Protein AF-A0A976KY06-F1 (afdb_monomer)

Radius of gyration: 34.37 Å; Cα contacts (8 Å, |Δi|>4): 850; chains: 1; bounding box: 99×65×100 Å

Mean predicted aligned error: 19.0 Å

Foldseek 3Di:
DQPDDLVCLLVVLCVVCVVVVHDLLRAAEAEDEDDHDPSSVVSSCVSRVNHQEYEYAYPDPVVVVVCVPDVDPDDDDPDHHDYDYAYDDDDDPDPVNVVSVLVVVVVCVVDPCNPVDDDDPDPDDPVVVVVCCVVCVVVVLVVVLVVLVVPRDALVVLQVQLVVCVVVVVLVSNLSSLVSSCVNPNDLQSLQSNLVSCVSVVNLVSSLVSLVSHPDDPVVSCVSNVVSVVSVVVVVVVQLVQVVVVLVVCCVVPVVVNVVSVPADRVSDRDDDDDAFDWDWDDDPNDIDIDGDRDDFDWDPPDNDTDTPADADPLVVLVVLLVPDPDLLQSAEEEAAVSNVNSLVSCVVDPRDDPQPQAGHAYEYFHADPVSVVVRVVRDVCVVVVPDPRYHYAYHNCRLVVVLVCCQVCVQFRDHPHYHPRDPVSVVSNVVSVVVLVVLQVVLLVLQVVLQDLVLLVVLLVCLVVLHAFEEEEEEGSDPPVLVVLVVLLQVLSVVSVHHYYYDYNDGHRTDCLSVVSVVCSVSVGQEYEYEQDDCVPRSHDHDLSRAYEYEHEDDDPVCLDPVNQVPHHLRYAYEYCDPVVLVVVVVSPNPHRDYQDHPPPPDPPDPPPPPDDDDDDPPSNVSSNSRNVVVSVSSNVSSCCVVVVVVVVVVVVVVVPDD

Sequence (660 aa):
MATADPATWPEHLASLASDRGLARDEVHWLVLAGTPSREALSMASRALPGLRGILLLDATPEGRQRLARHPPCWSGTIRDCDLRFASVARGGQSPVDRQHWVSAANALLANRAVFAHTVVMGGGPADASREWIERHGSRFFAQLAEATDAGSVEPAWLCRLADAAFEQQQYLVALNAYLAANRRQPRPALARQIAATWHALECPRRALEWIQRSALPGHLFHTVVGQLEREVELQDEGEQELERANLEHLAREFPELGEQLQGLEAGSFEVAWLRSYPWMLGGRDSTWHVERQDYPVLLDVHAGYARALNLPRPPSQVRAAIDSVRSPSSAHVMVGSATSLDVLLNVLRHPVETPTPGWAQQVYVAQQDLLALRRLMQVCDLSPLLVSTRIGLEWGPHAEQRLAQRFAEHPRLVLPEIRFAVSPSLMAQLQRVESGRREQLEAAIETIEARHDRSRLRVTLGKLRRGEPLRVWATTGPCPTATRTVVRDLFAALRQQGHLCDRLDEPDPGEDVGPLMAPSIAAFDPDVIVTADGLRTQLPTRLPAALPCVAILGDASAARFTPATVAALGPYDLTFLTSQELAAEYRQHGYPRAVSLPDAAGRTDDLPARSRTAAGVPDGGWETAWAWGTALQFELRRVLEAELVGPALFSVAAGRGGRA

Solvent-accessible surface area (backbone atoms only — not comparable to full-atom values): 37455 Å² total; per-residue (Å²): 113,75,84,56,63,49,88,53,41,36,62,51,53,45,51,52,30,50,77,68,76,39,56,48,60,69,41,38,66,48,53,39,60,45,87,73,53,73,65,34,55,56,36,45,49,67,44,20,74,28,39,38,37,52,42,48,50,50,86,46,72,66,52,50,51,49,57,70,75,51,72,84,85,76,90,74,91,64,88,82,51,61,84,56,85,55,83,85,67,91,81,70,89,46,74,67,52,53,52,51,50,52,52,44,51,50,60,58,65,71,45,95,62,58,86,84,72,70,72,76,78,61,102,63,66,78,63,59,62,52,50,47,45,72,73,44,37,72,61,52,51,52,52,48,52,62,53,58,70,68,74,77,68,60,45,71,57,29,42,54,52,13,52,55,28,42,76,69,68,38,40,72,62,13,38,54,28,37,51,53,18,33,73,77,52,77,44,40,71,51,25,42,55,43,12,53,33,29,40,77,65,75,32,35,62,61,12,42,63,26,43,76,58,27,76,59,59,68,74,60,38,56,52,54,48,55,49,29,50,51,50,33,52,54,48,52,53,50,49,52,52,48,28,50,53,47,51,55,47,47,31,67,79,35,59,82,52,28,69,66,54,72,76,58,57,92,78,77,60,89,58,81,80,60,99,86,44,35,67,54,87,46,81,54,94,99,43,74,49,80,50,92,38,96,43,74,65,49,66,45,77,66,91,93,48,78,41,72,72,28,76,66,70,59,69,66,58,61,45,49,57,59,71,62,50,88,47,72,92,49,56,21,35,31,32,39,31,65,65,44,45,52,59,53,49,49,50,69,77,55,60,72,81,62,93,55,62,76,63,45,56,35,37,36,31,20,26,44,56,56,67,60,50,51,57,47,55,75,78,39,88,52,61,78,57,74,71,36,93,42,52,50,78,31,67,30,87,55,7,48,60,52,50,42,46,46,48,58,76,36,66,42,48,60,74,49,71,42,72,41,77,56,47,73,66,46,51,56,46,44,50,50,43,51,50,53,51,48,53,48,33,51,55,16,38,52,49,40,49,72,62,31,35,74,68,43,45,53,53,47,45,51,30,60,76,71,71,45,65,49,34,39,32,35,39,36,52,72,58,59,72,64,54,53,47,53,53,51,43,30,49,53,31,32,42,75,73,56,28,49,74,50,73,51,68,47,62,64,59,47,43,41,49,55,73,46,46,34,43,50,46,43,74,61,62,51,60,32,40,36,29,37,74,39,51,77,80,71,45,83,49,86,71,47,56,48,46,30,36,36,23,41,35,84,73,86,58,72,85,62,63,36,71,68,56,45,71,61,56,40,98,49,46,36,36,36,19,72,34,64,67,57,14,51,51,42,39,77,60,60,40,92,42,41,37,46,46,78,77,66,83,84,60,72,91,78,62,64,95,79,74,83,68,93,77,81,82,67,96,62,60,61,63,52,18,39,51,45,38,51,50,51,55,51,53,52,41,53,52,49,46,54,69,72,46,45,64,57,59,57,50,56,57,61,68,64,68,81,78,127

Structure (mmCIF, N/CA/C/O backbone):
data_AF-A0A976KY06-F1
#
_entry.id   AF-A0A976KY06-F1
#
loop_
_atom_site.group_PDB
_atom_site.id
_atom_site.type_symbol
_atom_site.label_atom_id
_atom_site.label_alt_id
_atom_site.label_comp_id
_atom_site.label_asym_id
_atom_site.label_entity_id
_atom_site.label_seq_id
_atom_site.pdbx_PDB_ins_code
_atom_site.Cartn_x
_atom_site.Cartn_y
_atom_site.Cartn_z
_atom_site.occupancy
_atom_site.B_iso_or_equiv
_atom_site.auth_seq_id
_atom_site.auth_comp_id
_atom_site.auth_asym_id
_atom_site.auth_atom_id
_atom_site.pdbx_PDB_model_num
ATOM 1 N N . MET A 1 1 ? 27.623 13.281 20.771 1.00 54.66 1 MET A N 1
ATOM 2 C CA . MET A 1 1 ? 27.980 14.521 21.501 1.00 54.66 1 MET A CA 1
ATOM 3 C C . MET A 1 1 ? 26.802 15.456 21.757 1.00 54.66 1 MET A C 1
ATOM 5 O O . MET A 1 1 ? 26.849 16.128 22.773 1.00 54.66 1 MET A O 1
ATOM 9 N N . ALA A 1 2 ? 25.753 15.499 20.919 1.00 45.28 2 ALA A N 1
ATOM 10 C CA . ALA A 1 2 ? 24.603 16.402 21.115 1.00 45.28 2 ALA A CA 1
ATOM 11 C C . ALA A 1 2 ? 23.890 16.292 22.482 1.00 45.28 2 ALA A C 1
ATOM 13 O O . ALA A 1 2 ? 23.193 17.217 22.876 1.00 45.28 2 ALA A O 1
ATOM 14 N N . THR A 1 3 ? 24.075 15.182 23.201 1.00 46.41 3 THR A N 1
ATOM 15 C CA . THR A 1 3 ? 23.465 14.899 24.509 1.00 46.41 3 THR A CA 1
ATOM 16 C C . THR A 1 3 ? 24.434 14.998 25.693 1.00 46.41 3 THR A C 1
ATOM 18 O O . THR A 1 3 ? 24.004 14.838 26.829 1.00 46.41 3 THR A O 1
ATOM 21 N N . ALA A 1 4 ? 25.732 15.227 25.457 1.00 56.91 4 ALA A N 1
ATOM 22 C CA . ALA A 1 4 ? 26.728 15.280 26.528 1.00 56.91 4 ALA A CA 1
ATOM 23 C C . ALA A 1 4 ? 26.752 16.671 27.172 1.00 56.91 4 ALA A C 1
ATOM 25 O O . ALA A 1 4 ? 26.785 17.672 26.448 1.00 56.91 4 ALA A O 1
ATOM 26 N N . ASP A 1 5 ? 26.784 16.715 28.508 1.00 71.56 5 ASP A N 1
ATOM 27 C CA . ASP A 1 5 ? 26.965 17.941 29.292 1.00 71.56 5 ASP A CA 1
ATOM 28 C C . ASP A 1 5 ? 28.143 18.752 28.713 1.00 71.56 5 ASP A C 1
ATOM 30 O O . ASP A 1 5 ? 29.253 18.205 28.637 1.00 71.56 5 ASP A O 1
ATOM 34 N N . PRO A 1 6 ? 27.929 20.016 28.283 1.00 72.19 6 PRO A N 1
ATOM 35 C CA . PRO A 1 6 ? 28.975 20.904 27.777 1.00 72.19 6 PRO A CA 1
ATOM 36 C C . PRO A 1 6 ? 30.247 20.902 28.630 1.00 72.19 6 PRO A C 1
ATOM 38 O O . PRO A 1 6 ? 31.344 20.965 28.072 1.00 72.19 6 PRO A O 1
ATOM 41 N N . ALA A 1 7 ? 30.115 20.735 29.953 1.00 74.12 7 ALA A N 1
ATOM 42 C CA . ALA A 1 7 ? 31.232 20.668 30.892 1.00 74.12 7 ALA A CA 1
ATOM 43 C C . ALA A 1 7 ? 32.246 19.556 30.561 1.00 74.12 7 ALA A C 1
ATOM 45 O O . ALA A 1 7 ? 33.442 19.718 30.793 1.00 74.12 7 ALA A O 1
ATOM 46 N N . THR A 1 8 ? 31.787 18.454 29.962 1.00 79.62 8 THR A N 1
ATOM 47 C CA . THR A 1 8 ? 32.602 17.266 29.644 1.00 79.62 8 THR A CA 1
ATOM 48 C C . THR A 1 8 ? 33.251 17.311 28.258 1.00 79.62 8 THR A C 1
ATOM 50 O O . THR A 1 8 ? 34.037 16.433 27.898 1.00 79.62 8 THR A O 1
ATOM 53 N N . TRP A 1 9 ? 32.930 18.316 27.439 1.00 80.94 9 TRP A N 1
ATOM 54 C CA . TRP A 1 9 ? 33.413 18.400 26.060 1.00 80.94 9 TRP A CA 1
ATOM 55 C C . TRP A 1 9 ? 34.936 18.525 25.936 1.00 80.94 9 TRP A C 1
ATOM 57 O O . TRP A 1 9 ? 35.483 17.897 25.030 1.00 80.94 9 TRP A O 1
ATOM 67 N N . PRO A 1 10 ? 35.653 19.276 26.796 1.00 80.81 10 PRO A N 1
ATOM 68 C CA . PRO A 1 10 ? 37.096 19.411 26.654 1.00 80.81 10 PRO A CA 1
ATOM 69 C C . PRO A 1 10 ? 37.852 18.093 26.789 1.00 80.81 10 PRO A C 1
ATOM 71 O O . PRO A 1 10 ? 38.761 17.831 26.006 1.00 80.81 10 PRO A O 1
ATOM 74 N N . GLU A 1 11 ? 37.451 17.253 27.742 1.00 78.69 11 GLU A N 1
ATOM 75 C CA . GLU A 1 11 ? 38.060 15.940 27.966 1.00 78.69 11 GLU A CA 1
ATOM 76 C C . GLU A 1 11 ? 37.702 14.967 26.842 1.00 78.69 11 GLU A C 1
ATOM 78 O O . GLU A 1 11 ? 38.588 14.302 26.307 1.00 78.69 11 GLU A O 1
ATOM 83 N N . HIS A 1 12 ? 36.443 14.959 26.393 1.00 80.38 12 HIS A N 1
ATOM 84 C CA . HIS A 1 12 ? 36.020 14.128 25.265 1.00 80.38 12 HIS A CA 1
ATOM 85 C C . HIS A 1 12 ? 36.716 14.499 23.952 1.00 80.38 12 HIS A C 1
ATOM 87 O O . HIS A 1 12 ? 37.189 13.617 23.241 1.00 80.38 12 HIS A O 1
ATOM 93 N N . LEU A 1 13 ? 36.802 15.789 23.618 1.00 82.12 13 LEU A N 1
ATOM 94 C CA . LEU A 1 13 ? 37.454 16.248 22.387 1.00 82.12 13 LEU A CA 1
ATOM 95 C C . LEU A 1 13 ? 38.963 15.993 22.422 1.00 82.12 13 LEU A C 1
ATOM 97 O O . LEU A 1 13 ? 39.545 15.619 21.407 1.00 82.12 13 LEU A O 1
ATOM 101 N N . ALA A 1 14 ? 39.585 16.147 23.590 1.00 78.81 14 ALA A N 1
ATOM 102 C CA . ALA A 1 14 ? 40.986 15.821 23.796 1.00 78.81 14 ALA A CA 1
ATOM 103 C C . ALA A 1 14 ? 41.279 14.323 23.662 1.00 78.81 14 ALA A C 1
ATOM 105 O O . ALA A 1 14 ? 42.241 13.958 22.987 1.00 78.81 14 ALA A O 1
ATOM 106 N N . SER A 1 15 ? 40.462 13.478 24.299 1.00 81.25 15 SER A N 1
ATOM 107 C CA . SER A 1 15 ? 40.567 12.021 24.193 1.00 81.25 15 SER A CA 1
ATOM 108 C C . SER A 1 15 ? 40.413 11.593 22.742 1.00 81.25 15 SER A C 1
ATOM 110 O O . SER A 1 15 ? 41.250 10.870 22.227 1.00 81.25 15 SER A O 1
ATOM 112 N N . LEU A 1 16 ? 39.411 12.127 22.043 1.00 75.44 16 LEU A N 1
ATOM 113 C CA . LEU A 1 16 ? 39.148 11.788 20.650 1.00 75.44 16 LEU A CA 1
ATOM 114 C C . LEU A 1 16 ? 40.283 12.215 19.706 1.00 75.44 16 LEU A C 1
ATOM 116 O O . LEU A 1 16 ? 40.635 11.464 18.800 1.00 75.44 16 LEU A O 1
ATOM 120 N N . ALA A 1 17 ? 40.850 13.412 19.896 1.00 77.56 17 ALA A N 1
ATOM 121 C CA . ALA A 1 17 ? 42.015 13.849 19.127 1.00 77.56 17 ALA A CA 1
ATOM 122 C C . ALA A 1 17 ? 43.194 12.888 19.350 1.00 77.56 17 ALA A C 1
ATOM 124 O O . ALA A 1 17 ? 43.785 12.404 18.384 1.00 77.56 17 ALA A O 1
ATOM 125 N N . SER A 1 18 ? 43.448 12.521 20.611 1.00 78.94 18 SER A N 1
ATOM 126 C CA . SER A 1 18 ? 44.485 11.557 20.989 1.00 78.94 18 SER A CA 1
ATOM 127 C C . SER A 1 18 ? 44.247 10.167 20.390 1.00 78.94 18 SER A C 1
ATOM 129 O O . SER A 1 18 ? 45.172 9.583 19.832 1.00 78.94 18 SER A O 1
ATOM 131 N N . ASP A 1 19 ? 43.014 9.654 20.428 1.00 78.00 19 ASP A N 1
ATOM 132 C CA . ASP A 1 19 ? 42.630 8.356 19.848 1.00 78.00 19 ASP A CA 1
ATOM 133 C C . ASP A 1 19 ? 42.835 8.316 18.326 1.00 78.00 19 ASP A C 1
ATOM 135 O O . ASP A 1 19 ? 42.981 7.250 17.727 1.00 78.00 19 ASP A O 1
ATOM 139 N N . ARG A 1 20 ? 42.854 9.487 17.682 1.00 74.19 20 ARG A N 1
ATOM 140 C CA . ARG A 1 20 ? 43.118 9.657 16.249 1.00 74.19 20 ARG A CA 1
ATOM 141 C C . ARG A 1 20 ? 44.566 10.035 15.938 1.00 74.19 20 ARG A C 1
ATOM 143 O O . ARG A 1 20 ? 44.873 10.266 14.772 1.00 74.19 20 ARG A O 1
ATOM 150 N N . GLY A 1 21 ? 45.442 10.072 16.944 1.00 85.62 21 GLY A N 1
ATOM 151 C CA . GLY A 1 21 ? 46.850 10.436 16.788 1.00 85.62 21 GLY A CA 1
ATOM 152 C C . GLY A 1 21 ? 47.070 11.901 16.408 1.00 85.62 21 GLY A C 1
ATOM 153 O O . GLY A 1 21 ? 48.092 12.210 15.807 1.00 85.62 21 GLY A O 1
ATOM 154 N N . LEU A 1 22 ? 46.112 12.779 16.717 1.00 78.50 22 LEU A N 1
ATOM 155 C CA . LEU A 1 22 ? 46.167 14.208 16.419 1.00 78.50 22 LEU A CA 1
ATOM 156 C C . LEU A 1 22 ? 46.493 15.000 17.684 1.00 78.50 22 LEU A C 1
ATOM 158 O O . LEU A 1 22 ? 45.892 14.785 18.744 1.00 78.50 22 LEU A O 1
ATOM 162 N N . ALA A 1 23 ? 47.391 15.974 17.565 1.00 86.19 23 ALA A N 1
ATOM 163 C CA . ALA A 1 23 ? 47.554 16.980 18.603 1.00 86.19 23 ALA A CA 1
ATOM 164 C C . ALA A 1 23 ? 46.338 17.930 18.615 1.00 86.19 23 ALA A C 1
ATOM 166 O O . ALA A 1 23 ? 45.665 18.146 17.605 1.00 86.19 23 ALA A O 1
ATOM 167 N N . ARG A 1 24 ? 46.003 18.502 19.778 1.00 82.12 24 ARG A N 1
ATOM 168 C CA . ARG A 1 24 ? 44.786 19.333 19.927 1.00 82.12 24 ARG A CA 1
ATOM 169 C C . ARG A 1 24 ? 44.809 20.597 19.053 1.00 82.12 24 ARG A C 1
ATOM 171 O O . ARG A 1 24 ? 43.758 21.141 18.722 1.00 82.12 24 ARG A O 1
ATOM 178 N N . ASP A 1 25 ? 45.994 21.078 18.706 1.00 86.44 25 ASP A N 1
ATOM 179 C CA . ASP A 1 25 ? 46.258 22.209 17.815 1.00 86.44 25 ASP A CA 1
ATOM 180 C C . ASP A 1 25 ? 46.244 21.846 16.318 1.00 86.44 25 ASP A C 1
ATOM 182 O O . ASP A 1 25 ? 46.167 22.740 15.475 1.00 86.44 25 ASP A O 1
ATOM 186 N N . GLU A 1 26 ? 46.215 20.557 15.977 1.00 80.81 26 GLU A N 1
ATOM 187 C CA . GLU A 1 26 ? 46.049 20.066 14.599 1.00 80.81 26 GLU A CA 1
ATOM 188 C C . GLU A 1 26 ? 44.570 19.910 14.205 1.00 80.81 26 GLU A C 1
ATOM 190 O O . GLU A 1 26 ? 44.228 19.754 13.030 1.00 80.81 26 GLU A O 1
ATOM 195 N N . VAL A 1 27 ? 43.652 19.983 15.175 1.00 77.38 27 VAL A N 1
ATOM 196 C CA . VAL A 1 27 ? 42.213 19.866 14.914 1.00 77.38 27 VAL A CA 1
ATOM 197 C C . VAL A 1 27 ? 41.648 21.213 14.471 1.00 77.38 27 VAL A C 1
ATOM 199 O O . VAL A 1 27 ? 41.295 22.060 15.286 1.00 77.38 27 VAL A O 1
ATOM 202 N N . HIS A 1 28 ? 41.531 21.402 13.156 1.00 77.19 28 HIS A N 1
ATOM 203 C CA . HIS A 1 28 ? 41.074 22.666 12.566 1.00 77.19 28 HIS A CA 1
ATOM 204 C C . HIS A 1 28 ? 39.563 22.771 12.340 1.00 77.19 28 HIS A C 1
ATOM 206 O O . HIS A 1 28 ? 39.043 23.884 12.279 1.00 77.19 28 HIS A O 1
ATOM 212 N N . TRP A 1 29 ? 38.845 21.656 12.214 1.00 74.38 29 TRP A N 1
ATOM 213 C CA . TRP A 1 29 ? 37.401 21.663 11.975 1.00 74.38 29 TRP A CA 1
ATOM 214 C C . TRP A 1 29 ? 36.689 20.627 12.834 1.00 74.38 29 TRP A C 1
ATOM 216 O O . TRP A 1 29 ? 37.155 19.498 12.965 1.00 74.38 29 TRP A O 1
ATOM 226 N N . LEU A 1 30 ? 35.533 21.008 13.378 1.00 76.94 30 LEU A N 1
ATOM 227 C CA . LEU A 1 30 ? 34.682 20.130 14.179 1.00 76.94 30 LEU A CA 1
ATOM 228 C C . LEU A 1 30 ? 33.322 19.961 13.501 1.00 76.94 30 LEU A C 1
ATOM 230 O O . LEU A 1 30 ? 32.612 20.941 13.290 1.00 76.94 30 LEU A O 1
ATOM 234 N N . VAL A 1 31 ? 32.947 18.724 13.171 1.00 74.56 31 VAL A N 1
ATOM 235 C CA . VAL A 1 31 ? 31.631 18.413 12.594 1.00 74.56 31 VAL A CA 1
ATOM 236 C C . VAL A 1 31 ? 30.711 17.895 13.695 1.00 74.56 31 VAL A C 1
ATOM 238 O O . VAL A 1 31 ? 31.018 16.896 14.343 1.00 74.56 31 VAL A O 1
ATOM 241 N N . LEU A 1 32 ? 29.582 18.563 13.917 1.00 74.25 32 LEU A N 1
ATOM 242 C CA . LEU A 1 32 ? 28.626 18.226 14.970 1.00 74.25 32 LEU A CA 1
ATOM 243 C C . LEU A 1 32 ? 27.273 17.884 14.360 1.00 74.25 32 LEU A C 1
ATOM 245 O O . LEU A 1 32 ? 26.708 18.678 13.616 1.00 74.25 32 LEU A O 1
ATOM 249 N N . ALA A 1 33 ? 26.728 16.721 14.710 1.00 58.44 33 ALA A N 1
ATOM 250 C CA . ALA A 1 33 ? 25.327 16.413 14.453 1.00 58.44 33 ALA A CA 1
ATOM 251 C C . ALA A 1 33 ? 24.458 17.058 15.547 1.00 58.44 33 ALA A C 1
ATOM 253 O O . ALA A 1 33 ? 24.669 16.774 16.728 1.00 58.44 33 ALA A O 1
ATOM 254 N N . GLY A 1 34 ? 23.507 17.917 15.167 1.00 67.19 34 GLY A N 1
ATOM 255 C CA . GLY A 1 34 ? 22.615 18.648 16.082 1.00 67.19 34 GLY A CA 1
ATOM 256 C C . GLY A 1 34 ? 23.035 20.092 16.396 1.00 67.19 34 GLY A C 1
ATOM 257 O O . GLY A 1 34 ? 23.994 20.623 15.838 1.00 67.19 34 GLY A O 1
ATOM 258 N N . THR A 1 35 ? 22.285 20.744 17.290 1.00 66.81 35 THR A N 1
ATOM 259 C CA . THR A 1 35 ? 22.425 22.169 17.638 1.00 66.81 35 THR A CA 1
ATOM 260 C C . THR A 1 35 ? 23.033 22.342 19.041 1.00 66.81 35 THR A C 1
ATOM 262 O O . THR A 1 35 ? 22.304 22.348 20.034 1.00 66.81 35 THR A O 1
ATOM 265 N N . PRO A 1 36 ? 24.370 22.457 19.169 1.00 72.31 36 PRO A N 1
ATOM 266 C CA . PRO A 1 36 ? 25.023 22.618 20.468 1.00 72.31 36 PRO A CA 1
ATOM 267 C C . PRO A 1 36 ? 24.707 23.978 21.105 1.00 72.31 36 PRO A C 1
ATOM 269 O O . PRO A 1 36 ? 24.469 24.971 20.414 1.00 72.31 36 PRO A O 1
ATOM 272 N N . SER A 1 37 ? 24.757 24.044 22.439 1.00 77.00 37 SER A N 1
ATOM 273 C CA . SER A 1 37 ? 24.655 25.317 23.156 1.00 77.00 37 SER A CA 1
ATOM 274 C C . SER A 1 37 ? 25.876 26.209 22.878 1.00 77.00 37 SER A C 1
ATOM 276 O O . SER A 1 37 ? 26.963 25.738 22.534 1.00 77.00 37 SER A O 1
ATOM 278 N N . ARG A 1 38 ? 25.725 27.527 23.066 1.00 72.69 38 ARG A N 1
ATOM 279 C CA . ARG A 1 38 ? 26.837 28.491 22.941 1.00 72.69 38 ARG A CA 1
ATOM 280 C C . ARG A 1 38 ? 28.007 28.147 23.867 1.00 72.69 38 ARG A C 1
ATOM 282 O O . ARG A 1 38 ? 29.165 28.347 23.507 1.00 72.69 38 ARG A O 1
ATOM 289 N N . GLU A 1 39 ? 27.692 27.632 25.049 1.00 75.62 39 GLU A N 1
ATOM 290 C CA . GLU A 1 39 ? 28.673 27.204 26.040 1.00 75.62 39 GLU A CA 1
ATOM 291 C C . GLU A 1 39 ? 29.478 26.000 25.539 1.00 75.62 39 GLU A C 1
ATOM 293 O O . GLU A 1 39 ? 30.705 26.045 25.569 1.00 75.62 39 GLU A O 1
ATOM 298 N N . ALA A 1 40 ? 28.818 25.008 24.932 1.00 75.00 40 ALA A N 1
ATOM 299 C CA . ALA A 1 40 ? 29.486 23.864 24.311 1.00 75.00 40 ALA A CA 1
ATOM 300 C C . ALA A 1 40 ? 30.438 24.282 23.177 1.00 75.00 40 ALA A C 1
ATOM 302 O O . ALA A 1 40 ? 31.575 23.817 23.117 1.00 75.00 40 ALA A O 1
ATOM 303 N N . LEU A 1 41 ? 30.020 25.217 22.317 1.00 78.75 41 LEU A N 1
ATOM 304 C CA . LEU A 1 41 ? 30.872 25.750 21.245 1.00 78.75 41 LEU A CA 1
ATOM 305 C C . LEU A 1 41 ? 32.094 26.507 21.798 1.00 78.75 41 LEU A C 1
ATOM 307 O O . LEU A 1 41 ? 33.206 26.339 21.301 1.00 78.75 41 LEU A O 1
ATOM 311 N N . SER A 1 42 ? 31.909 27.298 22.858 1.00 78.38 42 SER A N 1
ATOM 312 C CA . SER A 1 42 ? 33.003 28.009 23.537 1.00 78.38 42 SER A CA 1
ATOM 313 C C . SER A 1 42 ? 33.967 27.069 24.269 1.00 78.38 42 SER A C 1
ATOM 315 O O . SER A 1 42 ? 35.156 27.367 24.399 1.00 78.38 42 SER A O 1
ATOM 317 N N . MET A 1 43 ? 33.473 25.948 24.791 1.00 79.94 43 MET A N 1
ATOM 318 C CA . MET A 1 43 ? 34.313 24.932 25.422 1.00 79.94 43 MET A CA 1
ATOM 319 C C . MET A 1 43 ? 35.085 24.126 24.377 1.00 79.94 43 MET A C 1
ATOM 321 O O . MET A 1 43 ? 36.269 23.868 24.580 1.00 79.94 43 MET A O 1
ATOM 325 N N . ALA A 1 44 ? 34.474 23.831 23.226 1.00 79.38 44 ALA A N 1
ATOM 326 C CA . ALA A 1 44 ? 35.146 23.180 22.105 1.00 79.38 44 ALA A CA 1
ATOM 327 C C . ALA A 1 44 ? 36.328 24.002 21.568 1.00 79.38 44 ALA A C 1
ATOM 329 O O . ALA A 1 44 ? 37.413 23.455 21.390 1.00 79.38 44 ALA A O 1
ATOM 330 N N . SER A 1 45 ? 36.157 25.317 21.383 1.00 80.62 45 SER A N 1
ATOM 331 C CA . SER A 1 45 ? 37.243 26.186 20.901 1.00 80.62 45 SER A CA 1
ATOM 332 C C . SER A 1 45 ? 38.391 26.321 21.907 1.00 80.62 45 SER A C 1
ATOM 334 O O . SER A 1 45 ? 39.537 26.505 21.518 1.00 80.62 45 SER A O 1
ATOM 336 N N . ARG A 1 46 ? 38.103 26.220 23.212 1.00 81.44 46 ARG A N 1
ATOM 337 C CA . ARG A 1 46 ? 39.133 26.201 24.265 1.00 81.44 46 ARG A CA 1
ATOM 338 C C . ARG A 1 46 ? 39.863 24.863 24.344 1.00 81.44 46 ARG A C 1
ATOM 340 O O . ARG A 1 46 ? 41.051 24.835 24.647 1.00 81.44 46 ARG A O 1
ATOM 347 N N . ALA A 1 47 ? 39.155 23.766 24.093 1.00 80.75 47 ALA A N 1
ATOM 348 C CA . ALA A 1 47 ? 39.713 22.420 24.124 1.00 80.75 47 ALA A CA 1
ATOM 349 C C . ALA A 1 47 ? 40.612 22.119 22.919 1.00 80.75 47 ALA A C 1
ATOM 351 O O . ALA A 1 47 ? 41.582 21.374 23.050 1.00 80.75 47 ALA A O 1
ATOM 352 N N . LEU A 1 48 ? 40.287 22.703 21.765 1.00 86.12 48 LEU A N 1
ATOM 353 C CA . LEU A 1 48 ? 40.969 22.510 20.492 1.00 86.12 48 LEU A CA 1
ATOM 354 C C . LEU A 1 48 ? 41.540 23.860 20.027 1.00 86.12 48 LEU A C 1
ATOM 356 O O . LEU A 1 48 ? 40.892 24.561 19.253 1.00 86.12 48 LEU A O 1
ATOM 360 N N . PRO A 1 49 ? 42.735 24.261 20.499 1.00 81.88 49 PRO A N 1
ATOM 361 C CA . PRO A 1 49 ? 43.320 25.566 20.176 1.00 81.88 49 PRO A CA 1
ATOM 362 C C . PRO A 1 49 ? 43.611 25.751 18.678 1.00 81.88 49 PRO A C 1
ATOM 364 O O . PRO A 1 49 ? 43.792 26.876 18.224 1.00 81.88 49 PRO A O 1
ATOM 367 N N . GLY A 1 50 ? 43.631 24.660 17.905 1.00 79.31 50 GLY A N 1
ATOM 368 C CA . GLY A 1 50 ? 43.765 24.676 16.451 1.00 79.31 50 GLY A CA 1
ATOM 369 C C . GLY A 1 50 ? 42.470 24.945 15.691 1.00 79.31 50 GLY A C 1
ATOM 370 O O . GLY A 1 50 ? 42.524 25.077 14.466 1.00 79.31 50 GLY A O 1
ATOM 371 N N . LEU A 1 51 ? 41.321 25.000 16.373 1.00 82.75 51 LEU A N 1
ATOM 372 C CA . LEU A 1 51 ? 40.000 25.008 15.753 1.00 82.75 51 LEU A CA 1
ATOM 373 C C . LEU A 1 51 ? 39.750 26.313 14.992 1.00 82.75 51 LEU A C 1
ATOM 375 O O . LEU A 1 51 ? 39.753 27.399 15.561 1.00 82.75 51 LEU A O 1
ATOM 379 N N . ARG A 1 52 ? 39.498 26.190 13.690 1.00 71.69 52 ARG A N 1
ATOM 380 C CA . ARG A 1 52 ? 39.242 27.299 12.760 1.00 71.69 52 ARG A CA 1
ATOM 381 C C . ARG A 1 52 ? 37.784 27.390 12.324 1.00 71.69 52 ARG A C 1
ATOM 383 O O . ARG A 1 52 ? 37.363 28.460 11.895 1.00 71.69 52 ARG A O 1
ATOM 390 N N . GLY A 1 53 ? 37.018 26.301 12.431 1.00 71.00 53 GLY A N 1
ATOM 391 C CA . GLY A 1 53 ? 35.607 26.288 12.049 1.00 71.00 53 GLY A CA 1
ATOM 392 C C . GLY A 1 53 ? 34.813 25.099 12.594 1.00 71.00 53 GLY A C 1
ATOM 393 O O . GLY A 1 53 ? 35.367 24.089 13.029 1.00 71.00 53 GLY A O 1
ATOM 394 N N . ILE A 1 54 ? 33.484 25.231 12.588 1.00 73.12 54 ILE A N 1
ATOM 395 C CA . ILE A 1 54 ? 32.546 24.216 13.086 1.00 73.12 54 ILE A CA 1
ATOM 396 C C . ILE A 1 54 ? 31.454 24.004 12.038 1.00 73.12 54 ILE A C 1
ATOM 398 O O . ILE A 1 54 ? 30.794 24.959 11.633 1.00 73.12 54 ILE A O 1
ATOM 402 N N . LEU A 1 55 ? 31.251 22.758 11.613 1.00 63.81 55 LEU A N 1
ATOM 403 C CA . LEU A 1 55 ? 30.207 22.366 10.670 1.00 63.81 55 LEU A CA 1
ATOM 404 C C . LEU A 1 55 ? 29.056 21.696 11.428 1.00 63.81 55 LEU A C 1
ATOM 406 O O . LEU A 1 55 ? 29.253 20.664 12.064 1.00 63.81 55 LEU A O 1
ATOM 410 N N . LEU A 1 56 ? 27.853 22.263 11.347 1.00 64.69 56 LEU A N 1
ATOM 411 C CA . LEU A 1 56 ? 26.658 21.691 11.971 1.00 64.69 56 LEU A CA 1
ATOM 412 C C . LEU A 1 56 ? 25.851 20.885 10.950 1.00 64.69 56 LEU A C 1
ATOM 414 O O . LEU A 1 56 ? 25.434 21.411 9.921 1.00 64.69 56 LEU A O 1
ATOM 418 N N . LEU A 1 57 ? 25.591 19.620 11.260 1.00 57.06 57 LEU A N 1
ATOM 419 C CA . LEU A 1 57 ? 24.706 18.734 10.515 1.00 57.06 57 LEU A CA 1
ATOM 420 C C . LEU A 1 57 ? 23.393 18.606 11.301 1.00 57.06 57 LEU A C 1
ATOM 422 O O . LEU A 1 57 ? 23.254 17.734 12.158 1.00 57.06 57 LEU A O 1
ATOM 426 N N . ASP A 1 58 ? 22.436 19.503 11.049 1.00 53.69 58 ASP A N 1
ATOM 427 C CA . ASP A 1 58 ? 21.090 19.422 11.632 1.00 53.69 58 ASP A CA 1
ATOM 428 C C . ASP A 1 58 ? 20.067 19.046 10.550 1.00 53.69 58 ASP A C 1
ATOM 430 O O . ASP A 1 58 ? 19.719 19.845 9.678 1.00 53.69 58 ASP A O 1
ATOM 434 N N . ALA A 1 59 ? 19.615 17.791 10.584 1.00 46.84 59 ALA A N 1
ATOM 435 C CA . ALA A 1 59 ? 18.640 17.257 9.636 1.00 46.84 59 ALA A CA 1
ATOM 436 C C . ALA A 1 59 ? 17.181 17.514 10.066 1.00 46.84 59 ALA A C 1
ATOM 438 O O . ALA A 1 59 ? 16.250 17.192 9.315 1.00 46.84 59 ALA A O 1
ATOM 439 N N . THR A 1 60 ? 16.943 18.094 11.248 1.00 53.41 60 THR A N 1
ATOM 440 C CA . THR A 1 60 ? 15.583 18.274 11.774 1.00 53.41 60 THR A CA 1
ATOM 441 C C . THR A 1 60 ? 14.840 19.415 11.060 1.00 53.41 60 THR A C 1
ATOM 443 O O . THR A 1 60 ? 15.453 20.401 10.634 1.00 53.41 60 THR A O 1
ATOM 446 N N . PRO A 1 61 ? 13.515 19.307 10.850 1.00 48.38 61 PRO A N 1
ATOM 447 C CA . PRO A 1 61 ? 12.702 20.395 10.300 1.00 48.38 61 PRO A CA 1
ATOM 448 C C . PRO A 1 61 ? 12.758 21.678 11.146 1.00 48.38 61 PRO A C 1
ATOM 450 O O . PRO A 1 61 ? 12.812 22.780 10.594 1.00 48.38 61 PRO A O 1
ATOM 453 N N . GLU A 1 62 ? 12.814 21.554 12.475 1.00 50.38 62 GLU A N 1
ATOM 454 C CA . GLU A 1 62 ? 12.927 22.681 13.405 1.00 50.38 62 GLU A CA 1
ATOM 455 C C . GLU A 1 62 ? 14.299 23.361 13.333 1.00 50.38 62 GLU A C 1
ATOM 457 O O . GLU A 1 62 ? 14.362 24.593 13.378 1.00 50.38 62 GLU A O 1
ATOM 462 N N . GLY A 1 63 ? 15.386 22.591 13.195 1.00 53.16 63 GLY A N 1
ATOM 463 C CA . GLY A 1 63 ? 16.738 23.112 12.968 1.00 53.16 63 GLY A CA 1
ATOM 464 C C . GLY A 1 63 ? 16.827 23.899 11.660 1.00 53.16 63 GLY A C 1
ATOM 465 O O . GLY A 1 63 ? 17.352 25.015 11.630 1.00 53.16 63 GLY A O 1
ATOM 466 N N . ARG A 1 64 ? 16.183 23.384 10.602 1.00 54.16 64 ARG A N 1
ATOM 467 C CA . ARG A 1 64 ? 16.056 24.052 9.296 1.00 54.16 64 ARG A CA 1
ATOM 468 C C . ARG A 1 64 ? 15.264 25.362 9.371 1.00 54.16 64 ARG A C 1
ATOM 470 O O . ARG A 1 64 ? 15.709 26.370 8.827 1.00 54.16 64 ARG A O 1
ATOM 477 N N . GLN A 1 65 ? 14.129 25.392 10.074 1.00 50.69 65 GLN A N 1
ATOM 478 C CA . GLN A 1 65 ? 13.348 26.626 10.250 1.00 50.69 65 GLN A CA 1
ATOM 479 C C . GLN A 1 65 ? 14.048 27.665 11.138 1.00 50.69 65 GLN A C 1
ATOM 481 O O . GLN A 1 65 ? 13.935 28.859 10.863 1.00 50.69 65 GLN A O 1
ATOM 486 N N . ARG A 1 66 ? 14.779 27.249 12.181 1.00 51.44 66 ARG A N 1
ATOM 487 C CA . ARG A 1 66 ? 15.534 28.173 13.047 1.00 51.44 66 ARG A CA 1
ATOM 488 C C . ARG A 1 66 ? 16.700 28.832 12.313 1.00 51.44 66 ARG A C 1
ATOM 490 O O . ARG A 1 66 ? 16.849 30.048 12.417 1.00 51.44 66 ARG A O 1
ATOM 497 N N . LEU A 1 67 ? 17.456 28.062 11.529 1.00 48.03 67 LEU A N 1
ATOM 498 C CA . LEU A 1 67 ? 18.541 28.579 10.684 1.00 48.03 67 LEU A CA 1
ATOM 499 C C . LEU A 1 67 ? 18.030 29.548 9.603 1.00 48.03 67 LEU A C 1
ATOM 501 O O . LEU A 1 67 ? 18.722 30.505 9.270 1.00 48.03 67 LEU A O 1
ATOM 505 N N . ALA A 1 68 ? 16.806 29.346 9.100 1.00 49.47 68 ALA A N 1
ATOM 506 C CA . ALA A 1 68 ? 16.186 30.222 8.104 1.00 49.47 68 ALA A CA 1
ATOM 507 C C . ALA A 1 68 ? 15.589 31.523 8.685 1.00 49.47 68 ALA A C 1
ATOM 509 O O . ALA A 1 68 ? 15.545 32.535 7.991 1.00 49.47 68 ALA A O 1
ATOM 510 N N . ARG A 1 69 ? 15.107 31.517 9.939 1.00 41.06 69 ARG A N 1
ATOM 511 C CA . ARG A 1 69 ? 14.422 32.674 10.564 1.00 41.06 69 ARG A CA 1
ATOM 512 C C . ARG A 1 69 ? 15.353 33.652 11.278 1.00 41.06 69 ARG A C 1
ATOM 514 O O . ARG A 1 69 ? 14.981 34.807 11.464 1.00 41.06 69 ARG A O 1
ATOM 521 N N . HIS A 1 70 ? 16.545 33.213 11.665 1.00 37.97 70 HIS A N 1
ATOM 522 C CA . HIS A 1 70 ? 17.536 34.057 12.322 1.00 37.97 70 HIS A CA 1
ATOM 523 C C . HIS A 1 70 ? 18.895 33.887 11.636 1.00 37.97 70 HIS A C 1
ATOM 525 O O . HIS A 1 70 ? 19.714 33.114 12.135 1.00 37.97 70 HIS A O 1
ATOM 531 N N . PRO A 1 71 ? 19.170 34.582 10.511 1.00 36.84 71 PRO A N 1
ATOM 532 C CA . PRO A 1 71 ? 20.538 34.681 10.027 1.00 36.84 71 PRO A CA 1
ATOM 533 C C . PRO A 1 71 ? 21.356 35.349 11.141 1.00 36.84 71 PRO A C 1
ATOM 535 O O . PRO A 1 71 ? 21.008 36.451 11.575 1.00 36.84 71 PRO A O 1
ATOM 538 N N . PRO A 1 72 ? 22.389 34.688 11.680 1.00 38.47 72 PRO A N 1
ATOM 539 C CA . PRO A 1 72 ? 23.139 35.224 12.796 1.00 38.47 72 PRO A CA 1
ATOM 540 C C . PRO A 1 72 ? 23.930 36.471 12.366 1.00 38.47 72 PRO A C 1
ATOM 542 O O . PRO A 1 72 ? 25.063 36.376 11.911 1.00 38.47 72 PRO A O 1
ATOM 545 N N . CYS A 1 73 ? 23.372 37.665 12.579 1.00 27.75 73 CYS A N 1
ATOM 546 C CA . CYS A 1 73 ? 24.143 38.895 12.740 1.00 27.75 73 CYS A CA 1
ATOM 547 C C . CYS A 1 73 ? 24.860 38.834 14.099 1.00 27.75 73 CYS A C 1
ATOM 549 O O . CYS A 1 73 ? 24.306 39.194 15.133 1.00 27.75 73 CYS A O 1
ATOM 551 N N . TRP A 1 74 ? 26.076 38.283 14.122 1.00 35.97 74 TRP A N 1
ATOM 552 C CA . TRP A 1 74 ? 26.876 38.153 15.345 1.00 35.97 74 TRP A CA 1
ATOM 553 C C . TRP A 1 74 ? 28.023 39.158 15.306 1.00 35.97 74 TRP A C 1
ATOM 555 O O . TRP A 1 74 ? 29.081 38.904 14.742 1.00 35.97 74 TRP A O 1
ATOM 565 N N . SER A 1 75 ? 27.809 40.315 15.931 1.00 28.14 75 SER A N 1
ATOM 566 C CA . SER A 1 75 ? 28.874 41.235 16.326 1.00 28.14 75 SER A CA 1
ATOM 567 C C . SER A 1 75 ? 29.235 40.955 17.786 1.00 28.14 75 SER A C 1
ATOM 569 O O . SER A 1 75 ? 28.555 41.406 18.706 1.00 28.14 75 SER A O 1
ATOM 571 N N . GLY A 1 76 ? 30.281 40.1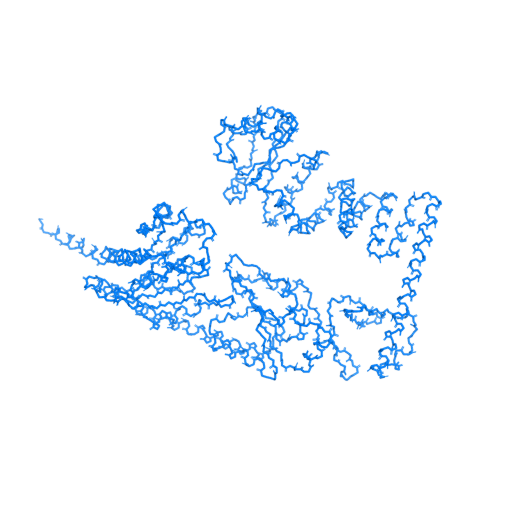64 18.007 1.00 24.34 76 GLY A N 1
ATOM 572 C CA . GLY A 1 76 ? 30.800 39.873 19.341 1.00 24.34 76 GLY A CA 1
ATOM 573 C C . GLY A 1 76 ? 31.976 38.913 19.260 1.00 24.34 76 GLY A C 1
ATOM 574 O O . GLY A 1 76 ? 31.797 37.729 19.002 1.00 24.34 76 GLY A O 1
ATOM 575 N N . THR A 1 77 ? 33.174 39.454 19.455 1.00 29.67 77 THR A N 1
ATOM 576 C CA . THR A 1 77 ? 34.488 38.810 19.337 1.00 29.67 77 THR A CA 1
ATOM 577 C C . THR A 1 77 ? 34.598 37.490 20.103 1.00 29.67 77 THR A C 1
ATOM 579 O O . THR A 1 77 ? 34.875 37.480 21.302 1.00 29.67 77 THR A O 1
ATOM 582 N N . ILE A 1 78 ? 34.468 36.377 19.384 1.00 32.31 78 ILE A N 1
ATOM 583 C CA . ILE A 1 78 ? 35.257 35.170 19.636 1.00 32.31 78 ILE A CA 1
ATOM 584 C C . ILE A 1 78 ? 36.500 35.364 18.770 1.00 32.31 78 ILE A C 1
ATOM 586 O O . ILE A 1 78 ? 36.396 35.360 17.547 1.00 32.31 78 ILE A O 1
ATOM 590 N N . ARG A 1 79 ? 37.643 35.679 19.386 1.00 34.03 79 ARG A N 1
ATOM 591 C CA . ARG A 1 79 ? 38.887 35.901 18.640 1.00 34.03 79 ARG A CA 1
ATOM 592 C C . ARG A 1 79 ? 39.238 34.623 17.859 1.00 34.03 79 ARG A C 1
ATOM 594 O O . ARG A 1 79 ? 39.320 33.551 18.446 1.00 34.03 79 ARG A O 1
ATOM 601 N N . ASP A 1 80 ? 39.390 34.804 16.549 1.00 33.22 80 ASP A N 1
ATOM 602 C CA . ASP A 1 80 ? 40.033 33.933 15.554 1.00 33.22 80 ASP A CA 1
ATOM 603 C C . ASP A 1 80 ? 39.303 32.676 15.028 1.00 33.22 80 ASP A C 1
ATOM 605 O O . ASP A 1 80 ? 39.915 31.877 14.322 1.00 33.22 80 ASP A O 1
ATOM 609 N N . CYS A 1 81 ? 37.991 32.517 15.246 1.00 32.75 81 CYS A N 1
ATOM 610 C CA . CYS A 1 81 ? 37.200 31.463 14.580 1.00 32.75 81 CYS A CA 1
ATOM 611 C C . CYS A 1 81 ? 36.257 32.037 13.505 1.00 32.75 81 CYS A C 1
ATOM 613 O O . CYS A 1 81 ? 35.304 32.749 13.828 1.00 32.75 81 CYS A O 1
ATOM 615 N N . ASP A 1 82 ? 36.476 31.676 12.237 1.00 35.50 82 ASP A N 1
ATOM 616 C CA . ASP A 1 82 ? 35.580 31.993 11.116 1.00 35.50 82 ASP A CA 1
ATOM 617 C C . ASP A 1 82 ? 34.359 31.047 11.179 1.00 35.50 82 ASP A C 1
ATOM 619 O O . ASP A 1 82 ? 34.400 29.896 10.740 1.00 35.50 82 ASP A O 1
ATOM 623 N N . LEU A 1 83 ? 33.248 31.501 11.766 1.00 35.94 83 LEU A N 1
ATOM 624 C CA . LEU A 1 83 ? 32.005 30.721 11.824 1.00 35.94 83 LEU A CA 1
ATOM 625 C C . LEU A 1 83 ? 31.320 30.715 10.448 1.00 35.94 83 LEU A C 1
ATOM 627 O O . LEU A 1 83 ? 30.737 31.716 10.034 1.00 35.94 83 LEU A O 1
ATOM 631 N N . ARG A 1 84 ? 31.355 29.578 9.741 1.00 39.69 84 ARG A N 1
ATOM 632 C CA . ARG A 1 84 ? 30.627 29.375 8.475 1.00 39.69 84 ARG A CA 1
ATOM 633 C C . ARG A 1 84 ? 29.655 28.203 8.600 1.00 39.69 84 ARG A C 1
ATOM 635 O O . ARG A 1 84 ? 30.065 27.088 8.902 1.00 39.69 84 ARG A O 1
ATOM 642 N N . PHE A 1 85 ? 28.371 28.462 8.357 1.00 36.53 85 PHE A N 1
ATOM 643 C CA . PHE A 1 85 ? 27.288 27.479 8.466 1.00 36.53 85 PHE A CA 1
ATOM 644 C C . PHE A 1 85 ? 26.882 26.966 7.078 1.00 36.53 85 PHE A C 1
ATOM 646 O O . PHE A 1 85 ? 26.672 27.762 6.165 1.00 36.53 85 PHE A O 1
ATOM 653 N N . ALA A 1 86 ? 26.727 25.649 6.922 1.00 36.50 86 ALA A N 1
ATOM 654 C CA . ALA A 1 86 ? 26.156 25.029 5.728 1.00 36.50 86 ALA A CA 1
ATOM 655 C C . ALA A 1 86 ? 25.011 24.092 6.139 1.00 36.50 86 ALA A C 1
ATOM 657 O O . ALA A 1 86 ? 25.192 23.234 6.996 1.00 36.50 86 ALA A O 1
ATOM 658 N N . SER A 1 87 ? 23.832 24.266 5.537 1.00 35.47 87 SER A N 1
ATOM 659 C CA . SER A 1 87 ? 22.670 23.388 5.726 1.00 35.47 87 SER A CA 1
ATOM 660 C C . SER A 1 87 ? 22.599 22.399 4.561 1.00 35.47 87 SER A C 1
ATOM 662 O O . SER A 1 87 ? 22.486 22.816 3.408 1.00 35.47 87 SER A O 1
ATOM 664 N N . VAL A 1 88 ? 22.621 21.095 4.843 1.00 33.28 88 VAL A N 1
ATOM 665 C CA . VAL A 1 88 ? 22.415 20.054 3.824 1.00 33.28 88 VAL A CA 1
ATOM 666 C C . VAL A 1 88 ? 20.916 19.775 3.702 1.00 33.28 88 VAL A C 1
ATOM 668 O O . VAL A 1 88 ? 20.350 18.984 4.454 1.00 33.28 88 VAL A O 1
ATOM 671 N N . ALA A 1 89 ? 20.250 20.435 2.754 1.00 33.25 89 ALA A N 1
ATOM 672 C CA . ALA A 1 89 ? 18.868 20.131 2.391 1.00 33.25 89 ALA A CA 1
ATOM 673 C C . ALA A 1 89 ? 18.825 19.164 1.195 1.00 33.25 89 ALA A C 1
ATOM 675 O O . ALA A 1 89 ? 19.465 19.403 0.170 1.00 33.25 89 ALA A O 1
ATOM 676 N N . ARG A 1 90 ? 18.021 18.094 1.288 1.00 33.25 90 ARG A N 1
ATOM 677 C CA . ARG A 1 90 ? 17.583 17.339 0.103 1.00 33.25 90 ARG A CA 1
ATOM 678 C C . ARG A 1 90 ? 16.710 18.266 -0.758 1.00 33.25 90 ARG A C 1
ATOM 680 O O . ARG A 1 90 ? 15.578 18.540 -0.382 1.00 33.25 90 ARG A O 1
ATOM 687 N N . GLY A 1 91 ? 17.241 18.724 -1.893 1.00 40.94 91 GLY A N 1
ATOM 688 C CA . GLY A 1 91 ? 16.455 19.251 -3.017 1.00 40.94 91 GLY A CA 1
ATOM 689 C C . GLY A 1 91 ? 15.835 20.645 -2.852 1.00 40.94 91 GLY A C 1
ATOM 690 O O . GLY A 1 91 ? 14.636 20.797 -3.058 1.00 40.94 91 GLY A O 1
ATOM 691 N N . GLY A 1 92 ? 16.629 21.674 -2.539 1.00 33.56 92 GLY A N 1
ATOM 692 C CA . GLY A 1 92 ? 16.176 23.068 -2.659 1.00 33.56 92 GLY A CA 1
ATOM 693 C C . GLY A 1 92 ? 16.189 23.548 -4.118 1.00 33.56 92 GLY A C 1
ATOM 694 O O . GLY A 1 92 ? 17.238 23.544 -4.757 1.00 33.56 92 GLY A O 1
ATOM 695 N N . GLN A 1 93 ? 15.032 23.957 -4.656 1.00 38.56 93 GLN A N 1
ATOM 696 C CA . GLN A 1 93 ? 14.878 24.513 -6.015 1.00 38.56 93 GLN A CA 1
ATOM 697 C C . GLN A 1 93 ? 15.079 26.045 -6.084 1.00 38.56 93 GLN A C 1
ATOM 699 O O . GLN A 1 93 ? 14.849 26.650 -7.130 1.00 38.56 93 GLN A O 1
ATOM 704 N N . SER A 1 94 ? 15.503 26.701 -4.996 1.00 39.69 94 SER A N 1
ATOM 705 C CA . SER A 1 94 ? 15.678 28.158 -4.970 1.00 39.69 94 SER A CA 1
ATOM 706 C C . SER A 1 94 ? 17.067 28.596 -5.474 1.00 39.69 94 SER A C 1
ATOM 708 O O . SER A 1 94 ? 18.077 27.998 -5.091 1.00 39.69 94 SER A O 1
ATOM 710 N N . PRO A 1 95 ? 17.174 29.690 -6.257 1.00 37.25 95 PRO A N 1
ATOM 711 C CA . PRO A 1 95 ? 18.452 30.318 -6.612 1.00 37.25 95 PRO A CA 1
ATOM 712 C C . PRO A 1 95 ? 19.317 30.689 -5.393 1.00 37.25 95 PRO A C 1
ATOM 714 O O . PRO A 1 95 ? 20.544 30.637 -5.465 1.00 37.25 95 PRO A O 1
ATOM 717 N N . VAL A 1 96 ? 18.682 30.997 -4.256 1.00 40.31 96 VAL A N 1
ATOM 718 C CA . VAL A 1 96 ? 19.353 31.324 -2.985 1.00 40.31 96 VAL A CA 1
ATOM 719 C C . VAL A 1 96 ? 20.017 30.084 -2.370 1.00 40.31 96 VAL A C 1
ATOM 721 O O . VAL A 1 96 ? 21.129 30.173 -1.851 1.00 40.31 96 VAL A O 1
ATOM 724 N N . ASP A 1 97 ? 19.402 28.904 -2.506 1.00 41.75 97 ASP A N 1
ATOM 725 C CA . ASP A 1 97 ? 19.974 27.637 -2.029 1.00 41.75 97 ASP A CA 1
ATOM 726 C C . ASP A 1 97 ? 21.205 27.233 -2.852 1.00 41.75 97 ASP A C 1
ATOM 728 O O . ASP A 1 97 ? 22.194 26.752 -2.297 1.00 41.75 97 ASP A O 1
ATOM 732 N N . ARG A 1 98 ? 21.196 27.505 -4.166 1.00 41.44 98 ARG A N 1
ATOM 733 C CA . ARG A 1 98 ? 22.366 27.303 -5.041 1.00 41.44 98 ARG A CA 1
ATOM 734 C C . ARG A 1 98 ? 23.531 28.221 -4.669 1.00 41.44 98 ARG A C 1
ATOM 736 O O . ARG A 1 98 ? 24.675 27.773 -4.657 1.00 41.44 98 ARG A O 1
ATOM 743 N N . GLN A 1 99 ? 23.264 29.479 -4.323 1.00 41.00 99 GLN A N 1
ATOM 744 C CA . GLN A 1 99 ? 24.307 30.438 -3.946 1.00 41.00 99 GLN A CA 1
ATOM 745 C C . GLN A 1 99 ? 24.942 30.106 -2.583 1.00 41.00 99 GLN A C 1
ATOM 747 O O . GLN A 1 99 ? 26.155 30.246 -2.415 1.00 41.00 99 GLN A O 1
ATOM 752 N N . HIS A 1 100 ? 24.160 29.576 -1.636 1.00 42.88 100 HIS A N 1
ATOM 753 C CA . HIS A 1 100 ? 24.682 29.041 -0.374 1.00 42.88 100 HIS A CA 1
ATOM 754 C C . HIS A 1 100 ? 25.512 27.765 -0.570 1.00 42.88 100 HIS A C 1
ATOM 756 O O . HIS A 1 100 ? 26.555 27.624 0.068 1.00 42.88 100 HIS A O 1
ATOM 762 N N . TRP A 1 101 ? 25.117 26.884 -1.495 1.00 41.84 101 TRP A N 1
ATOM 763 C CA . TRP A 1 101 ? 25.909 25.711 -1.884 1.00 41.84 101 TRP A CA 1
ATOM 764 C C . TRP A 1 101 ? 27.266 26.090 -2.479 1.00 41.84 101 TRP A C 1
ATOM 766 O O . TRP A 1 101 ? 28.289 25.545 -2.068 1.00 41.84 101 TRP A O 1
ATOM 776 N N . VAL A 1 102 ? 27.297 27.064 -3.393 1.00 40.41 102 VAL A N 1
ATOM 777 C CA . VAL A 1 102 ? 28.541 27.560 -4.003 1.00 40.41 102 VAL A CA 1
ATOM 778 C C . VAL A 1 102 ? 29.443 28.218 -2.953 1.00 40.41 102 VAL A C 1
ATOM 780 O O . VAL A 1 102 ? 30.642 27.962 -2.945 1.00 40.41 102 VAL A O 1
ATOM 783 N N . SER A 1 103 ? 28.893 28.986 -2.008 1.00 42.06 103 SER A N 1
ATOM 784 C CA . SER A 1 103 ? 29.674 29.573 -0.905 1.00 42.06 103 SER A CA 1
ATOM 785 C C . SER A 1 103 ? 30.211 28.535 0.089 1.00 42.06 103 SER A C 1
ATOM 787 O O . SER A 1 103 ? 31.354 28.660 0.531 1.00 42.06 103 SER A O 1
ATOM 789 N N . ALA A 1 104 ? 29.435 27.499 0.425 1.00 41.47 104 ALA A N 1
ATOM 790 C CA . ALA A 1 104 ? 29.863 26.418 1.317 1.00 41.47 104 ALA A CA 1
ATOM 791 C C . ALA A 1 104 ? 30.929 25.522 0.664 1.00 41.47 104 ALA A C 1
ATOM 793 O O . ALA A 1 104 ? 31.941 25.208 1.292 1.00 41.47 104 ALA A O 1
ATOM 794 N N . ALA A 1 105 ? 30.749 25.182 -0.616 1.00 41.00 105 ALA A N 1
ATOM 795 C CA . ALA A 1 105 ? 31.745 24.473 -1.407 1.00 41.00 105 ALA A CA 1
ATOM 796 C C . ALA A 1 105 ? 33.023 25.310 -1.549 1.00 41.00 105 ALA A C 1
ATOM 798 O O . ALA A 1 105 ? 34.099 24.816 -1.242 1.00 41.00 105 ALA A O 1
ATOM 799 N N . ASN A 1 106 ? 32.930 26.597 -1.895 1.00 39.94 106 ASN A N 1
ATOM 800 C CA . ASN A 1 106 ? 34.097 27.481 -2.000 1.00 39.94 106 ASN A CA 1
ATOM 801 C C . ASN A 1 106 ? 34.837 27.650 -0.658 1.00 39.94 106 ASN A C 1
ATOM 803 O O . ASN A 1 106 ? 36.061 27.748 -0.649 1.00 39.94 106 ASN A O 1
ATOM 807 N N . ALA A 1 107 ? 34.132 27.639 0.479 1.00 39.81 107 ALA A N 1
ATOM 808 C CA . ALA A 1 107 ? 34.745 27.692 1.809 1.00 39.81 107 ALA A CA 1
ATOM 809 C C . ALA A 1 107 ? 35.479 26.389 2.186 1.00 39.81 107 ALA A C 1
ATOM 811 O O . ALA A 1 107 ? 36.567 26.451 2.760 1.00 39.81 107 ALA A O 1
ATOM 812 N N . LEU A 1 108 ? 34.925 25.227 1.823 1.00 38.50 108 LEU A N 1
ATOM 813 C CA . LEU A 1 108 ? 35.593 23.924 1.945 1.00 38.50 108 LEU A CA 1
ATOM 814 C C . LEU A 1 108 ? 36.786 23.797 0.980 1.00 38.50 108 LEU A C 1
ATOM 816 O O . LEU A 1 108 ? 37.799 23.193 1.325 1.00 38.50 108 LEU A O 1
ATOM 820 N N . LEU A 1 109 ? 36.688 24.404 -0.206 1.00 38.09 109 LEU A N 1
ATOM 821 C CA . LEU A 1 109 ? 37.695 24.367 -1.272 1.00 38.09 109 LEU A CA 1
ATOM 822 C C . LEU A 1 109 ? 38.862 25.351 -1.056 1.00 38.09 109 LEU A C 1
ATOM 824 O O . LEU A 1 109 ? 39.949 25.115 -1.580 1.00 38.09 109 LEU A O 1
ATOM 828 N N . ALA A 1 110 ? 38.686 26.418 -0.266 1.00 37.06 110 ALA A N 1
ATOM 829 C CA . ALA A 1 110 ? 39.733 27.414 -0.007 1.00 37.06 110 ALA A CA 1
ATOM 830 C C . ALA A 1 110 ? 40.853 26.925 0.938 1.00 37.06 110 ALA A C 1
ATOM 832 O O . ALA A 1 110 ? 41.926 27.528 0.978 1.00 37.06 110 ALA A O 1
ATOM 833 N N . ASN A 1 111 ? 40.652 25.830 1.681 1.00 35.78 111 ASN A N 1
ATOM 834 C CA . ASN A 1 111 ? 41.675 25.259 2.562 1.00 35.78 111 ASN A CA 1
ATOM 835 C C . ASN A 1 111 ? 42.253 23.964 1.969 1.00 35.78 111 ASN A C 1
ATOM 837 O O . ASN A 1 111 ? 41.634 22.904 1.995 1.00 35.78 111 ASN A O 1
ATOM 841 N N . ARG A 1 112 ? 43.492 24.055 1.464 1.00 34.41 112 ARG A N 1
ATOM 842 C CA . ARG A 1 112 ? 44.230 23.017 0.710 1.00 34.41 112 ARG A CA 1
ATOM 843 C C . ARG A 1 112 ? 44.457 21.666 1.424 1.00 34.41 112 ARG A C 1
ATOM 845 O O . ARG A 1 112 ? 44.992 20.764 0.791 1.00 34.41 112 ARG A O 1
ATOM 852 N N . ALA A 1 113 ? 44.055 21.500 2.686 1.00 31.97 113 ALA A N 1
ATOM 853 C CA . ALA A 1 113 ? 44.361 20.321 3.511 1.00 31.97 113 ALA A CA 1
ATOM 854 C C . ALA A 1 113 ? 43.142 19.452 3.900 1.00 31.97 113 ALA A C 1
ATOM 856 O O . ALA A 1 113 ? 43.302 18.424 4.552 1.00 31.97 113 ALA A O 1
ATOM 857 N N . VAL A 1 114 ? 41.919 19.838 3.519 1.00 38.47 114 VAL A N 1
ATOM 858 C CA . VAL A 1 114 ? 40.694 19.337 4.180 1.00 38.47 114 VAL A CA 1
ATOM 859 C C . VAL A 1 114 ? 40.399 17.845 3.945 1.00 38.47 114 VAL A C 1
ATOM 861 O O . VAL A 1 114 ? 39.803 17.214 4.812 1.00 38.47 114 VAL A O 1
ATOM 864 N N . PHE A 1 115 ? 40.869 17.217 2.864 1.00 33.50 115 PHE A N 1
ATOM 865 C CA . PHE A 1 115 ? 40.551 15.798 2.626 1.00 33.50 115 PHE A CA 1
ATOM 866 C C . PHE A 1 115 ? 41.469 14.788 3.332 1.00 33.50 115 PHE A C 1
ATOM 868 O O . PHE A 1 115 ? 41.076 13.635 3.478 1.00 33.50 115 PHE A O 1
ATOM 875 N N . ALA A 1 116 ? 42.649 15.196 3.810 1.00 30.23 116 ALA A N 1
ATOM 876 C CA . ALA A 1 116 ? 43.575 14.264 4.463 1.00 30.23 116 ALA A CA 1
ATOM 877 C C . ALA A 1 116 ? 43.200 13.966 5.929 1.00 30.23 116 ALA A C 1
ATOM 879 O O . ALA A 1 116 ? 43.533 12.901 6.439 1.00 30.23 116 ALA A O 1
ATOM 880 N N . HIS A 1 117 ? 42.473 14.872 6.599 1.00 34.38 117 HIS A N 1
ATOM 881 C CA . HIS A 1 117 ? 42.235 14.795 8.047 1.00 34.38 117 HIS A CA 1
ATOM 882 C C . HIS A 1 117 ? 40.812 15.217 8.454 1.00 34.38 117 HIS A C 1
ATOM 884 O O . HIS A 1 117 ? 40.621 16.015 9.369 1.00 34.38 117 HIS A O 1
ATOM 890 N N . THR A 1 118 ? 39.782 14.696 7.778 1.00 35.66 118 THR A N 1
ATOM 891 C CA . THR A 1 118 ? 38.391 14.888 8.230 1.00 35.66 118 THR A CA 1
ATOM 892 C C . THR A 1 118 ? 38.024 13.829 9.275 1.00 35.66 118 THR A C 1
ATOM 894 O O . THR A 1 118 ? 37.867 12.654 8.947 1.00 35.66 118 THR A O 1
ATOM 897 N N . VAL A 1 119 ? 37.842 14.233 10.538 1.00 32.75 119 VAL A N 1
ATOM 898 C CA . VAL A 1 119 ? 37.252 13.374 11.580 1.00 32.75 119 VAL A CA 1
ATOM 899 C C . VAL A 1 119 ? 35.728 13.473 11.488 1.00 32.75 119 VAL A C 1
ATOM 901 O O . VAL A 1 119 ? 35.128 14.475 11.875 1.00 32.75 119 VAL A O 1
ATOM 904 N N . VAL A 1 120 ? 35.091 12.424 10.966 1.00 35.97 120 VAL A N 1
ATOM 905 C CA . VAL A 1 120 ? 33.629 12.288 10.974 1.00 35.97 120 VAL A CA 1
ATOM 906 C C . VAL A 1 120 ? 33.202 11.726 12.326 1.00 35.97 120 VAL A C 1
ATOM 908 O O . VAL A 1 120 ? 33.491 10.580 12.664 1.00 35.97 120 VAL A O 1
ATOM 911 N N . MET A 1 121 ? 32.503 12.544 13.107 1.00 35.91 121 MET A N 1
ATOM 912 C CA . MET A 1 121 ? 31.899 12.139 14.373 1.00 35.91 121 MET A CA 1
ATOM 913 C C . MET A 1 121 ? 30.574 11.415 14.120 1.00 35.91 121 MET A C 1
ATOM 915 O O . MET A 1 121 ? 29.496 11.999 14.217 1.00 35.91 121 MET A O 1
ATOM 919 N N . GLY A 1 122 ? 30.670 10.129 13.791 1.00 32.72 122 GLY A N 1
ATOM 920 C CA . GLY A 1 122 ? 29.559 9.182 13.785 1.00 32.72 122 GLY A CA 1
ATOM 921 C C . GLY A 1 122 ? 30.015 7.886 14.445 1.00 32.72 122 GLY A C 1
ATOM 922 O O . GLY A 1 122 ? 31.023 7.317 14.042 1.00 32.72 122 GLY A O 1
ATOM 923 N N . GLY A 1 123 ? 29.311 7.436 15.484 1.00 30.58 123 GLY A N 1
ATOM 924 C CA . GLY A 1 123 ? 29.604 6.185 16.191 1.00 30.58 123 GLY A CA 1
ATOM 925 C C . GLY A 1 123 ? 29.214 4.941 15.388 1.00 30.58 123 GLY A C 1
ATOM 926 O O . GLY A 1 123 ? 28.394 4.157 15.850 1.00 30.58 123 GLY A O 1
ATOM 927 N N . GLY A 1 124 ? 29.764 4.776 14.183 1.00 34.38 124 GLY A N 1
ATOM 928 C CA . GLY A 1 124 ? 29.567 3.606 13.328 1.00 34.38 124 GLY A CA 1
ATOM 929 C C . GLY A 1 124 ? 30.890 3.108 12.729 1.00 34.38 124 GLY A C 1
ATOM 930 O O . GLY A 1 124 ? 31.835 3.892 12.611 1.00 34.38 124 GLY A O 1
ATOM 931 N N . PRO A 1 125 ? 30.988 1.812 12.375 1.00 34.41 125 PRO A N 1
ATOM 932 C CA . PRO A 1 125 ? 32.197 1.225 11.803 1.00 34.41 125 PRO A CA 1
ATOM 933 C C . PRO A 1 125 ? 32.550 1.867 10.453 1.00 34.41 125 PRO A C 1
ATOM 935 O O . PRO A 1 125 ? 31.672 2.332 9.725 1.00 34.41 125 PRO A O 1
ATOM 938 N N . ALA A 1 126 ? 33.844 1.871 10.116 1.00 36.22 126 ALA A N 1
ATOM 939 C CA . ALA A 1 126 ? 34.416 2.474 8.904 1.00 36.22 126 ALA A CA 1
ATOM 940 C C . ALA A 1 126 ? 33.743 2.030 7.583 1.00 36.22 126 ALA A C 1
ATOM 942 O O . ALA A 1 126 ? 33.821 2.744 6.582 1.00 36.22 126 ALA A O 1
ATOM 943 N N . ASP A 1 127 ? 33.024 0.907 7.602 1.00 34.97 127 ASP A N 1
ATOM 944 C CA . ASP A 1 127 ? 32.268 0.356 6.476 1.00 34.97 127 ASP A CA 1
ATOM 945 C C . ASP A 1 127 ? 31.072 1.227 6.048 1.00 34.97 127 ASP A C 1
ATOM 947 O O . ASP A 1 127 ? 30.772 1.305 4.858 1.00 34.97 127 ASP A O 1
ATOM 951 N N . ALA A 1 128 ? 30.449 1.981 6.963 1.00 37.25 128 ALA A N 1
ATOM 952 C CA . ALA A 1 128 ? 29.297 2.835 6.640 1.00 37.25 128 ALA A CA 1
ATOM 953 C C . ALA A 1 128 ? 29.666 4.025 5.730 1.00 37.25 128 ALA A C 1
ATOM 955 O O . ALA A 1 128 ? 28.860 4.477 4.915 1.00 37.25 128 ALA A O 1
ATOM 956 N N . SER A 1 129 ? 30.902 4.522 5.833 1.00 39.47 129 SER A N 1
ATOM 957 C CA . SER A 1 129 ? 31.420 5.604 4.984 1.00 39.47 129 SER A CA 1
ATOM 958 C C . SER A 1 129 ? 31.710 5.117 3.563 1.00 39.47 129 SER A C 1
ATOM 960 O O . SER A 1 129 ? 31.463 5.837 2.597 1.00 39.47 129 SER A O 1
ATOM 962 N N . ARG A 1 130 ? 32.196 3.877 3.431 1.00 39.09 130 ARG A N 1
ATOM 963 C CA . ARG A 1 130 ? 32.437 3.219 2.142 1.00 39.09 130 ARG A CA 1
ATOM 964 C C . ARG A 1 130 ? 31.119 2.884 1.443 1.00 39.09 130 ARG A C 1
ATOM 966 O O . ARG A 1 130 ? 30.946 3.233 0.281 1.00 39.09 130 ARG A O 1
ATOM 973 N N . GLU A 1 131 ? 30.162 2.330 2.183 1.00 40.03 131 GLU A N 1
ATOM 974 C CA . GLU A 1 131 ? 28.812 2.024 1.703 1.00 40.03 131 GLU A CA 1
ATOM 975 C C . GLU A 1 131 ? 28.060 3.291 1.260 1.00 40.03 131 GLU A C 1
ATOM 977 O O . GLU A 1 131 ? 27.355 3.273 0.257 1.00 40.03 131 GLU A O 1
ATOM 982 N N . TRP A 1 132 ? 28.241 4.425 1.946 1.00 43.66 132 TRP A N 1
ATOM 983 C CA . TRP A 1 132 ? 27.655 5.703 1.525 1.00 43.66 132 TRP A CA 1
ATOM 984 C C . TRP A 1 132 ? 28.241 6.209 0.199 1.00 43.66 132 TRP A C 1
ATOM 986 O O . TRP A 1 132 ? 27.490 6.639 -0.679 1.00 43.66 132 TRP A O 1
ATOM 996 N N . ILE A 1 133 ? 29.564 6.126 0.021 1.00 40.94 133 ILE A N 1
ATOM 997 C CA . ILE A 1 133 ? 30.241 6.519 -1.226 1.00 40.94 133 ILE A CA 1
ATOM 998 C C . ILE A 1 133 ? 29.839 5.587 -2.377 1.00 40.94 133 ILE A C 1
ATOM 1000 O O . ILE A 1 133 ? 29.530 6.069 -3.464 1.00 40.94 133 ILE A O 1
ATOM 1004 N N . GLU A 1 134 ? 29.759 4.277 -2.147 1.00 42.56 134 GLU A N 1
ATOM 1005 C CA . GLU A 1 134 ? 29.321 3.301 -3.155 1.00 42.56 134 GLU A CA 1
ATOM 1006 C C . GLU A 1 134 ? 27.835 3.481 -3.517 1.00 42.56 134 GLU A C 1
ATOM 1008 O O . GLU A 1 134 ? 27.461 3.419 -4.688 1.00 42.56 134 GLU A O 1
ATOM 1013 N N . ARG A 1 135 ? 26.980 3.785 -2.532 1.00 40.59 135 ARG A N 1
ATOM 1014 C CA . ARG A 1 135 ? 25.526 3.909 -2.719 1.00 40.59 135 ARG A CA 1
ATOM 1015 C C . ARG A 1 135 ? 25.105 5.271 -3.278 1.00 40.59 135 ARG A C 1
ATOM 1017 O O . ARG A 1 135 ? 24.028 5.371 -3.867 1.00 40.59 135 ARG A O 1
ATOM 1024 N N . HIS A 1 136 ? 25.875 6.342 -3.064 1.00 42.00 136 HIS A N 1
ATOM 1025 C CA . HIS A 1 136 ? 25.476 7.719 -3.417 1.00 42.00 136 HIS A CA 1
ATOM 1026 C C . HIS A 1 136 ? 26.501 8.481 -4.274 1.00 42.00 136 HIS A C 1
ATOM 1028 O O . HIS A 1 136 ? 26.193 9.576 -4.753 1.00 42.00 136 HIS A O 1
ATOM 1034 N N . GLY A 1 137 ? 27.683 7.908 -4.520 1.00 43.47 137 GLY A N 1
ATOM 1035 C CA . GLY A 1 137 ? 28.789 8.542 -5.237 1.00 43.47 137 GLY A CA 1
ATOM 1036 C C . GLY A 1 137 ? 28.415 8.994 -6.643 1.00 43.47 137 GLY A C 1
ATOM 1037 O O . GLY A 1 137 ? 28.628 10.150 -6.978 1.00 43.47 137 GLY A O 1
ATOM 1038 N N . SER A 1 138 ? 27.760 8.155 -7.446 1.00 43.34 138 SER A N 1
ATOM 1039 C CA . SER A 1 138 ? 27.358 8.509 -8.820 1.00 43.34 138 SER A CA 1
ATOM 1040 C C . SER A 1 138 ? 26.436 9.736 -8.886 1.00 43.34 138 SER A C 1
ATOM 1042 O O . SER A 1 138 ? 26.592 10.590 -9.759 1.00 43.34 138 SER A O 1
ATOM 1044 N N . ARG A 1 139 ? 25.517 9.878 -7.922 1.00 45.03 139 ARG A N 1
ATOM 1045 C CA . ARG A 1 139 ? 24.588 11.015 -7.819 1.00 45.03 139 ARG A CA 1
ATOM 1046 C C . ARG A 1 139 ? 25.275 12.271 -7.281 1.00 45.03 139 ARG A C 1
ATOM 1048 O O . ARG A 1 139 ? 25.006 13.363 -7.774 1.00 45.03 139 ARG A O 1
ATOM 1055 N N . PHE A 1 140 ? 26.184 12.110 -6.319 1.00 48.94 140 PHE A N 1
ATOM 1056 C CA . PHE A 1 140 ? 27.062 13.178 -5.844 1.00 48.94 140 PHE A CA 1
ATOM 1057 C C . PHE A 1 140 ? 27.957 13.700 -6.977 1.00 48.94 140 PHE A C 1
ATOM 1059 O O . PHE A 1 140 ? 28.026 14.905 -7.182 1.00 48.94 140 PHE A O 1
ATOM 1066 N N . PHE A 1 141 ? 28.559 12.816 -7.778 1.00 49.38 141 PHE A N 1
ATOM 1067 C CA . PHE A 1 141 ? 29.410 13.183 -8.911 1.00 49.38 141 PHE A CA 1
ATOM 1068 C C . PHE A 1 141 ? 28.628 13.807 -10.074 1.00 49.38 141 PHE A C 1
ATOM 1070 O O . PHE A 1 141 ? 29.147 14.717 -10.711 1.00 49.38 141 PHE A O 1
ATOM 1077 N N . ALA A 1 142 ? 27.375 13.409 -10.315 1.00 46.75 142 ALA A N 1
ATOM 1078 C CA . ALA A 1 142 ? 26.501 14.072 -11.289 1.00 46.75 142 ALA A CA 1
ATOM 1079 C C . ALA A 1 142 ? 26.115 15.502 -10.856 1.00 46.75 142 ALA A C 1
ATOM 1081 O O . ALA A 1 142 ? 26.164 16.430 -11.659 1.00 46.75 142 ALA A O 1
ATOM 1082 N N . GLN A 1 143 ? 25.799 15.706 -9.573 1.00 52.19 143 GLN A N 1
ATOM 1083 C CA . GLN A 1 143 ? 25.510 17.037 -9.015 1.00 52.19 143 GLN A CA 1
ATOM 1084 C C . GLN A 1 143 ? 26.760 17.921 -8.935 1.00 52.19 143 GLN A C 1
ATOM 1086 O O . GLN A 1 143 ? 26.699 19.132 -9.139 1.00 52.19 143 GLN A O 1
ATOM 1091 N N . LEU A 1 144 ? 27.914 17.310 -8.675 1.00 48.53 144 LEU A N 1
ATOM 1092 C CA . LEU A 1 144 ? 29.213 17.958 -8.730 1.00 48.53 144 LEU A CA 1
ATOM 1093 C C . LEU A 1 144 ? 29.572 18.347 -10.175 1.00 48.53 144 LEU A C 1
ATOM 1095 O O . LEU A 1 144 ? 30.090 19.438 -10.376 1.00 48.53 144 LEU A O 1
ATOM 1099 N N . ALA A 1 145 ? 29.237 17.518 -11.172 1.00 46.31 145 ALA A N 1
ATOM 1100 C CA . ALA A 1 145 ? 29.400 17.834 -12.591 1.00 46.31 145 ALA A CA 1
ATOM 1101 C C . ALA A 1 145 ? 28.558 19.061 -13.005 1.00 46.31 145 ALA A C 1
ATOM 1103 O O . ALA A 1 145 ? 29.087 19.987 -13.622 1.00 46.31 145 ALA A O 1
ATOM 1104 N N . GLU A 1 146 ? 27.294 19.139 -12.569 1.00 49.81 146 GLU A N 1
ATOM 1105 C CA . GLU A 1 146 ? 26.450 20.336 -12.744 1.00 49.81 146 GLU A CA 1
ATOM 1106 C C . GLU A 1 146 ? 27.027 21.571 -12.028 1.00 49.81 146 GLU A C 1
ATOM 1108 O O . GLU A 1 146 ? 27.048 22.669 -12.586 1.00 49.81 146 GLU A O 1
ATOM 1113 N N . ALA A 1 147 ? 27.556 21.411 -10.810 1.00 50.31 147 ALA A N 1
ATOM 1114 C CA . ALA A 1 147 ? 28.224 22.496 -10.090 1.00 50.31 147 ALA A CA 1
ATOM 1115 C C . ALA A 1 147 ? 29.544 22.930 -10.764 1.00 50.31 147 ALA A C 1
ATOM 1117 O O . ALA A 1 147 ? 29.930 24.098 -10.686 1.00 50.31 147 ALA A O 1
ATOM 1118 N N . THR A 1 148 ? 30.229 22.025 -11.470 1.00 50.38 148 THR A N 1
ATOM 1119 C CA . THR A 1 148 ? 31.462 22.315 -12.215 1.00 50.38 148 THR A CA 1
ATOM 1120 C C . THR A 1 148 ? 31.244 23.014 -13.555 1.00 50.38 148 THR A C 1
ATOM 1122 O O . THR A 1 148 ? 32.226 23.487 -14.120 1.00 50.38 148 THR A O 1
ATOM 1125 N N . ASP A 1 149 ? 30.016 23.199 -14.040 1.00 51.75 149 ASP A N 1
ATOM 1126 C CA . ASP A 1 149 ? 29.746 24.137 -15.144 1.00 51.75 149 ASP A CA 1
ATOM 1127 C C . ASP A 1 149 ? 29.598 25.591 -14.649 1.00 51.75 149 ASP A C 1
ATOM 1129 O O . ASP A 1 149 ? 29.786 26.536 -15.413 1.00 51.75 149 ASP A O 1
ATOM 1133 N N . ALA A 1 150 ? 29.404 25.815 -13.343 1.00 54.97 150 ALA A N 1
ATOM 1134 C CA . ALA A 1 150 ? 29.210 27.146 -12.748 1.00 54.97 150 ALA A CA 1
ATOM 1135 C C . ALA A 1 150 ? 30.501 27.985 -12.572 1.00 54.97 150 ALA A C 1
ATOM 1137 O O . ALA A 1 150 ? 30.529 28.948 -11.809 1.00 54.97 150 ALA A O 1
ATOM 1138 N N . GLY A 1 151 ? 31.603 27.633 -13.243 1.00 60.28 151 GLY A N 1
ATOM 1139 C CA . GLY A 1 151 ? 32.828 28.449 -13.278 1.00 60.28 151 GLY A CA 1
ATOM 1140 C C . GLY A 1 151 ? 33.706 28.456 -12.011 1.00 60.28 151 GLY A C 1
ATOM 1141 O O . GLY A 1 151 ? 34.884 28.775 -12.118 1.00 60.28 151 GLY A O 1
ATOM 1142 N N . SER A 1 152 ? 33.244 27.997 -10.844 1.00 66.25 152 SER A N 1
ATOM 1143 C CA . SER A 1 152 ? 33.937 28.242 -9.558 1.00 66.25 152 SER A CA 1
ATOM 1144 C C . SER A 1 152 ? 35.040 27.254 -9.130 1.00 66.25 152 SER A C 1
ATOM 1146 O O . SER A 1 152 ? 35.755 27.537 -8.174 1.00 66.25 152 SER A O 1
ATOM 1148 N N . VAL A 1 153 ? 35.216 26.107 -9.798 1.00 77.88 153 VAL A N 1
ATOM 1149 C CA . VAL A 1 153 ? 36.160 25.053 -9.359 1.00 77.88 153 VAL A CA 1
ATOM 1150 C C . VAL A 1 153 ? 37.542 25.177 -10.020 1.00 77.88 153 VAL A C 1
ATOM 1152 O O . VAL A 1 153 ? 37.667 25.170 -11.245 1.00 77.88 153 VAL A O 1
ATOM 1155 N N . GLU A 1 154 ? 38.618 25.252 -9.234 1.00 85.81 154 GLU A N 1
ATOM 1156 C CA . GLU A 1 154 ? 39.975 25.344 -9.792 1.00 85.81 154 GLU A CA 1
ATOM 1157 C C . GLU A 1 154 ? 40.345 24.109 -10.647 1.00 85.81 154 GLU A C 1
ATOM 1159 O O . GLU A 1 154 ? 40.156 22.974 -10.195 1.00 85.81 154 GLU A O 1
ATOM 1164 N N . PRO A 1 155 ? 40.964 24.283 -11.836 1.00 87.94 155 PRO A N 1
ATOM 1165 C CA . PRO A 1 155 ? 41.391 23.170 -12.694 1.00 87.94 155 PRO A CA 1
ATOM 1166 C C . PRO A 1 155 ? 42.269 22.134 -11.979 1.00 87.94 155 PRO A C 1
ATOM 1168 O O . PRO A 1 155 ? 42.140 20.942 -12.225 1.00 87.94 155 PRO A O 1
ATOM 1171 N N . ALA A 1 156 ? 43.121 22.567 -11.044 1.00 89.56 156 ALA A N 1
ATOM 1172 C CA . ALA A 1 156 ? 43.991 21.673 -10.277 1.00 89.56 156 ALA A CA 1
ATOM 1173 C C . ALA A 1 156 ? 43.218 20.692 -9.378 1.00 89.56 156 ALA A C 1
ATOM 1175 O O . ALA A 1 156 ? 43.697 19.591 -9.114 1.00 89.56 156 ALA A O 1
ATOM 1176 N N . TRP A 1 157 ? 42.038 21.083 -8.892 1.00 87.56 157 TRP A N 1
ATOM 1177 C CA . TRP A 1 157 ? 41.180 20.194 -8.116 1.00 87.56 157 TRP A CA 1
ATOM 1178 C C . TRP A 1 157 ? 40.524 19.143 -9.013 1.00 87.56 157 TRP A C 1
ATOM 1180 O O . TRP A 1 157 ? 40.534 17.965 -8.666 1.00 87.56 157 TRP A O 1
ATOM 1190 N N . LEU A 1 158 ? 40.045 19.557 -10.191 1.00 86.69 158 LEU A N 1
ATOM 1191 C CA . LEU A 1 158 ? 39.487 18.651 -11.198 1.00 86.69 158 LEU A CA 1
ATOM 1192 C C . LEU A 1 158 ? 40.515 17.606 -11.648 1.00 86.69 158 LEU A C 1
ATOM 1194 O O . LEU A 1 158 ? 40.163 16.438 -11.753 1.00 86.69 158 LEU A O 1
ATOM 1198 N N . CYS A 1 159 ? 41.784 17.993 -11.828 1.00 92.50 159 CYS A N 1
ATOM 1199 C CA . CYS A 1 159 ? 42.862 17.041 -12.109 1.00 92.50 159 CYS A CA 1
ATOM 1200 C C . CYS A 1 159 ? 43.016 16.001 -10.990 1.00 92.50 159 CYS A C 1
ATOM 1202 O O . CYS A 1 159 ? 43.018 14.818 -11.285 1.00 92.50 159 CYS A O 1
ATOM 1204 N N . ARG A 1 160 ? 43.070 16.415 -9.712 1.00 91.62 160 ARG A N 1
ATOM 1205 C CA . ARG A 1 160 ? 43.220 15.476 -8.580 1.00 91.62 160 ARG A CA 1
ATOM 1206 C C . ARG A 1 160 ? 42.039 14.521 -8.435 1.00 91.62 160 ARG A C 1
ATOM 1208 O O . ARG A 1 160 ? 42.234 13.354 -8.114 1.00 91.62 160 ARG A O 1
ATOM 1215 N N . LEU A 1 161 ? 40.820 15.019 -8.651 1.00 86.81 161 LEU A N 1
ATOM 1216 C CA . LEU A 1 161 ? 39.628 14.174 -8.694 1.00 86.81 161 LEU A CA 1
ATOM 1217 C C . LEU A 1 161 ? 39.737 13.156 -9.832 1.00 86.81 161 LEU A C 1
ATOM 1219 O O . LEU A 1 161 ? 39.437 11.984 -9.633 1.00 86.81 161 LEU A O 1
ATOM 1223 N N . ALA A 1 162 ? 40.165 13.611 -11.009 1.00 87.00 162 ALA A N 1
ATOM 1224 C CA . ALA A 1 162 ? 40.318 12.761 -12.173 1.00 87.00 162 ALA A CA 1
ATOM 1225 C C . ALA A 1 162 ? 41.403 11.693 -11.975 1.00 87.00 162 ALA A C 1
ATOM 1227 O O . ALA A 1 162 ? 41.160 10.538 -12.307 1.00 87.00 162 ALA A O 1
ATOM 1228 N N . ASP A 1 163 ? 42.547 12.048 -11.380 1.00 93.38 163 ASP A N 1
ATOM 1229 C CA . ASP A 1 163 ? 43.620 11.115 -11.018 1.00 93.38 163 ASP A CA 1
ATOM 1230 C C . ASP A 1 163 ? 43.084 10.036 -10.050 1.00 93.38 163 ASP A C 1
ATOM 1232 O O . ASP A 1 163 ? 43.196 8.844 -10.330 1.00 93.38 163 ASP A O 1
ATOM 1236 N N . ALA A 1 164 ? 42.397 10.435 -8.971 1.00 85.38 164 ALA A N 1
ATOM 1237 C CA . ALA A 1 164 ? 41.830 9.499 -7.993 1.00 85.38 164 ALA A CA 1
ATOM 1238 C C . ALA A 1 164 ? 40.739 8.589 -8.589 1.00 85.38 164 ALA A C 1
ATOM 1240 O O . ALA A 1 164 ? 40.686 7.396 -8.294 1.00 85.38 164 ALA A O 1
ATOM 1241 N N . ALA A 1 165 ? 39.869 9.136 -9.444 1.00 79.19 165 ALA A N 1
ATOM 1242 C CA . ALA A 1 165 ? 38.854 8.359 -10.150 1.00 79.19 165 ALA A CA 1
ATOM 1243 C C . ALA A 1 165 ? 39.491 7.376 -11.145 1.00 79.19 165 ALA A C 1
ATOM 1245 O O . ALA A 1 165 ? 39.036 6.241 -11.269 1.00 79.19 165 ALA A O 1
ATOM 1246 N N . PHE A 1 166 ? 40.563 7.787 -11.827 1.00 90.88 166 PHE A N 1
ATOM 1247 C CA . PHE A 1 166 ? 41.303 6.936 -12.754 1.00 90.88 166 PHE A CA 1
ATOM 1248 C C . PHE A 1 166 ? 41.967 5.759 -12.022 1.00 90.88 166 PHE A C 1
ATOM 1250 O O . PHE A 1 166 ? 41.842 4.620 -12.467 1.00 90.88 166 PHE A O 1
ATOM 1257 N N . GLU A 1 167 ? 42.597 6.002 -10.867 1.00 90.88 167 GLU A N 1
ATOM 1258 C CA . GLU A 1 167 ? 43.189 4.959 -10.011 1.00 90.88 167 GLU A CA 1
ATOM 1259 C C . GLU A 1 167 ? 42.148 3.952 -9.496 1.00 90.88 167 GLU A C 1
ATOM 1261 O O . GLU A 1 167 ? 42.432 2.760 -9.386 1.00 90.88 167 GLU A O 1
ATOM 1266 N N . GLN A 1 168 ? 40.920 4.408 -9.240 1.00 86.50 168 GLN A N 1
ATOM 1267 C CA . GLN A 1 168 ? 39.790 3.563 -8.838 1.00 86.50 168 GLN A CA 1
ATOM 1268 C C . GLN A 1 168 ? 39.071 2.891 -10.019 1.00 86.50 168 GLN A C 1
ATOM 1270 O O . GLN A 1 168 ? 37.999 2.318 -9.830 1.00 86.50 168 GLN A O 1
ATOM 1275 N N . GLN A 1 169 ? 39.627 2.969 -11.233 1.00 86.81 169 GLN A N 1
ATOM 1276 C CA . GLN A 1 169 ? 39.038 2.430 -12.466 1.00 86.81 169 GLN A CA 1
ATOM 1277 C C . GLN A 1 169 ? 37.659 3.029 -12.814 1.00 86.81 169 GLN A C 1
ATOM 1279 O O . GLN A 1 169 ? 36.876 2.461 -13.572 1.00 86.81 169 GLN A O 1
ATOM 1284 N N . GLN A 1 170 ? 37.351 4.221 -12.300 1.00 77.19 170 GLN A N 1
ATOM 1285 C CA . GLN A 1 170 ? 36.145 4.987 -12.621 1.00 77.19 170 GLN A CA 1
ATOM 1286 C C . GLN A 1 170 ? 36.398 5.888 -13.841 1.00 77.19 170 GLN A C 1
ATOM 1288 O O . GLN A 1 170 ? 36.267 7.115 -13.781 1.00 77.19 170 GLN A O 1
ATOM 1293 N N . TYR A 1 171 ? 36.779 5.285 -14.968 1.00 76.31 171 TYR A N 1
ATOM 1294 C CA . TYR A 1 171 ? 37.338 5.997 -16.124 1.00 76.31 171 TYR A CA 1
ATOM 1295 C C . TYR A 1 171 ? 36.405 7.056 -16.733 1.00 76.31 171 TYR A C 1
ATOM 1297 O O . TYR A 1 171 ? 36.875 8.109 -17.150 1.00 76.31 171 TYR A O 1
ATOM 1305 N N . LEU A 1 172 ? 35.081 6.856 -16.716 1.00 66.81 172 LEU A N 1
ATOM 1306 C CA . LEU A 1 172 ? 34.122 7.872 -17.180 1.00 66.81 172 LEU A CA 1
ATOM 1307 C C . LEU A 1 172 ? 34.102 9.124 -16.287 1.00 66.81 172 LEU A C 1
ATOM 1309 O O . LEU A 1 172 ? 34.006 10.247 -16.785 1.00 66.81 172 LEU A O 1
ATOM 1313 N N . VAL A 1 173 ? 34.218 8.947 -14.967 1.00 76.31 173 VAL A N 1
ATOM 1314 C CA . VAL A 1 173 ? 34.287 10.059 -14.004 1.00 76.31 173 VAL A CA 1
ATOM 1315 C C . VAL A 1 173 ? 35.606 10.808 -14.181 1.00 76.31 173 VAL A C 1
ATOM 1317 O O . VAL A 1 173 ? 35.607 12.037 -14.278 1.00 76.31 173 VAL A O 1
ATOM 1320 N N . ALA A 1 174 ? 36.710 10.067 -14.310 1.00 81.12 174 ALA A N 1
ATOM 1321 C CA . ALA A 1 174 ? 38.028 10.626 -14.583 1.00 81.12 174 ALA A CA 1
ATOM 1322 C C . ALA A 1 174 ? 38.054 11.435 -15.887 1.00 81.12 174 ALA A C 1
ATOM 1324 O O . ALA A 1 174 ? 38.504 12.580 -15.902 1.00 81.12 174 ALA A O 1
ATOM 1325 N N . LEU A 1 175 ? 37.500 10.878 -16.967 1.00 85.56 175 LEU A N 1
ATOM 1326 C CA . LEU A 1 175 ? 37.456 11.512 -18.281 1.00 85.56 175 LEU A CA 1
ATOM 1327 C C . LEU A 1 175 ? 36.697 12.841 -18.238 1.00 85.56 175 LEU A C 1
ATOM 1329 O O . LEU A 1 175 ? 37.201 13.857 -18.719 1.00 85.56 175 LEU A O 1
ATOM 1333 N N . ASN A 1 176 ? 35.511 12.856 -17.627 1.00 78.38 176 ASN A N 1
ATOM 1334 C CA . ASN A 1 176 ? 34.706 14.069 -17.496 1.00 78.38 176 ASN A CA 1
ATOM 1335 C C . ASN A 1 176 ? 35.434 15.151 -16.690 1.00 78.38 176 ASN A C 1
ATOM 1337 O O . ASN A 1 176 ? 35.449 16.317 -17.093 1.00 78.38 176 ASN A O 1
ATOM 1341 N N . ALA A 1 177 ? 36.092 14.769 -15.594 1.00 80.06 177 ALA A N 1
ATOM 1342 C CA . ALA A 1 177 ? 36.859 15.692 -14.767 1.00 80.06 177 ALA A CA 1
ATOM 1343 C C . ALA A 1 177 ? 38.096 16.250 -15.503 1.00 80.06 177 ALA A C 1
ATOM 1345 O O . ALA A 1 177 ? 38.316 17.465 -15.481 1.00 80.06 177 ALA A O 1
ATOM 1346 N N . TYR A 1 178 ? 38.854 15.423 -16.236 1.00 91.19 178 TYR A N 1
ATOM 1347 C CA . TYR A 1 178 ? 39.971 15.896 -17.064 1.00 91.19 178 TYR A CA 1
ATOM 1348 C C . TYR A 1 178 ? 39.517 16.812 -18.206 1.00 91.19 178 TYR A C 1
ATOM 1350 O O . TYR A 1 178 ? 40.148 17.843 -18.454 1.00 91.19 178 TYR A O 1
ATOM 1358 N N . LEU A 1 179 ? 38.419 16.481 -18.894 1.00 85.62 179 LEU A N 1
ATOM 1359 C CA . LEU A 1 179 ? 37.857 17.320 -19.956 1.00 85.62 179 LEU A CA 1
ATOM 1360 C C . LEU A 1 179 ? 37.393 18.674 -19.406 1.00 85.62 179 LEU A C 1
ATOM 1362 O O . LEU A 1 179 ? 37.681 19.706 -20.015 1.00 85.62 179 LEU A O 1
ATOM 1366 N N . ALA A 1 180 ? 36.739 18.694 -18.241 1.00 83.25 180 ALA A N 1
ATOM 1367 C CA . ALA A 1 180 ? 36.344 19.925 -17.560 1.00 83.25 180 ALA A CA 1
ATOM 1368 C C . ALA A 1 180 ? 37.564 20.772 -17.151 1.00 83.25 180 ALA A C 1
ATOM 1370 O O . ALA A 1 180 ? 37.578 21.984 -17.383 1.00 83.25 180 ALA A O 1
ATOM 1371 N N . ALA A 1 181 ? 38.618 20.144 -16.614 1.00 90.06 181 ALA A N 1
ATOM 1372 C CA . ALA A 1 181 ? 39.876 20.818 -16.289 1.00 90.06 181 ALA A CA 1
ATOM 1373 C C . ALA A 1 181 ? 40.517 21.441 -17.539 1.00 90.06 181 ALA A C 1
ATOM 1375 O O . ALA A 1 181 ? 40.910 22.609 -17.520 1.00 90.06 181 ALA A O 1
ATOM 1376 N N . ASN A 1 182 ? 40.562 20.689 -18.643 1.00 92.00 182 ASN A N 1
ATOM 1377 C CA . ASN A 1 182 ? 41.168 21.126 -19.896 1.00 92.00 182 ASN A CA 1
ATOM 1378 C C . ASN A 1 182 ? 40.372 22.241 -20.593 1.00 92.00 182 ASN A C 1
ATOM 1380 O O . ASN A 1 182 ? 40.983 23.143 -21.154 1.00 92.00 182 ASN A O 1
ATOM 1384 N N . ARG A 1 183 ? 39.030 22.232 -20.537 1.00 90.56 183 ARG A N 1
ATOM 1385 C CA . ARG A 1 183 ? 38.200 23.343 -21.053 1.00 90.56 183 ARG A CA 1
ATOM 1386 C C . ARG A 1 183 ? 38.498 24.658 -20.333 1.00 90.56 183 ARG A C 1
ATOM 1388 O O . ARG A 1 183 ? 38.526 25.707 -20.964 1.00 90.56 183 ARG A O 1
ATOM 1395 N N . ARG A 1 184 ? 38.717 24.595 -19.017 1.00 88.75 184 ARG A N 1
ATOM 1396 C CA . ARG A 1 184 ? 38.996 25.770 -18.178 1.00 88.75 184 ARG A CA 1
ATOM 1397 C C . ARG A 1 184 ? 40.425 26.271 -18.344 1.00 88.75 184 ARG A C 1
ATOM 1399 O O . ARG A 1 184 ? 40.659 27.474 -18.382 1.00 88.75 184 ARG A O 1
ATOM 1406 N N . GLN A 1 185 ? 41.382 25.353 -18.404 1.00 93.38 185 GLN A N 1
ATOM 1407 C CA . GLN A 1 185 ? 42.788 25.680 -18.565 1.00 93.38 185 GLN A CA 1
ATOM 1408 C C . GLN A 1 185 ? 43.468 24.614 -19.428 1.00 93.38 185 GLN A C 1
ATOM 1410 O O . GLN A 1 185 ? 43.959 23.616 -18.891 1.00 93.38 185 GLN A O 1
ATOM 1415 N N . PRO A 1 186 ? 43.523 24.823 -20.755 1.00 91.31 186 PRO A N 1
ATOM 1416 C CA . PRO A 1 186 ? 44.175 23.894 -21.662 1.00 91.31 186 PRO A CA 1
ATOM 1417 C C . PRO A 1 186 ? 45.637 23.712 -21.263 1.00 91.31 186 PRO A C 1
ATOM 1419 O O . PRO A 1 186 ? 46.400 24.678 -21.179 1.00 91.31 186 PRO A O 1
ATOM 1422 N N . ARG A 1 187 ? 46.033 22.471 -20.985 1.00 89.88 187 ARG A N 1
ATOM 1423 C CA . ARG A 1 187 ? 47.419 22.124 -20.660 1.00 89.88 187 ARG A CA 1
ATOM 1424 C C . ARG A 1 187 ? 47.824 20.909 -21.487 1.00 89.88 187 ARG A C 1
ATOM 1426 O O . ARG A 1 187 ? 47.140 19.892 -21.405 1.00 89.88 187 ARG A O 1
ATOM 1433 N N . PRO A 1 188 ? 48.964 20.939 -22.195 1.00 88.00 188 PRO A N 1
ATOM 1434 C CA . PRO A 1 188 ? 49.441 19.773 -22.944 1.00 88.00 188 PRO A CA 1
ATOM 1435 C C . PRO A 1 188 ? 49.630 18.512 -22.081 1.00 88.00 188 PRO A C 1
ATOM 1437 O O . PRO A 1 188 ? 49.497 17.396 -22.574 1.00 88.00 188 PRO A O 1
ATOM 1440 N N . ALA A 1 189 ? 49.894 18.679 -20.780 1.00 86.56 189 ALA A N 1
ATOM 1441 C CA . ALA A 1 189 ? 49.957 17.574 -19.821 1.00 86.56 189 ALA A CA 1
ATOM 1442 C C . ALA A 1 189 ? 48.591 16.893 -19.592 1.00 86.56 189 ALA A C 1
ATOM 1444 O O . ALA A 1 189 ? 48.543 15.675 -19.436 1.00 86.56 189 ALA A O 1
ATOM 1445 N N . LEU A 1 190 ? 47.488 17.656 -19.635 1.00 92.56 190 LEU A N 1
ATOM 1446 C CA . LEU A 1 190 ? 46.131 17.115 -19.504 1.00 92.56 190 LEU A CA 1
ATOM 1447 C C . LEU A 1 190 ? 45.728 16.309 -20.734 1.00 92.56 190 LEU A C 1
ATOM 1449 O O . LEU A 1 190 ? 45.075 15.282 -20.594 1.00 92.56 190 LEU A O 1
ATOM 1453 N N . ALA A 1 191 ? 46.164 16.719 -21.927 1.00 92.56 191 ALA A N 1
ATOM 1454 C CA . ALA A 1 191 ? 45.899 15.973 -23.155 1.00 92.56 191 ALA A CA 1
ATOM 1455 C C . ALA A 1 191 ? 46.418 14.524 -23.074 1.00 92.56 191 ALA A C 1
ATOM 1457 O O . ALA A 1 191 ? 45.743 13.607 -23.532 1.00 92.56 191 ALA A O 1
ATOM 1458 N N . ARG A 1 192 ? 47.554 14.299 -22.393 1.00 93.12 192 ARG A N 1
ATOM 1459 C CA . ARG A 1 192 ? 48.080 12.952 -22.117 1.00 93.12 192 ARG A CA 1
ATOM 1460 C C . ARG A 1 192 ? 47.170 12.141 -21.190 1.00 93.12 192 ARG A C 1
ATOM 1462 O O . ARG A 1 192 ? 46.921 10.973 -21.459 1.00 93.12 192 ARG A O 1
ATOM 1469 N N . GLN A 1 193 ? 46.686 12.742 -20.104 1.00 95.25 193 GLN A N 1
ATOM 1470 C CA . GLN A 1 193 ? 45.786 12.079 -19.149 1.00 95.25 193 GLN A CA 1
ATOM 1471 C C . GLN A 1 193 ? 44.421 11.764 -19.781 1.00 95.25 193 GLN A C 1
ATOM 1473 O O . GLN A 1 193 ? 43.881 10.677 -19.585 1.00 95.25 193 GLN A O 1
ATOM 1478 N N . ILE A 1 194 ? 43.900 12.673 -20.611 1.00 92.56 194 ILE A N 1
ATOM 1479 C CA . ILE A 1 194 ? 42.670 12.463 -21.384 1.00 92.56 194 ILE A CA 1
ATOM 1480 C C . ILE A 1 194 ? 42.859 11.320 -22.385 1.00 92.56 194 ILE A C 1
ATOM 1482 O O . ILE A 1 194 ? 42.012 10.434 -22.452 1.00 92.56 194 ILE A O 1
ATOM 1486 N N . ALA A 1 195 ? 43.980 11.297 -23.112 1.00 91.81 195 ALA A N 1
ATOM 1487 C CA . ALA A 1 195 ? 44.304 10.213 -24.036 1.00 91.81 195 ALA A CA 1
ATOM 1488 C C . ALA A 1 195 ? 44.399 8.853 -23.325 1.00 91.81 195 ALA A C 1
ATOM 1490 O O . ALA A 1 195 ? 43.776 7.895 -23.768 1.00 91.81 195 ALA A O 1
ATOM 1491 N N . ALA A 1 196 ? 45.097 8.782 -22.187 1.00 93.06 196 ALA A N 1
ATOM 1492 C CA . ALA A 1 196 ? 45.192 7.560 -21.384 1.00 93.06 196 ALA A CA 1
ATOM 1493 C C . ALA A 1 196 ? 43.822 7.088 -20.867 1.00 93.06 196 ALA A C 1
ATOM 1495 O O . ALA A 1 196 ? 43.558 5.892 -20.815 1.00 93.06 196 ALA A O 1
ATOM 1496 N N . THR A 1 197 ? 42.928 8.020 -20.526 1.00 86.12 197 THR A N 1
ATOM 1497 C CA . THR A 1 197 ? 41.568 7.684 -20.078 1.00 86.12 197 THR A CA 1
ATOM 1498 C C . THR A 1 197 ? 40.684 7.190 -21.218 1.00 86.12 197 THR A C 1
ATOM 1500 O O . THR A 1 197 ? 39.931 6.244 -21.021 1.00 86.12 197 THR A O 1
ATOM 1503 N N . TRP A 1 198 ? 40.804 7.760 -22.420 1.00 87.56 198 TRP A N 1
ATOM 1504 C CA . TRP A 1 198 ? 40.145 7.214 -23.610 1.00 87.56 198 TRP A CA 1
ATOM 1505 C C . TRP A 1 198 ? 40.674 5.831 -23.991 1.00 87.56 198 TRP A C 1
ATOM 1507 O O . TRP A 1 198 ? 39.885 4.971 -24.363 1.00 87.56 198 TRP A O 1
ATOM 1517 N N . HIS A 1 199 ? 41.981 5.599 -23.862 1.00 90.75 199 HIS A N 1
ATOM 1518 C CA . HIS A 1 199 ? 42.582 4.288 -24.113 1.00 90.75 199 HIS A CA 1
ATOM 1519 C C . HIS A 1 199 ? 42.089 3.230 -23.117 1.00 90.75 199 HIS A C 1
ATOM 1521 O O . HIS A 1 199 ? 41.661 2.162 -23.532 1.00 90.75 199 HIS A O 1
ATOM 1527 N N . ALA A 1 200 ? 42.025 3.563 -21.822 1.00 83.19 200 ALA A N 1
ATOM 1528 C CA . ALA A 1 200 ? 41.458 2.690 -20.788 1.00 83.19 200 ALA A CA 1
ATOM 1529 C C . ALA A 1 200 ? 39.949 2.410 -20.965 1.00 83.19 200 ALA A C 1
ATOM 1531 O O . ALA A 1 200 ? 39.434 1.439 -20.422 1.00 83.19 200 ALA A O 1
ATOM 1532 N N . LEU A 1 201 ? 39.245 3.259 -21.721 1.00 71.25 201 LEU A N 1
ATOM 1533 C CA . LEU A 1 201 ? 37.857 3.065 -22.155 1.00 71.25 201 LEU A CA 1
ATOM 1534 C C . LEU A 1 201 ? 37.752 2.337 -23.507 1.00 71.25 201 LEU A C 1
ATOM 1536 O O . LEU A 1 201 ? 36.685 2.362 -24.117 1.00 71.25 201 LEU A O 1
ATOM 1540 N N . GLU A 1 202 ? 38.846 1.746 -23.995 1.00 83.38 202 GLU A N 1
ATOM 1541 C CA . GLU A 1 202 ? 38.914 1.019 -25.270 1.00 83.38 202 GLU A CA 1
ATOM 1542 C C . GLU A 1 202 ? 38.500 1.889 -26.474 1.00 83.38 202 GLU A C 1
ATOM 1544 O O . GLU A 1 202 ? 37.877 1.431 -27.425 1.00 83.38 202 GLU A O 1
ATOM 1549 N N . CYS A 1 203 ? 38.841 3.184 -26.436 1.00 76.25 203 CYS A N 1
ATOM 1550 C CA . CYS A 1 203 ? 38.558 4.154 -27.500 1.00 76.25 203 CYS A CA 1
ATOM 1551 C C . CYS A 1 203 ? 39.863 4.700 -28.127 1.00 76.25 203 CYS A C 1
ATOM 1553 O O . CYS A 1 203 ? 40.160 5.899 -27.983 1.00 76.25 203 CYS A O 1
ATOM 1555 N N . PRO A 1 204 ? 40.668 3.873 -28.823 1.00 79.31 204 PRO A N 1
ATOM 1556 C CA . PRO A 1 204 ? 42.009 4.238 -29.286 1.00 79.31 204 PRO A CA 1
ATOM 1557 C C . PRO A 1 204 ? 42.011 5.410 -30.279 1.00 79.31 204 PRO A C 1
ATOM 1559 O O . PRO A 1 204 ? 42.901 6.255 -30.211 1.00 79.31 204 PRO A O 1
ATOM 1562 N N . ARG A 1 205 ? 40.971 5.575 -31.111 1.00 83.75 205 ARG A N 1
ATOM 1563 C CA . ARG A 1 205 ? 40.848 6.725 -32.032 1.00 83.75 205 ARG A CA 1
ATOM 1564 C C . ARG A 1 205 ? 40.745 8.062 -31.291 1.00 83.75 205 ARG A C 1
ATOM 1566 O O . ARG A 1 205 ? 41.431 9.026 -31.625 1.00 83.75 205 ARG A O 1
ATOM 1573 N N . ARG A 1 206 ? 39.944 8.119 -30.220 1.00 83.31 206 ARG A N 1
ATOM 1574 C CA . ARG A 1 206 ? 39.860 9.308 -29.351 1.00 83.31 206 ARG A CA 1
ATOM 1575 C C . ARG A 1 206 ? 41.141 9.507 -28.550 1.00 83.31 206 ARG A C 1
ATOM 1577 O O . ARG A 1 206 ? 41.570 10.646 -28.370 1.00 83.31 206 ARG A O 1
ATOM 1584 N N . ALA A 1 207 ? 41.770 8.427 -28.095 1.00 85.19 207 ALA A N 1
ATOM 1585 C CA . ALA A 1 207 ? 43.069 8.508 -27.440 1.00 85.19 207 ALA A CA 1
ATOM 1586 C C . ALA A 1 207 ? 44.131 9.113 -28.376 1.00 85.19 207 ALA A C 1
ATOM 1588 O O . ALA A 1 207 ? 44.865 10.008 -27.955 1.00 85.19 207 ALA A O 1
ATOM 1589 N N . LEU A 1 208 ? 44.147 8.708 -29.650 1.00 89.81 208 LEU A N 1
ATOM 1590 C CA . LEU A 1 208 ? 45.041 9.216 -30.690 1.00 89.81 208 LEU A CA 1
ATOM 1591 C C . LEU A 1 208 ? 44.827 10.717 -30.952 1.00 89.81 208 LEU A C 1
ATOM 1593 O O . LEU A 1 208 ? 45.783 11.492 -30.921 1.00 89.81 208 LEU A O 1
ATOM 1597 N N . GLU A 1 209 ? 43.578 11.167 -31.102 1.00 89.56 209 GLU A N 1
ATOM 1598 C CA . GLU A 1 209 ? 43.257 12.597 -31.263 1.00 89.56 209 GLU A CA 1
ATOM 1599 C C . GLU A 1 209 ? 43.808 13.458 -30.113 1.00 89.56 209 GLU A C 1
ATOM 1601 O O . GLU A 1 209 ? 44.273 14.584 -30.317 1.00 89.56 209 GLU A O 1
ATOM 1606 N N . TRP A 1 210 ? 43.732 12.949 -28.881 1.00 92.69 210 TRP A N 1
ATOM 1607 C CA . TRP A 1 210 ? 44.192 13.666 -27.695 1.00 92.69 210 TRP A CA 1
ATOM 1608 C C . TRP A 1 210 ? 45.702 13.567 -27.495 1.00 92.69 210 TRP A C 1
ATOM 1610 O O . TRP A 1 210 ? 46.320 14.562 -27.110 1.00 92.69 210 TRP A O 1
ATOM 1620 N N . ILE A 1 211 ? 46.325 12.426 -27.798 1.00 94.44 211 ILE A N 1
ATOM 1621 C CA . ILE A 1 211 ? 47.774 12.271 -27.649 1.00 94.44 211 ILE A CA 1
ATOM 1622 C C . ILE A 1 211 ? 48.529 13.155 -28.642 1.00 94.44 211 ILE A C 1
ATOM 1624 O O . ILE A 1 211 ? 49.551 13.735 -28.276 1.00 94.44 211 ILE A O 1
ATOM 1628 N N . GLN A 1 212 ? 47.980 13.359 -29.845 1.00 91.88 212 GLN A N 1
ATOM 1629 C CA . GLN A 1 212 ? 48.510 14.282 -30.854 1.00 91.88 212 GLN A CA 1
ATOM 1630 C C . GLN A 1 212 ? 48.544 15.743 -30.369 1.00 91.88 212 GLN A C 1
ATOM 1632 O O . GLN A 1 212 ? 49.337 16.543 -30.858 1.00 91.88 212 GLN A O 1
ATOM 1637 N N . ARG A 1 213 ? 47.725 16.095 -29.366 1.00 92.19 213 ARG A N 1
ATOM 1638 C CA . ARG A 1 213 ? 47.689 17.424 -28.724 1.00 92.19 213 ARG A CA 1
ATOM 1639 C C . ARG A 1 213 ? 48.593 17.522 -27.489 1.00 92.19 213 ARG A C 1
ATOM 1641 O O . ARG A 1 213 ? 48.641 18.573 -26.846 1.00 92.19 213 ARG A O 1
ATOM 1648 N N . SER A 1 214 ? 49.259 16.433 -27.105 1.00 89.81 214 SER A N 1
ATOM 1649 C CA . SER A 1 214 ? 50.110 16.376 -25.915 1.00 89.81 214 SER A CA 1
ATOM 1650 C C . SER A 1 214 ? 51.532 16.877 -26.190 1.00 89.81 214 SER A C 1
ATOM 1652 O O . SER A 1 214 ? 52.023 16.823 -27.312 1.00 89.81 214 SER A O 1
ATOM 1654 N N . ALA A 1 215 ? 52.224 17.341 -25.145 1.00 85.94 215 ALA A N 1
ATOM 1655 C CA . ALA A 1 215 ? 53.636 17.737 -25.220 1.00 85.94 215 ALA A CA 1
ATOM 1656 C C . ALA A 1 215 ? 54.570 16.581 -24.817 1.00 85.94 215 ALA A C 1
ATOM 1658 O O . ALA A 1 215 ? 55.415 16.731 -23.932 1.00 85.94 215 ALA A O 1
ATOM 1659 N N . LEU A 1 216 ? 54.377 15.395 -25.399 1.00 86.19 216 LEU A N 1
ATOM 1660 C CA . LEU A 1 216 ? 55.268 14.263 -25.146 1.00 86.19 216 LEU A CA 1
ATOM 1661 C C . LEU A 1 216 ? 56.652 14.486 -25.788 1.00 86.19 216 LEU A C 1
ATOM 1663 O O . LEU A 1 216 ? 56.737 15.037 -26.886 1.00 86.19 216 LEU A O 1
ATOM 1667 N N . PRO A 1 217 ? 57.749 14.025 -25.153 1.00 88.00 217 PRO A N 1
ATOM 1668 C CA . PRO A 1 217 ? 59.062 13.981 -25.793 1.00 88.00 217 PRO A CA 1
ATOM 1669 C C . PRO A 1 217 ? 59.016 13.163 -27.090 1.00 88.00 217 PRO A C 1
ATOM 1671 O O . PRO A 1 217 ? 58.406 12.097 -27.109 1.00 88.00 217 PRO A O 1
ATOM 1674 N N . GLY A 1 218 ? 59.700 13.619 -28.147 1.00 86.75 218 GLY A N 1
ATOM 1675 C CA . GLY A 1 218 ? 59.545 13.085 -29.511 1.00 86.75 218 GLY A CA 1
ATOM 1676 C C . GLY A 1 218 ? 59.623 11.558 -29.638 1.00 86.75 218 GLY A C 1
ATOM 1677 O O . GLY A 1 218 ? 58.779 10.958 -30.292 1.00 86.75 218 GLY A O 1
ATOM 1678 N N . HIS A 1 219 ? 60.565 10.898 -28.956 1.00 89.12 219 HIS A N 1
ATOM 1679 C CA . HIS A 1 219 ? 60.680 9.434 -29.017 1.00 89.12 219 HIS A CA 1
ATOM 1680 C C . HIS A 1 219 ? 59.486 8.704 -28.366 1.00 89.12 219 HIS A C 1
ATOM 1682 O O . HIS A 1 219 ? 59.004 7.709 -28.906 1.00 89.12 219 HIS A O 1
ATOM 1688 N N . LEU A 1 220 ? 58.964 9.216 -27.242 1.00 84.31 220 LEU A N 1
ATOM 1689 C CA . LEU A 1 220 ? 57.766 8.668 -26.590 1.00 84.31 220 LEU A CA 1
ATOM 1690 C C . LEU A 1 220 ? 56.509 8.986 -27.396 1.00 84.31 220 LEU A C 1
ATOM 1692 O O . LEU A 1 220 ? 55.631 8.138 -27.502 1.00 84.31 220 LEU A O 1
ATOM 1696 N N . PHE A 1 221 ? 56.441 10.177 -27.993 1.00 91.12 221 PHE A N 1
ATOM 1697 C CA . PHE A 1 221 ? 55.340 10.575 -28.863 1.00 91.12 221 PHE A CA 1
ATOM 1698 C C . PHE A 1 221 ? 55.197 9.613 -30.045 1.00 91.12 221 PHE A C 1
ATOM 1700 O O . PHE A 1 221 ? 54.138 9.021 -30.205 1.00 91.12 221 PHE A O 1
ATOM 1707 N N . HIS A 1 222 ? 56.270 9.379 -30.809 1.00 90.00 222 HIS A N 1
ATOM 1708 C CA . HIS A 1 222 ? 56.231 8.463 -31.954 1.00 90.00 222 HIS A CA 1
ATOM 1709 C C . HIS A 1 222 ? 55.894 7.023 -31.555 1.00 90.00 222 HIS A C 1
ATOM 1711 O O . HIS A 1 222 ? 55.182 6.343 -32.287 1.00 90.00 222 HIS A O 1
ATOM 1717 N N . THR A 1 223 ? 56.359 6.569 -30.387 1.00 91.81 223 THR A N 1
ATOM 1718 C CA . THR A 1 223 ? 56.054 5.218 -29.890 1.00 91.81 223 THR A CA 1
ATOM 1719 C C . THR A 1 223 ? 54.572 5.070 -29.539 1.00 91.81 223 THR A C 1
ATOM 1721 O O . THR A 1 223 ? 53.929 4.132 -29.998 1.00 91.81 223 THR A O 1
ATOM 1724 N N . VAL A 1 224 ? 54.013 6.004 -28.759 1.00 89.06 224 VAL A N 1
ATOM 1725 C CA . VAL A 1 224 ? 52.608 5.943 -28.320 1.00 89.06 224 VAL A CA 1
ATOM 1726 C C . VAL A 1 224 ? 51.650 6.184 -29.488 1.00 89.06 224 VAL A C 1
ATOM 1728 O O . VAL A 1 224 ? 50.645 5.491 -29.600 1.00 89.06 224 VAL A O 1
ATOM 1731 N N . VAL A 1 225 ? 51.968 7.131 -30.376 1.00 92.69 225 VAL A N 1
ATOM 1732 C CA . VAL A 1 225 ? 51.183 7.390 -31.592 1.00 92.69 225 VAL A CA 1
ATOM 1733 C C . VAL A 1 225 ? 51.191 6.168 -32.502 1.00 92.69 225 VAL A C 1
ATOM 1735 O O . VAL A 1 225 ? 50.118 5.698 -32.847 1.00 92.69 225 VAL A O 1
ATOM 1738 N N . GLY A 1 226 ? 52.359 5.587 -32.797 1.00 92.19 226 GLY A N 1
ATOM 1739 C CA . GLY A 1 226 ? 52.440 4.398 -33.649 1.00 92.19 226 GLY A CA 1
ATOM 1740 C C . GLY A 1 226 ? 51.753 3.164 -33.050 1.00 92.19 226 GLY A C 1
ATOM 1741 O O . GLY A 1 226 ? 51.260 2.319 -33.791 1.00 92.19 226 GLY A O 1
ATOM 1742 N N . GLN A 1 227 ? 51.692 3.047 -31.718 1.00 93.12 227 GLN A N 1
ATOM 1743 C CA . GLN A 1 227 ? 50.894 2.009 -31.061 1.00 93.12 227 GLN A CA 1
ATOM 1744 C C . GLN A 1 227 ? 49.391 2.262 -31.239 1.00 93.12 227 GLN A C 1
ATOM 1746 O O . GLN A 1 227 ? 48.679 1.358 -31.661 1.00 93.12 227 GLN A O 1
ATOM 1751 N N . LEU A 1 228 ? 48.916 3.476 -30.946 1.00 89.38 228 LEU A N 1
ATOM 1752 C CA . LEU A 1 228 ? 47.501 3.828 -31.082 1.00 89.38 228 LEU A CA 1
ATOM 1753 C C . LEU A 1 228 ? 47.028 3.787 -32.539 1.00 89.38 228 LEU A C 1
ATOM 1755 O O . LEU A 1 228 ? 45.904 3.377 -32.781 1.00 89.38 228 LEU A O 1
ATOM 1759 N N . GLU A 1 229 ? 47.868 4.163 -33.505 1.00 92.62 229 GLU A N 1
ATOM 1760 C CA . GLU A 1 229 ? 47.578 4.035 -34.940 1.00 92.62 229 GLU A CA 1
ATOM 1761 C C . GLU A 1 229 ? 47.354 2.571 -35.329 1.00 92.62 229 GLU A C 1
ATOM 1763 O O . GLU A 1 229 ? 46.336 2.269 -35.938 1.00 92.62 229 GLU A O 1
ATOM 1768 N N . ARG A 1 230 ? 48.215 1.646 -34.881 1.00 90.19 230 ARG A N 1
ATOM 1769 C CA . ARG A 1 230 ? 47.993 0.204 -35.094 1.00 90.19 230 ARG A CA 1
ATOM 1770 C C . ARG A 1 230 ? 46.746 -0.315 -34.389 1.00 90.19 230 ARG A C 1
ATOM 1772 O O . ARG A 1 230 ? 46.063 -1.173 -34.927 1.00 90.19 230 ARG A O 1
ATOM 1779 N N . GLU A 1 231 ? 46.464 0.150 -33.173 1.00 85.38 231 GLU A N 1
ATOM 1780 C CA . GLU A 1 231 ? 45.244 -0.237 -32.454 1.00 85.38 231 GLU A CA 1
ATOM 1781 C C . GLU A 1 231 ? 43.983 0.276 -33.166 1.00 85.38 231 GLU A C 1
ATOM 1783 O O . GLU A 1 231 ? 42.991 -0.444 -33.213 1.00 85.38 231 GLU A O 1
ATOM 1788 N N . VAL A 1 232 ? 44.028 1.475 -33.761 1.00 82.12 232 VAL A N 1
ATOM 1789 C CA . VAL A 1 232 ? 42.953 2.002 -34.618 1.00 82.12 232 VAL A CA 1
ATOM 1790 C C . VAL A 1 232 ? 42.830 1.188 -35.903 1.00 82.12 232 VAL A C 1
ATOM 1792 O O . VAL A 1 232 ? 41.722 0.804 -36.239 1.00 82.12 232 VAL A O 1
ATOM 1795 N N . GLU A 1 233 ? 43.931 0.866 -36.586 1.00 83.94 233 GLU A N 1
ATOM 1796 C CA . GLU A 1 233 ? 43.911 0.013 -37.787 1.00 83.94 233 GLU A CA 1
ATOM 1797 C C . GLU A 1 233 ? 43.304 -1.366 -37.490 1.00 83.94 233 GLU A C 1
ATOM 1799 O O . GLU A 1 233 ? 42.422 -1.816 -38.212 1.00 83.94 233 GLU A O 1
ATOM 1804 N N . LEU A 1 234 ? 43.707 -2.011 -36.390 1.00 76.62 234 LEU A N 1
ATOM 1805 C CA . LEU A 1 234 ? 43.152 -3.300 -35.963 1.00 76.62 234 LEU A CA 1
ATOM 1806 C C . LEU A 1 234 ? 41.673 -3.203 -35.569 1.00 76.62 234 LEU A C 1
ATOM 1808 O O . LEU A 1 234 ? 40.911 -4.140 -35.810 1.00 76.62 234 LEU A O 1
ATOM 1812 N N . GLN A 1 235 ? 41.263 -2.095 -34.945 1.00 73.62 235 GLN A N 1
ATOM 1813 C CA . GLN A 1 235 ? 39.857 -1.840 -34.650 1.00 73.62 235 GLN A CA 1
ATOM 1814 C C . GLN A 1 235 ? 39.057 -1.665 -35.947 1.00 73.62 235 GLN A C 1
ATOM 1816 O O . GLN A 1 235 ? 38.012 -2.291 -36.084 1.00 73.62 235 GLN A O 1
ATOM 1821 N N . ASP A 1 236 ? 39.566 -0.887 -36.902 1.00 73.12 236 ASP A N 1
ATOM 1822 C CA . ASP A 1 236 ? 38.928 -0.634 -38.194 1.00 73.12 236 ASP A CA 1
ATOM 1823 C C . ASP A 1 236 ? 38.820 -1.927 -39.025 1.00 73.12 236 ASP A C 1
ATOM 1825 O O . ASP A 1 236 ? 37.772 -2.205 -39.605 1.00 73.12 236 ASP A O 1
ATOM 1829 N N . GLU A 1 237 ? 39.863 -2.765 -39.039 1.00 75.81 237 GLU A N 1
ATOM 1830 C CA . GLU A 1 237 ? 39.840 -4.096 -39.662 1.00 75.81 237 GLU A CA 1
ATOM 1831 C C . GLU A 1 237 ? 38.801 -5.015 -39.000 1.00 75.81 237 GLU A C 1
ATOM 1833 O O . GLU A 1 237 ? 38.040 -5.697 -39.691 1.00 75.81 237 GLU A O 1
ATOM 1838 N N . GLY A 1 238 ? 38.731 -5.014 -37.664 1.00 66.62 238 GLY A N 1
ATOM 1839 C CA . GLY A 1 238 ? 37.742 -5.785 -36.910 1.00 66.62 238 GLY A CA 1
ATOM 1840 C C . GLY A 1 238 ? 36.306 -5.303 -37.133 1.00 66.62 238 GLY A C 1
ATOM 1841 O O . GLY A 1 238 ? 35.393 -6.121 -37.250 1.00 66.62 238 GLY A O 1
ATOM 1842 N N . GLU A 1 239 ? 36.099 -3.989 -37.233 1.00 57.03 239 GLU A N 1
ATOM 1843 C CA . GLU A 1 239 ? 34.812 -3.373 -37.565 1.00 57.03 239 GLU A CA 1
ATOM 1844 C C . GLU A 1 239 ? 34.382 -3.735 -38.994 1.00 57.03 239 GLU A C 1
ATOM 1846 O O . GLU A 1 239 ? 33.249 -4.174 -39.182 1.00 57.03 239 GLU A O 1
ATOM 1851 N N . GLN A 1 240 ? 35.291 -3.679 -39.973 1.00 65.19 240 GLN A N 1
ATOM 1852 C CA . GLN A 1 240 ? 35.030 -4.091 -41.359 1.00 65.19 240 GLN A CA 1
ATOM 1853 C C . GLN A 1 240 ? 34.737 -5.592 -41.490 1.00 65.19 240 GLN A C 1
ATOM 1855 O O . GLN A 1 240 ? 33.844 -5.998 -42.239 1.00 65.19 240 GLN A O 1
ATOM 1860 N N . GLU A 1 241 ? 35.469 -6.450 -40.773 1.00 66.88 241 GLU A N 1
ATOM 1861 C CA . GLU A 1 241 ? 35.221 -7.893 -40.784 1.00 66.88 241 GLU A CA 1
ATOM 1862 C C . GLU A 1 241 ? 33.858 -8.229 -40.167 1.00 66.88 241 GLU A C 1
ATOM 1864 O O . GLU A 1 241 ? 33.121 -9.066 -40.701 1.00 66.88 241 GLU A O 1
ATOM 1869 N N . LEU A 1 242 ? 33.498 -7.544 -39.080 1.00 49.66 242 LEU A N 1
ATOM 1870 C CA . LEU A 1 242 ? 32.200 -7.670 -38.430 1.00 49.66 242 LEU A CA 1
ATOM 1871 C C . LEU A 1 242 ? 31.071 -7.161 -39.335 1.00 49.66 242 LEU A C 1
ATOM 1873 O O . LEU A 1 242 ? 30.060 -7.846 -39.482 1.00 49.66 242 LEU A O 1
ATOM 1877 N N . GLU A 1 243 ? 31.245 -6.005 -39.976 1.00 54.81 243 GLU A N 1
ATOM 1878 C CA . GLU A 1 243 ? 30.318 -5.436 -40.961 1.00 54.81 243 GLU A CA 1
ATOM 1879 C C . GLU A 1 243 ? 30.064 -6.430 -42.100 1.00 54.81 243 GLU A C 1
ATOM 1881 O O . GLU A 1 243 ? 28.915 -6.773 -42.386 1.00 54.81 243 GLU A O 1
ATOM 1886 N N . ARG A 1 244 ? 31.130 -6.994 -42.679 1.00 64.06 244 ARG A N 1
ATOM 1887 C CA . ARG A 1 244 ? 31.040 -8.026 -43.719 1.00 64.06 244 ARG A CA 1
ATOM 1888 C C . ARG A 1 244 ? 30.284 -9.266 -43.236 1.00 64.06 244 ARG A C 1
ATOM 1890 O O . ARG A 1 244 ? 29.373 -9.725 -43.923 1.00 64.06 244 ARG A O 1
ATOM 1897 N N . ALA A 1 245 ? 30.610 -9.792 -42.055 1.00 58.59 245 ALA A N 1
ATOM 1898 C CA . ALA A 1 245 ? 29.922 -10.954 -41.487 1.00 58.59 245 ALA A CA 1
ATOM 1899 C C . ALA A 1 245 ? 28.425 -10.684 -41.241 1.00 58.59 245 ALA A C 1
ATOM 1901 O O . ALA A 1 245 ? 27.586 -11.569 -41.433 1.00 58.59 245 ALA A O 1
ATOM 1902 N N . ASN A 1 246 ? 28.075 -9.452 -40.865 1.00 53.59 246 ASN A N 1
ATOM 1903 C CA . ASN A 1 246 ? 26.692 -9.028 -40.658 1.00 53.59 246 ASN A CA 1
ATOM 1904 C C . ASN A 1 246 ? 25.921 -8.933 -41.973 1.00 53.59 246 ASN A C 1
ATOM 1906 O O . ASN A 1 246 ? 24.780 -9.385 -42.037 1.00 53.59 246 ASN A O 1
ATOM 1910 N N . LEU A 1 247 ? 26.537 -8.400 -43.029 1.00 59.16 247 LEU A N 1
ATOM 1911 C CA . LEU A 1 247 ? 25.941 -8.363 -44.365 1.00 59.16 247 LEU A CA 1
ATOM 1912 C C . LEU A 1 247 ? 25.708 -9.768 -44.915 1.00 59.16 247 LEU A C 1
ATOM 1914 O O . LEU A 1 247 ? 24.630 -10.051 -45.432 1.00 59.16 247 LEU A O 1
ATOM 1918 N N . GLU A 1 248 ? 26.678 -10.668 -44.754 1.00 63.88 248 GLU A N 1
ATOM 1919 C CA . GLU A 1 248 ? 26.537 -12.070 -45.155 1.00 63.88 248 GLU A CA 1
ATOM 1920 C C . GLU A 1 248 ? 25.417 -12.780 -44.384 1.00 63.88 248 GLU A C 1
ATOM 1922 O O . GLU A 1 248 ? 24.677 -13.584 -44.957 1.00 63.88 248 GLU A O 1
ATOM 1927 N N . HIS A 1 249 ? 25.269 -12.491 -43.089 1.00 55.00 249 HIS A N 1
ATOM 1928 C CA . HIS A 1 249 ? 24.184 -13.026 -42.272 1.00 55.00 249 HIS A CA 1
ATOM 1929 C C . HIS A 1 249 ? 22.820 -12.467 -42.696 1.00 55.00 249 HIS A C 1
ATOM 1931 O O . HIS A 1 249 ? 21.891 -13.242 -42.917 1.00 55.00 249 HIS A O 1
ATOM 1937 N N . LEU A 1 250 ? 22.704 -11.149 -42.887 1.00 52.88 250 LEU A N 1
ATOM 1938 C CA . LEU A 1 250 ? 21.473 -10.494 -43.339 1.00 52.88 250 LEU A CA 1
ATOM 1939 C C . LEU A 1 250 ? 21.045 -10.976 -44.729 1.00 52.88 250 LEU A C 1
ATOM 1941 O O . LEU A 1 250 ? 19.870 -11.267 -44.929 1.00 52.88 250 LEU A O 1
ATOM 1945 N N . ALA A 1 251 ? 21.987 -11.133 -45.661 1.00 61.44 251 ALA A N 1
ATOM 1946 C CA . ALA A 1 251 ? 21.712 -11.670 -46.992 1.00 61.44 251 ALA A CA 1
ATOM 1947 C C . ALA A 1 251 ? 21.241 -13.135 -46.951 1.00 61.44 251 ALA A C 1
ATOM 1949 O O . ALA A 1 251 ? 20.447 -13.551 -47.794 1.00 61.44 251 ALA A O 1
ATOM 1950 N N . ARG A 1 252 ? 21.708 -13.919 -45.969 1.00 62.66 252 ARG A N 1
ATOM 1951 C CA . ARG A 1 252 ? 21.298 -15.317 -45.769 1.00 62.66 252 ARG A CA 1
ATOM 1952 C C . ARG A 1 252 ? 19.909 -15.439 -45.147 1.00 62.66 252 ARG A C 1
ATOM 1954 O O . ARG A 1 252 ? 19.128 -16.276 -45.589 1.00 62.66 252 ARG A O 1
ATOM 1961 N N . GLU A 1 253 ? 19.617 -14.638 -44.127 1.00 49.62 253 GLU A N 1
ATOM 1962 C CA . GLU A 1 253 ? 18.347 -14.687 -43.389 1.00 49.62 253 GLU A CA 1
ATOM 1963 C C . GLU A 1 253 ? 17.212 -13.950 -44.121 1.00 49.62 253 GLU A C 1
ATOM 1965 O O . GLU A 1 253 ? 16.048 -14.330 -43.998 1.00 49.62 253 GLU A O 1
ATOM 1970 N N . PHE A 1 254 ? 17.538 -12.930 -44.924 1.00 52.81 254 PHE A N 1
ATOM 1971 C CA . PHE A 1 254 ? 16.576 -12.103 -45.660 1.00 52.81 254 PHE A CA 1
ATOM 1972 C C . PHE A 1 254 ? 16.999 -11.933 -47.132 1.00 52.81 254 PHE A C 1
ATOM 1974 O O . PHE A 1 254 ? 17.515 -10.879 -47.515 1.00 52.81 254 PHE A O 1
ATOM 1981 N N . PRO A 1 255 ? 16.753 -12.940 -47.992 1.00 60.25 255 PRO A N 1
ATOM 1982 C CA . PRO A 1 255 ? 17.222 -12.943 -49.382 1.00 60.25 255 PRO A CA 1
ATOM 1983 C C . PRO A 1 255 ? 16.755 -11.732 -50.208 1.00 60.25 255 PRO A C 1
ATOM 1985 O O . PRO A 1 255 ? 17.501 -11.230 -51.041 1.00 60.25 255 PRO A O 1
ATOM 1988 N N . GLU A 1 256 ? 15.551 -11.221 -49.931 1.00 51.59 256 GLU A N 1
ATOM 1989 C CA . GLU A 1 256 ? 14.960 -10.054 -50.611 1.00 51.59 256 GLU A CA 1
ATOM 1990 C C . GLU A 1 256 ? 15.658 -8.725 -50.250 1.00 51.59 256 GLU A C 1
ATOM 1992 O O . GLU A 1 256 ? 15.695 -7.797 -51.055 1.00 51.59 256 GLU A O 1
ATOM 1997 N N . LEU A 1 257 ? 16.249 -8.637 -49.051 1.00 48.97 257 LEU A N 1
ATOM 1998 C CA . LEU A 1 257 ? 17.097 -7.521 -48.607 1.00 48.97 257 LEU A CA 1
ATOM 1999 C C . LEU A 1 257 ? 18.530 -7.669 -49.136 1.00 48.97 257 LEU A C 1
ATOM 2001 O O . LEU A 1 257 ? 19.205 -6.671 -49.377 1.00 48.97 257 LEU A O 1
ATOM 2005 N N . GLY A 1 258 ? 18.979 -8.908 -49.358 1.00 54.69 258 GLY A N 1
ATOM 2006 C CA . GLY A 1 258 ? 20.298 -9.227 -49.901 1.00 54.69 258 GLY A CA 1
ATOM 2007 C C . GLY A 1 258 ? 20.582 -8.551 -51.246 1.00 54.69 258 GLY A C 1
ATOM 2008 O O . GLY A 1 258 ? 21.663 -7.995 -51.413 1.00 54.69 258 GLY A O 1
ATOM 2009 N N . GLU A 1 259 ? 19.613 -8.509 -52.168 1.00 57.94 259 GLU A N 1
ATOM 2010 C CA . GLU A 1 259 ? 19.773 -7.820 -53.465 1.00 57.94 259 GLU A CA 1
ATOM 2011 C C . GLU A 1 259 ? 19.907 -6.294 -53.322 1.00 57.94 259 GLU A C 1
ATOM 2013 O O . GLU A 1 259 ? 20.620 -5.659 -54.096 1.00 57.94 259 GLU A O 1
ATOM 2018 N N . GLN A 1 260 ? 19.266 -5.696 -52.311 1.00 54.69 260 GLN A N 1
ATOM 2019 C CA . GLN A 1 260 ? 19.353 -4.255 -52.038 1.00 54.69 260 GLN A CA 1
ATOM 2020 C C . GLN A 1 260 ? 20.656 -3.878 -51.320 1.00 54.69 260 GLN A C 1
ATOM 2022 O O . GLN A 1 260 ? 21.202 -2.801 -51.556 1.00 54.69 260 GLN A O 1
ATOM 2027 N N . LEU A 1 261 ? 21.172 -4.769 -50.468 1.00 52.25 261 LEU A N 1
ATOM 2028 C CA . LEU A 1 261 ? 22.416 -4.575 -49.719 1.00 52.25 261 LEU A CA 1
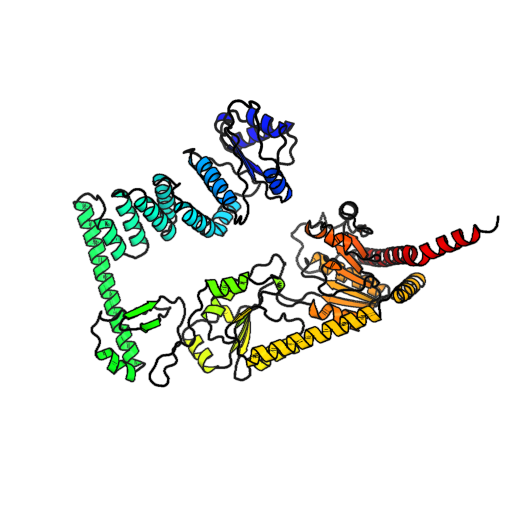ATOM 2029 C C . LEU A 1 261 ? 23.671 -4.843 -50.567 1.00 52.25 261 LEU A C 1
ATOM 2031 O O . LEU A 1 261 ? 24.701 -4.220 -50.334 1.00 52.25 261 LEU A O 1
ATOM 2035 N N . GLN A 1 262 ? 23.589 -5.708 -51.586 1.00 58.31 262 GLN A N 1
ATOM 2036 C CA . GLN A 1 262 ? 24.700 -6.024 -52.502 1.00 58.31 262 GLN A CA 1
ATOM 2037 C C . GLN A 1 262 ? 25.189 -4.831 -53.343 1.00 58.31 262 GLN A C 1
ATOM 2039 O O . GLN A 1 262 ? 26.282 -4.891 -53.901 1.00 58.31 262 GLN A O 1
ATOM 2044 N N . GLY A 1 263 ? 24.399 -3.757 -53.442 1.00 58.59 263 GLY A N 1
ATOM 2045 C CA . GLY A 1 263 ? 24.773 -2.527 -54.145 1.00 58.59 263 GLY A CA 1
ATOM 2046 C C . GLY A 1 263 ? 25.480 -1.476 -53.284 1.00 58.59 263 GLY A C 1
ATOM 2047 O O . GLY A 1 263 ? 25.826 -0.419 -53.807 1.00 58.59 263 GLY A O 1
ATOM 2048 N N . LEU A 1 264 ? 25.661 -1.720 -51.983 1.00 49.81 264 LEU A N 1
ATOM 2049 C CA . LEU A 1 264 ? 26.265 -0.762 -51.058 1.00 49.81 264 LEU A CA 1
ATOM 2050 C C . LEU A 1 264 ? 27.764 -1.066 -50.874 1.00 49.81 264 LEU A C 1
ATOM 2052 O O . LEU A 1 264 ? 28.143 -2.203 -50.598 1.00 49.81 264 LEU A O 1
ATOM 2056 N N . GLU A 1 265 ? 28.628 -0.058 -51.024 1.00 49.66 265 GLU A N 1
ATOM 2057 C CA . GLU A 1 265 ? 30.075 -0.198 -50.779 1.00 49.66 265 GLU A CA 1
ATOM 2058 C C . GLU A 1 265 ? 30.356 -0.363 -49.272 1.00 49.66 265 GLU A C 1
ATOM 2060 O O . GLU A 1 265 ? 29.709 0.293 -48.455 1.00 49.66 265 GLU A O 1
ATOM 2065 N N . ALA A 1 266 ? 31.318 -1.208 -48.879 1.00 43.28 266 ALA A N 1
ATOM 2066 C CA . ALA A 1 266 ? 31.746 -1.322 -47.478 1.00 43.28 266 ALA A CA 1
ATOM 2067 C C . ALA A 1 266 ? 32.201 0.056 -46.953 1.00 43.28 266 ALA A C 1
ATOM 2069 O O . ALA A 1 266 ? 33.000 0.729 -47.609 1.00 43.28 266 ALA A O 1
ATOM 2070 N N . GLY A 1 267 ? 31.649 0.509 -45.821 1.00 42.69 267 GLY A N 1
ATOM 2071 C CA . GLY A 1 267 ? 31.843 1.872 -45.304 1.00 42.69 267 GLY A CA 1
ATOM 2072 C C . GLY A 1 267 ? 30.887 2.946 -45.855 1.00 42.69 267 GLY A C 1
ATOM 2073 O O . GLY A 1 267 ? 30.939 4.092 -45.407 1.00 42.69 267 GLY A O 1
ATOM 2074 N N . SER A 1 268 ? 29.977 2.609 -46.781 1.00 38.44 268 SER A N 1
ATOM 2075 C CA . SER A 1 268 ? 28.841 3.480 -47.163 1.00 38.44 268 SER A CA 1
ATOM 2076 C C . SER A 1 268 ? 27.661 3.401 -46.179 1.00 38.44 268 SER A C 1
ATOM 2078 O O . SER A 1 268 ? 26.675 4.131 -46.303 1.00 38.44 268 SER A O 1
ATOM 2080 N N . PHE A 1 269 ? 27.789 2.540 -45.171 1.00 39.75 269 PHE A N 1
ATOM 2081 C CA . PHE A 1 269 ? 26.905 2.348 -44.030 1.00 39.75 269 PHE A CA 1
ATOM 2082 C C . PHE A 1 269 ? 27.755 1.834 -42.855 1.00 39.75 269 PHE A C 1
ATOM 2084 O O . PHE A 1 269 ? 28.760 1.171 -43.068 1.00 39.75 269 PHE A O 1
ATOM 2091 N N . GLU A 1 270 ? 27.368 2.122 -41.613 1.00 36.47 270 GLU A N 1
ATOM 2092 C CA . GLU A 1 270 ? 27.980 1.513 -40.422 1.00 36.47 270 GLU A CA 1
ATOM 2093 C C . GLU A 1 270 ? 27.003 0.456 -39.888 1.00 36.47 270 GLU A C 1
ATOM 2095 O O . GLU A 1 270 ? 25.930 0.792 -39.380 1.00 36.47 270 GLU A O 1
ATOM 2100 N N . VAL A 1 271 ? 27.338 -0.831 -40.030 1.00 37.66 271 VAL A N 1
ATOM 2101 C CA . VAL A 1 271 ? 26.566 -1.942 -39.447 1.00 37.66 271 VAL A CA 1
ATOM 2102 C C . VAL A 1 271 ? 27.414 -2.634 -38.383 1.00 37.66 271 VAL A C 1
ATOM 2104 O O . VAL A 1 271 ? 28.171 -3.562 -38.664 1.00 37.66 271 VAL A O 1
ATOM 2107 N N . ALA A 1 272 ? 27.238 -2.216 -37.129 1.00 35.12 272 ALA A N 1
ATOM 2108 C CA . ALA A 1 272 ? 27.841 -2.875 -35.975 1.00 35.12 272 ALA A CA 1
ATOM 2109 C C . ALA A 1 272 ? 26.809 -3.750 -35.244 1.00 35.12 272 ALA A C 1
ATOM 2111 O O . ALA A 1 272 ? 25.943 -3.255 -34.522 1.00 35.12 272 ALA A O 1
ATOM 2112 N N . TRP A 1 273 ? 26.928 -5.072 -35.383 1.00 35.44 273 TRP A N 1
ATOM 2113 C CA . TRP A 1 273 ? 26.315 -6.022 -34.452 1.00 35.44 273 TRP A CA 1
ATOM 2114 C C . TRP A 1 273 ? 27.354 -6.488 -33.438 1.00 35.44 273 TRP A C 1
ATOM 2116 O O . TRP A 1 273 ? 28.191 -7.337 -33.726 1.00 35.44 273 TRP A O 1
ATOM 2126 N N . LEU A 1 274 ? 27.267 -5.998 -32.206 1.00 30.84 274 LEU A N 1
ATOM 2127 C CA . LEU A 1 274 ? 27.996 -6.581 -31.083 1.00 30.84 274 LEU A CA 1
ATOM 2128 C C . LEU A 1 274 ? 27.064 -7.512 -30.316 1.00 30.84 274 LEU A C 1
ATOM 2130 O O . LEU A 1 274 ? 26.218 -7.031 -29.570 1.00 30.84 274 LEU A O 1
ATOM 2134 N N . ARG A 1 275 ? 27.245 -8.825 -30.530 1.00 33.78 275 ARG A N 1
ATOM 2135 C CA . ARG A 1 275 ? 27.033 -10.014 -29.662 1.00 33.78 275 ARG A CA 1
ATOM 2136 C C . ARG A 1 275 ? 25.931 -10.073 -28.581 1.00 33.78 275 ARG A C 1
ATOM 2138 O O . ARG A 1 275 ? 25.819 -11.122 -27.955 1.00 33.78 275 ARG A O 1
ATOM 2145 N N . SER A 1 276 ? 25.112 -9.061 -28.316 1.00 32.31 276 SER A N 1
ATOM 2146 C CA . SER A 1 276 ? 24.068 -9.058 -27.275 1.00 32.31 276 SER A CA 1
ATOM 2147 C C . SER A 1 276 ? 23.066 -7.888 -27.366 1.00 32.31 276 SER A C 1
ATOM 2149 O O . SER A 1 276 ? 22.086 -7.909 -26.625 1.00 32.31 276 SER A O 1
ATOM 2151 N N . TYR A 1 277 ? 23.272 -6.875 -28.225 1.00 33.59 277 TYR A N 1
ATOM 2152 C CA . TYR A 1 277 ? 22.409 -5.681 -28.293 1.00 33.59 277 TYR A CA 1
ATOM 2153 C C . TYR A 1 277 ? 22.151 -5.236 -29.743 1.00 33.59 277 TYR A C 1
ATOM 2155 O O . TYR A 1 277 ? 23.096 -5.211 -30.532 1.00 33.59 277 TYR A O 1
ATOM 2163 N N . PRO A 1 278 ? 20.923 -4.849 -30.115 1.00 42.28 278 PRO A N 1
ATOM 2164 C CA . PRO A 1 278 ? 20.607 -4.346 -31.449 1.00 42.28 278 PRO A CA 1
ATOM 2165 C C . PRO A 1 278 ? 20.411 -2.837 -31.517 1.00 42.28 278 PRO A C 1
ATOM 2167 O O . PRO A 1 278 ? 20.079 -2.162 -30.550 1.00 42.28 278 PRO A O 1
ATOM 2170 N N . TRP A 1 279 ? 20.588 -2.342 -32.732 1.00 42.81 279 TRP A N 1
ATOM 2171 C CA . TRP A 1 279 ? 20.533 -0.940 -33.109 1.00 42.81 279 TRP A CA 1
ATOM 2172 C C . TRP A 1 279 ? 19.467 -0.743 -34.188 1.00 42.81 279 TRP A C 1
ATOM 2174 O O . TRP A 1 279 ? 19.092 -1.691 -34.880 1.00 42.81 279 TRP A O 1
ATOM 2184 N N . MET A 1 280 ? 18.974 0.488 -34.335 1.00 40.12 280 MET A N 1
ATOM 2185 C CA . MET A 1 280 ? 17.952 0.840 -35.323 1.00 40.12 280 MET A CA 1
ATOM 2186 C C . MET A 1 280 ? 18.550 1.689 -36.447 1.00 40.12 280 MET A C 1
ATOM 2188 O O . MET A 1 280 ? 19.295 2.632 -36.179 1.00 40.12 280 MET A O 1
ATOM 2192 N N . LEU A 1 281 ? 18.172 1.387 -37.691 1.00 39.00 281 LEU A N 1
ATOM 2193 C CA . LEU A 1 281 ? 18.530 2.175 -38.867 1.00 39.00 281 LEU A CA 1
ATOM 2194 C C . LEU A 1 281 ? 17.337 3.059 -39.264 1.00 39.00 281 LEU A C 1
ATOM 2196 O O . LEU A 1 281 ? 16.284 2.543 -39.641 1.00 39.00 281 LEU A O 1
ATOM 2200 N N . GLY A 1 282 ? 17.479 4.382 -39.160 1.00 40.88 282 GLY A N 1
ATOM 2201 C CA . GLY A 1 282 ? 16.437 5.342 -39.533 1.00 40.88 282 GLY A CA 1
ATOM 2202 C C . GLY A 1 282 ? 16.880 6.249 -40.678 1.00 40.88 282 GLY A C 1
ATOM 2203 O O . GLY A 1 282 ? 17.932 6.879 -40.594 1.00 40.88 282 GLY A O 1
ATOM 2204 N N . GLY A 1 283 ? 16.072 6.347 -41.738 1.00 33.84 283 GLY A N 1
ATOM 2205 C CA . GLY A 1 283 ? 16.307 7.259 -42.864 1.00 33.84 283 GLY A CA 1
ATOM 2206 C C . GLY A 1 283 ? 15.333 8.429 -42.858 1.00 33.84 283 GLY A C 1
ATOM 2207 O O . GLY A 1 283 ? 14.119 8.218 -42.844 1.00 33.84 283 GLY A O 1
ATOM 2208 N N . ARG A 1 284 ? 15.838 9.667 -42.896 1.00 34.12 284 ARG A N 1
ATOM 2209 C CA . ARG A 1 284 ? 15.022 10.859 -43.171 1.00 34.12 284 ARG A CA 1
ATOM 2210 C C . ARG A 1 284 ? 15.771 11.791 -44.115 1.00 34.12 284 ARG A C 1
ATOM 2212 O O . ARG A 1 284 ? 16.924 12.112 -43.872 1.00 34.12 284 ARG A O 1
ATOM 2219 N N . ASP A 1 285 ? 15.123 12.218 -45.194 1.00 35.19 285 ASP A N 1
ATOM 2220 C CA . ASP A 1 285 ? 15.629 13.275 -46.082 1.00 35.19 285 ASP A CA 1
ATOM 2221 C C . ASP A 1 285 ? 17.093 13.078 -46.517 1.00 35.19 285 ASP A C 1
ATOM 2223 O O . ASP A 1 285 ? 17.937 13.960 -46.351 1.00 35.19 285 ASP A O 1
ATOM 2227 N N . SER A 1 286 ? 17.429 11.895 -47.052 1.00 32.69 286 SER A N 1
ATOM 2228 C CA . SER A 1 286 ? 18.797 11.533 -47.489 1.00 32.69 286 SER A CA 1
ATOM 2229 C C . SER A 1 286 ? 19.884 11.591 -46.399 1.00 32.69 286 SER A C 1
ATOM 2231 O O . SER A 1 286 ? 21.067 11.447 -46.695 1.00 32.69 286 SER A O 1
ATOM 2233 N N . THR A 1 287 ? 19.493 11.727 -45.130 1.00 27.34 287 THR A N 1
ATOM 2234 C CA . THR A 1 287 ? 20.370 11.597 -43.965 1.00 27.34 287 THR A CA 1
ATOM 2235 C C . THR A 1 287 ? 19.902 10.441 -43.087 1.00 27.34 287 THR A C 1
ATOM 2237 O O . THR A 1 287 ? 18.760 10.370 -42.627 1.00 27.34 287 THR A O 1
ATOM 2240 N N . TRP A 1 288 ? 20.804 9.489 -42.887 1.00 39.66 288 TRP A N 1
ATOM 2241 C CA . TRP A 1 288 ? 20.582 8.325 -42.043 1.00 39.66 288 TRP A CA 1
ATOM 2242 C C . TRP A 1 288 ? 21.141 8.605 -40.652 1.00 39.66 288 TRP A C 1
ATOM 2244 O O . TRP A 1 288 ? 22.192 9.229 -40.517 1.00 39.66 288 TRP A O 1
ATOM 2254 N N . HIS A 1 289 ? 20.423 8.180 -39.618 1.00 34.66 289 HIS A N 1
ATOM 2255 C CA . HIS A 1 289 ? 20.882 8.266 -38.236 1.00 34.66 289 HIS A CA 1
ATOM 2256 C C . HIS A 1 289 ? 20.925 6.869 -37.619 1.00 34.66 289 HIS A C 1
ATOM 2258 O O . HIS A 1 289 ? 20.033 6.047 -37.841 1.00 34.66 289 HIS A O 1
ATOM 2264 N N . VAL A 1 290 ? 21.987 6.630 -36.849 1.00 35.16 290 VAL A N 1
ATOM 2265 C CA . VAL A 1 290 ? 22.262 5.382 -36.134 1.00 35.16 290 VAL A CA 1
ATOM 2266 C C . VAL A 1 290 ? 22.181 5.686 -34.642 1.00 35.16 290 VAL A C 1
ATOM 2268 O O . VAL A 1 290 ? 22.893 6.560 -34.146 1.00 35.16 290 VAL A O 1
ATOM 2271 N N . GLU A 1 291 ? 21.292 5.000 -33.923 1.00 39.94 291 GLU A N 1
ATOM 2272 C CA . GLU A 1 291 ? 21.116 5.189 -32.480 1.00 39.94 291 GLU A CA 1
ATOM 2273 C C . GLU A 1 291 ? 21.404 3.895 -31.714 1.00 39.94 291 GLU A C 1
ATOM 2275 O O . GLU A 1 291 ? 20.854 2.834 -32.033 1.00 39.94 291 GLU A O 1
ATOM 2280 N N . ARG A 1 292 ? 22.254 4.007 -30.680 1.00 37.16 292 ARG A N 1
ATOM 2281 C CA . ARG A 1 292 ? 22.555 2.924 -29.735 1.00 37.16 292 ARG A CA 1
ATOM 2282 C C . ARG A 1 292 ? 21.314 2.584 -28.971 1.00 37.16 292 ARG A C 1
ATOM 2284 O O . ARG A 1 292 ? 20.827 3.422 -28.218 1.00 37.16 292 ARG A O 1
ATOM 2291 N N . GLN A 1 293 ? 20.857 1.347 -29.099 1.00 43.62 293 GLN A N 1
ATOM 2292 C CA . GLN A 1 293 ? 19.816 0.858 -28.222 1.00 43.62 293 GLN A CA 1
ATOM 2293 C C . GLN A 1 293 ? 20.358 -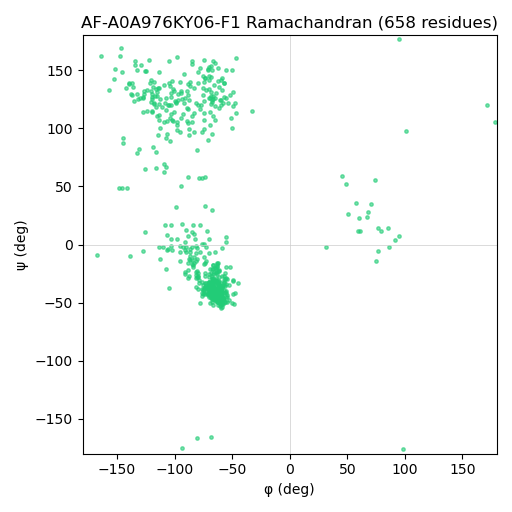0.273 -27.363 1.00 43.62 293 GLN A C 1
ATOM 2295 O O . GLN A 1 293 ? 20.932 -1.246 -27.838 1.00 43.62 293 GLN A O 1
ATOM 2300 N N . ASP A 1 294 ? 20.167 -0.139 -26.055 1.00 42.69 294 ASP A N 1
ATOM 2301 C CA . ASP A 1 294 ? 20.492 -1.186 -25.087 1.00 42.69 294 ASP A CA 1
ATOM 2302 C C . ASP A 1 294 ? 19.494 -2.370 -25.168 1.00 42.69 294 ASP A C 1
ATOM 2304 O O . ASP A 1 294 ? 19.460 -3.212 -24.270 1.00 42.69 294 ASP A O 1
ATOM 2308 N N . TYR A 1 295 ? 18.648 -2.440 -26.212 1.00 46.53 295 TYR A N 1
ATOM 2309 C CA . TYR A 1 295 ? 17.450 -3.285 -26.261 1.00 46.53 295 TYR A CA 1
ATOM 2310 C C . TYR A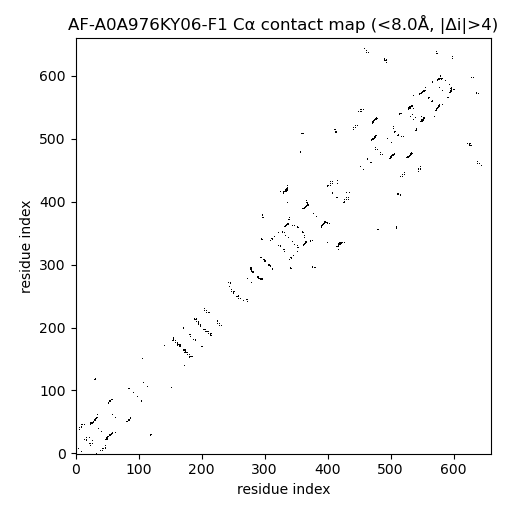 1 295 ? 17.194 -3.909 -27.647 1.00 46.53 295 TYR A C 1
ATOM 2312 O O . TYR A 1 295 ? 17.220 -3.175 -28.632 1.00 46.53 295 TYR A O 1
ATOM 2320 N N . PRO A 1 296 ? 16.873 -5.226 -27.728 1.00 44.94 296 PRO A N 1
ATOM 2321 C CA . PRO A 1 296 ? 16.216 -5.891 -28.866 1.00 44.94 296 PRO A CA 1
ATOM 2322 C C . PRO A 1 296 ? 15.221 -4.999 -29.602 1.00 44.94 296 PRO A C 1
ATOM 2324 O O . PRO A 1 296 ? 14.214 -4.681 -28.994 1.00 44.94 296 PRO A O 1
ATOM 2327 N N . VAL A 1 297 ? 15.442 -4.638 -30.875 1.00 45.25 297 VAL A N 1
ATOM 2328 C CA . VAL A 1 297 ? 14.431 -3.988 -31.723 1.00 45.25 297 VAL A CA 1
ATOM 2329 C C . VAL A 1 297 ? 13.839 -5.051 -32.643 1.00 45.25 297 VAL A C 1
ATOM 2331 O O . VAL A 1 297 ? 14.482 -5.532 -33.571 1.00 45.25 297 VAL A O 1
ATOM 2334 N N . LEU A 1 298 ? 12.609 -5.456 -32.357 1.00 45.97 298 LEU A N 1
ATOM 2335 C CA . LEU A 1 298 ? 11.796 -6.300 -33.215 1.00 45.97 298 LEU A CA 1
ATOM 2336 C C . LEU A 1 298 ? 11.284 -5.455 -34.382 1.00 45.97 298 LEU A C 1
ATOM 2338 O O . LEU A 1 298 ? 10.617 -4.443 -34.170 1.00 45.97 298 LEU A O 1
ATOM 2342 N N . LEU A 1 299 ? 11.571 -5.883 -35.607 1.00 44.28 299 LEU A N 1
ATOM 2343 C CA . LEU A 1 299 ? 11.052 -5.264 -36.824 1.00 44.28 299 LEU A CA 1
ATOM 2344 C C . LEU A 1 299 ? 9.913 -6.124 -37.387 1.00 44.28 299 LEU A C 1
ATOM 2346 O O . LEU A 1 299 ? 10.057 -7.335 -37.542 1.00 44.28 299 LEU A O 1
ATOM 2350 N N . ASP A 1 300 ? 8.781 -5.495 -37.688 1.00 42.41 300 ASP A N 1
ATOM 2351 C CA . ASP A 1 300 ? 7.736 -6.049 -38.544 1.00 42.41 300 ASP A CA 1
ATOM 2352 C C . ASP A 1 300 ? 8.053 -5.672 -39.989 1.00 42.41 300 ASP A C 1
ATOM 2354 O O . ASP A 1 300 ? 8.107 -4.486 -40.330 1.00 42.41 300 ASP A O 1
ATOM 2358 N N . VAL A 1 301 ? 8.310 -6.681 -40.817 1.00 43.41 301 VAL A N 1
ATOM 2359 C CA . VAL A 1 301 ? 8.639 -6.525 -42.235 1.00 43.41 301 VAL A CA 1
ATOM 2360 C C . VAL A 1 301 ? 7.453 -7.038 -43.047 1.00 43.41 301 VAL A C 1
ATOM 2362 O O . VAL A 1 301 ? 7.501 -8.090 -43.679 1.00 43.41 301 VAL A O 1
ATOM 2365 N N . HIS A 1 302 ? 6.346 -6.303 -42.999 1.00 37.44 302 HIS A N 1
ATOM 2366 C CA . HIS A 1 302 ? 5.201 -6.522 -43.876 1.00 37.44 302 HIS A CA 1
ATOM 2367 C C . HIS A 1 302 ? 5.021 -5.305 -44.792 1.00 37.44 302 HIS A C 1
ATOM 2369 O O . HIS A 1 302 ? 5.006 -4.168 -44.333 1.00 37.44 302 HIS A O 1
ATOM 2375 N N . ALA A 1 303 ? 4.860 -5.560 -46.097 1.00 34.00 303 ALA A N 1
ATOM 2376 C CA . ALA A 1 303 ? 4.580 -4.564 -47.143 1.00 34.00 303 ALA A CA 1
ATOM 2377 C C . ALA A 1 303 ? 5.722 -3.588 -47.521 1.00 34.00 303 ALA A C 1
ATOM 2379 O O . ALA A 1 303 ? 5.460 -2.451 -47.906 1.00 34.00 303 ALA A O 1
ATOM 2380 N N . GLY A 1 304 ? 6.984 -4.035 -47.489 1.00 35.72 304 GLY A N 1
ATOM 2381 C CA . GLY A 1 304 ? 8.105 -3.283 -48.080 1.00 35.72 304 GLY A CA 1
ATOM 2382 C C . GLY A 1 304 ? 8.646 -2.123 -47.235 1.00 35.72 304 GLY A C 1
ATOM 2383 O O . GLY A 1 304 ? 9.444 -1.334 -47.730 1.00 35.72 304 GLY A O 1
ATOM 2384 N N . TYR A 1 305 ? 8.251 -2.019 -45.964 1.00 35.38 305 TYR A N 1
ATOM 2385 C CA . TYR A 1 305 ? 8.867 -1.123 -44.986 1.00 35.38 305 TYR A CA 1
ATOM 2386 C C . TYR A 1 305 ? 9.070 -1.855 -43.656 1.00 35.38 305 TYR A C 1
ATOM 2388 O O . TYR A 1 305 ? 8.185 -2.566 -43.183 1.00 35.38 305 TYR A O 1
ATOM 2396 N N . ALA A 1 306 ? 10.243 -1.683 -43.045 1.00 38.59 306 ALA A N 1
ATOM 2397 C CA . ALA A 1 306 ? 10.518 -2.201 -41.711 1.00 38.59 306 ALA A CA 1
ATOM 2398 C C . ALA A 1 306 ? 9.895 -1.265 -40.667 1.00 38.59 306 ALA A C 1
ATOM 2400 O O . ALA A 1 306 ? 10.236 -0.083 -40.593 1.00 38.59 306 ALA A O 1
ATOM 2401 N N . ARG A 1 307 ? 8.976 -1.777 -39.846 1.00 44.62 307 ARG A N 1
ATOM 2402 C CA . ARG A 1 307 ? 8.399 -1.044 -38.713 1.00 44.62 307 ARG A CA 1
ATOM 2403 C C . ARG A 1 307 ? 8.932 -1.611 -37.404 1.00 44.62 307 ARG A C 1
ATOM 2405 O O . ARG A 1 307 ? 8.690 -2.769 -37.094 1.00 44.62 307 ARG A O 1
ATOM 2412 N N . ALA A 1 308 ? 9.580 -0.786 -36.588 1.00 48.91 308 ALA A N 1
ATOM 2413 C CA . ALA A 1 308 ? 9.958 -1.186 -35.236 1.00 48.91 308 ALA A CA 1
ATOM 2414 C C . ALA A 1 308 ? 8.720 -1.396 -34.341 1.00 48.91 308 ALA A C 1
ATOM 2416 O O . ALA A 1 308 ? 7.871 -0.511 -34.202 1.00 48.91 308 ALA A O 1
ATOM 2417 N N . LEU A 1 309 ? 8.618 -2.582 -33.741 1.00 46.66 309 LEU A N 1
ATOM 2418 C CA . LEU A 1 309 ? 7.522 -3.023 -32.874 1.00 46.66 309 LEU A CA 1
ATOM 2419 C C . LEU A 1 309 ? 7.738 -2.663 -31.396 1.00 46.66 309 LEU A C 1
ATOM 2421 O O . LEU A 1 309 ? 6.790 -2.712 -30.613 1.00 46.66 309 LEU A O 1
ATOM 2425 N N . ASN A 1 310 ? 8.962 -2.312 -31.002 1.00 50.19 310 ASN A N 1
ATOM 2426 C CA . ASN A 1 310 ? 9.352 -2.099 -29.605 1.00 50.19 310 ASN A CA 1
ATOM 2427 C C . ASN A 1 310 ? 10.440 -1.025 -29.433 1.00 50.19 310 ASN A C 1
ATOM 2429 O O . ASN A 1 310 ? 11.428 -1.220 -28.730 1.00 50.19 310 ASN A O 1
ATOM 2433 N N . LEU A 1 311 ? 10.234 0.127 -30.073 1.00 49.59 311 LEU A N 1
ATOM 2434 C CA . LEU A 1 311 ? 11.071 1.305 -29.857 1.00 49.59 311 LEU A CA 1
ATOM 2435 C C . LEU A 1 311 ? 11.112 1.677 -28.367 1.00 49.59 311 LEU A C 1
ATOM 2437 O O . LEU A 1 311 ? 10.038 1.888 -27.788 1.00 49.59 311 LEU A O 1
ATOM 2441 N N . PRO A 1 312 ? 12.300 1.803 -27.752 1.00 47.75 312 PRO A N 1
ATOM 2442 C CA . PRO A 1 312 ? 12.409 2.162 -26.363 1.00 47.75 312 PRO A CA 1
ATOM 2443 C C . PRO A 1 312 ? 11.870 3.567 -26.152 1.00 47.75 312 PRO A C 1
ATOM 2445 O O . PRO A 1 312 ? 12.238 4.518 -26.848 1.00 47.75 312 PRO A O 1
ATOM 2448 N N . ARG A 1 313 ? 10.998 3.721 -25.160 1.00 55.19 313 ARG A N 1
ATOM 2449 C CA . ARG A 1 313 ? 10.705 5.056 -24.642 1.00 55.19 313 ARG A CA 1
ATOM 2450 C C . ARG A 1 313 ? 11.959 5.567 -23.934 1.00 55.19 313 ARG A C 1
ATOM 2452 O O . ARG A 1 313 ? 12.629 4.780 -23.261 1.00 55.19 313 ARG A O 1
ATOM 2459 N N . PRO A 1 314 ? 12.269 6.875 -24.006 1.00 55.56 314 PRO A N 1
ATOM 2460 C CA . PRO A 1 314 ? 13.367 7.433 -23.232 1.00 55.56 314 PRO A CA 1
ATOM 2461 C C . PRO A 1 314 ? 13.204 7.028 -21.758 1.00 55.56 314 PRO A C 1
ATOM 2463 O O . PRO A 1 314 ? 12.122 7.251 -21.200 1.00 55.56 314 PRO A O 1
ATOM 2466 N N . PRO A 1 315 ? 14.237 6.460 -21.102 1.00 60.41 315 PRO A N 1
ATOM 2467 C CA . PRO A 1 315 ? 14.179 6.062 -19.694 1.00 60.41 315 PRO A CA 1
ATOM 2468 C C . PRO A 1 315 ? 13.641 7.165 -18.775 1.00 60.41 315 PRO A C 1
ATOM 2470 O O . PRO A 1 315 ? 12.948 6.890 -17.798 1.00 60.41 315 PRO A O 1
ATOM 2473 N N . SER A 1 316 ? 13.895 8.426 -19.135 1.00 63.75 316 SER A N 1
ATOM 2474 C CA . SER A 1 316 ? 13.386 9.611 -18.449 1.00 63.75 316 SER A CA 1
ATOM 2475 C C . SER A 1 316 ? 11.861 9.737 -18.469 1.00 63.75 316 SER A C 1
ATOM 2477 O O . SER A 1 316 ? 11.302 10.207 -17.487 1.00 63.75 316 SER A O 1
ATOM 2479 N N . GLN A 1 317 ? 11.162 9.301 -19.522 1.00 68.56 317 GLN A N 1
ATOM 2480 C CA . GLN A 1 317 ? 9.696 9.361 -19.592 1.00 68.56 317 GLN A CA 1
ATOM 2481 C C . GLN A 1 317 ? 9.043 8.289 -18.720 1.00 68.56 317 GLN A C 1
ATOM 2483 O O . GLN A 1 317 ? 8.086 8.577 -18.002 1.00 68.56 317 GLN A O 1
ATOM 2488 N N . VAL A 1 318 ? 9.579 7.064 -18.750 1.00 68.88 318 VAL A N 1
ATOM 2489 C CA . VAL A 1 318 ? 9.142 5.980 -17.856 1.00 68.88 318 VAL A CA 1
ATOM 2490 C C . VAL A 1 318 ? 9.373 6.399 -16.408 1.00 68.88 318 VAL A C 1
ATOM 2492 O O . VAL A 1 318 ? 8.476 6.279 -15.574 1.00 68.88 318 VAL A O 1
ATOM 2495 N N . ARG A 1 319 ? 10.541 6.987 -16.128 1.00 76.81 319 ARG A N 1
ATOM 2496 C CA . ARG A 1 319 ? 10.885 7.468 -14.796 1.00 76.81 319 ARG A CA 1
ATOM 2497 C C . ARG A 1 319 ? 10.033 8.652 -14.353 1.00 76.81 319 ARG A C 1
ATOM 2499 O O . ARG A 1 319 ? 9.563 8.642 -13.227 1.00 76.81 319 ARG A O 1
ATOM 2506 N N . ALA A 1 320 ? 9.767 9.618 -15.227 1.00 77.38 320 ALA A N 1
ATOM 2507 C CA . ALA A 1 320 ? 8.883 10.738 -14.919 1.00 77.38 320 ALA A CA 1
ATOM 2508 C C . ALA A 1 320 ? 7.459 10.263 -14.595 1.00 77.38 320 ALA A C 1
ATOM 2510 O O . ALA A 1 320 ? 6.851 10.777 -13.662 1.00 77.38 320 ALA A O 1
ATOM 2511 N N . ALA A 1 321 ? 6.944 9.257 -15.312 1.00 77.06 321 ALA A N 1
ATOM 2512 C CA . ALA A 1 321 ? 5.647 8.658 -15.004 1.00 77.06 321 ALA A CA 1
ATOM 2513 C C . ALA A 1 321 ? 5.657 7.968 -13.630 1.00 77.06 321 ALA A C 1
ATOM 2515 O O . ALA A 1 321 ? 4.750 8.191 -12.832 1.00 77.06 321 ALA A O 1
ATOM 2516 N N . ILE A 1 322 ? 6.707 7.202 -13.326 1.00 75.62 322 ILE A N 1
ATOM 2517 C CA . ILE A 1 322 ? 6.893 6.560 -12.018 1.00 75.62 322 ILE A CA 1
ATOM 2518 C C . ILE A 1 322 ? 6.978 7.599 -10.890 1.00 75.62 322 ILE A C 1
ATOM 2520 O O . ILE A 1 322 ? 6.268 7.493 -9.895 1.00 75.62 322 ILE A O 1
ATOM 2524 N N . ASP A 1 323 ? 7.810 8.623 -11.062 1.00 76.69 323 ASP A N 1
ATOM 2525 C CA . ASP A 1 323 ? 8.056 9.659 -10.056 1.00 76.69 323 ASP A CA 1
ATOM 2526 C C . ASP A 1 323 ? 6.866 10.627 -9.905 1.00 76.69 323 ASP A C 1
ATOM 2528 O O . ASP A 1 323 ? 6.794 11.365 -8.924 1.00 76.69 323 ASP A O 1
ATOM 2532 N N . SER A 1 324 ? 5.917 10.620 -10.849 1.00 77.62 324 SER A N 1
ATOM 2533 C CA . SER A 1 324 ? 4.677 11.403 -10.768 1.00 77.62 324 SER A CA 1
ATOM 2534 C C . SER A 1 324 ? 3.592 10.770 -9.892 1.00 77.62 324 SER A C 1
ATOM 2536 O O . SER A 1 324 ? 2.606 11.440 -9.569 1.00 77.62 324 SER A O 1
ATOM 2538 N N . VAL A 1 325 ? 3.753 9.500 -9.501 1.00 75.12 325 VAL A N 1
ATOM 2539 C CA . VAL A 1 325 ? 2.776 8.807 -8.656 1.00 75.12 325 VAL A CA 1
ATOM 2540 C C . VAL A 1 325 ? 2.745 9.440 -7.268 1.00 75.12 325 VAL A C 1
ATOM 2542 O O . VAL A 1 325 ? 3.765 9.604 -6.602 1.00 75.12 325 VAL A O 1
ATOM 2545 N N . ARG A 1 326 ? 1.538 9.804 -6.823 1.00 67.56 326 ARG A N 1
ATOM 2546 C CA . ARG A 1 326 ? 1.329 10.540 -5.567 1.00 67.56 326 ARG A CA 1
ATOM 2547 C C . ARG A 1 326 ? 1.459 9.659 -4.329 1.00 67.56 326 ARG A C 1
ATOM 2549 O O . ARG A 1 326 ? 1.869 10.161 -3.286 1.00 67.56 326 ARG A O 1
ATOM 2556 N N . SER A 1 327 ? 1.092 8.382 -4.439 1.00 70.81 327 SER A N 1
ATOM 2557 C CA . SER A 1 327 ? 1.188 7.419 -3.344 1.00 70.81 327 SER A CA 1
ATOM 2558 C C . SER A 1 327 ? 2.181 6.310 -3.689 1.00 70.81 327 SER A C 1
ATOM 2560 O O . SER A 1 327 ? 1.939 5.543 -4.618 1.00 70.81 327 SER A O 1
ATOM 2562 N N . PRO A 1 328 ? 3.277 6.150 -2.931 1.00 64.25 328 PRO A N 1
ATOM 2563 C CA . PRO A 1 328 ? 4.229 5.069 -3.170 1.00 64.25 328 PRO A CA 1
ATOM 2564 C C . PRO A 1 328 ? 3.572 3.677 -3.148 1.00 64.25 328 PRO A C 1
ATOM 2566 O O . PRO A 1 328 ? 4.003 2.796 -3.883 1.00 64.25 328 PRO A O 1
ATOM 2569 N N . SER A 1 329 ? 2.494 3.494 -2.371 1.00 65.50 329 SER A N 1
ATOM 2570 C CA . SER A 1 329 ? 1.751 2.229 -2.275 1.00 65.50 329 SER A CA 1
ATOM 2571 C C . SER A 1 329 ? 0.962 1.856 -3.534 1.00 65.50 329 SER A C 1
ATOM 2573 O O . SER A 1 329 ? 0.662 0.680 -3.719 1.00 65.50 329 SER A O 1
ATOM 2575 N N . SER A 1 330 ? 0.648 2.816 -4.410 1.00 71.75 330 SER A N 1
ATOM 2576 C CA . SER A 1 330 ? -0.092 2.586 -5.658 1.00 71.75 330 SER A CA 1
ATOM 2577 C C . SER A 1 330 ? 0.795 2.591 -6.902 1.00 71.75 330 SER A C 1
ATOM 2579 O O . SER A 1 330 ? 0.305 2.419 -8.021 1.00 71.75 330 SER A O 1
ATOM 2581 N N . ALA A 1 331 ? 2.116 2.707 -6.725 1.00 79.31 331 ALA A N 1
ATOM 2582 C CA . ALA A 1 331 ? 3.100 2.790 -7.801 1.00 79.31 331 ALA A CA 1
ATOM 2583 C C . ALA A 1 331 ? 3.347 1.453 -8.531 1.00 79.31 331 ALA A C 1
ATOM 2585 O O . ALA A 1 331 ? 4.458 1.178 -8.984 1.00 79.31 331 ALA A O 1
ATOM 2586 N N . HIS A 1 332 ? 2.325 0.607 -8.652 1.00 88.31 332 HIS A N 1
ATOM 2587 C CA . HIS A 1 332 ? 2.329 -0.590 -9.483 1.00 88.31 332 HIS A CA 1
ATOM 2588 C C . HIS A 1 332 ? 2.296 -0.223 -10.964 1.00 88.31 332 HIS A C 1
ATOM 2590 O O . HIS A 1 332 ? 1.736 0.803 -11.360 1.00 88.31 332 HIS A O 1
ATOM 2596 N N . VAL A 1 333 ? 2.887 -1.084 -11.791 1.00 87.31 333 VAL A N 1
ATOM 2597 C CA . VAL A 1 333 ? 3.017 -0.838 -13.229 1.00 87.31 333 VAL A CA 1
ATOM 2598 C C . VAL A 1 333 ? 2.266 -1.894 -14.016 1.00 87.31 333 VAL A C 1
ATOM 2600 O O . VAL A 1 333 ? 2.311 -3.077 -13.694 1.00 87.31 333 VAL A O 1
ATOM 2603 N N . MET A 1 334 ? 1.598 -1.466 -15.078 1.00 90.69 334 MET A N 1
ATOM 2604 C CA . MET A 1 334 ? 1.041 -2.341 -16.092 1.00 90.69 334 MET A CA 1
ATOM 2605 C C . MET A 1 334 ? 1.705 -2.089 -17.439 1.00 90.69 334 MET A C 1
ATOM 2607 O O . MET A 1 334 ? 1.817 -0.943 -17.878 1.00 90.69 334 MET A O 1
ATOM 2611 N N . VAL A 1 335 ? 2.082 -3.170 -18.115 1.00 87.25 335 VAL A N 1
ATOM 2612 C CA . VAL A 1 335 ? 2.618 -3.163 -19.473 1.00 87.25 335 VAL A CA 1
ATOM 2613 C C . VAL A 1 335 ? 1.689 -3.997 -20.357 1.00 87.25 335 VAL A C 1
ATOM 2615 O O . VAL A 1 335 ? 1.539 -5.201 -20.166 1.00 87.25 335 VAL A O 1
ATOM 2618 N N . GLY A 1 336 ? 1.030 -3.358 -21.322 1.00 83.38 336 GLY A N 1
ATOM 2619 C CA . GLY A 1 336 ? 0.035 -4.010 -22.183 1.00 83.38 336 GLY A CA 1
ATOM 2620 C C . GLY A 1 336 ? 0.604 -4.965 -23.232 1.00 83.38 336 GLY A C 1
ATOM 2621 O O . GLY A 1 336 ? -0.165 -5.549 -23.982 1.00 83.38 336 GLY A O 1
ATOM 2622 N N . SER A 1 337 ? 1.929 -5.100 -23.308 1.00 81.44 337 SER A N 1
ATOM 2623 C CA . SER A 1 337 ? 2.608 -6.095 -24.132 1.00 81.44 337 SER A CA 1
ATOM 2624 C C . SER A 1 337 ? 4.004 -6.365 -23.576 1.00 81.44 337 SER A C 1
ATOM 2626 O O . SER A 1 337 ? 4.765 -5.431 -23.325 1.00 81.44 337 SER A O 1
ATOM 2628 N N . ALA A 1 338 ? 4.385 -7.633 -23.438 1.00 75.50 338 ALA A N 1
ATOM 2629 C CA . ALA A 1 338 ? 5.758 -8.030 -23.124 1.00 75.50 338 ALA A CA 1
ATOM 2630 C C . ALA A 1 338 ? 6.747 -7.621 -24.230 1.00 75.50 338 ALA A C 1
ATOM 2632 O O . ALA A 1 338 ? 7.944 -7.521 -23.969 1.00 75.50 338 ALA A O 1
ATOM 2633 N N . THR A 1 339 ? 6.264 -7.336 -25.448 1.00 71.19 339 THR A N 1
ATOM 2634 C CA . THR A 1 339 ? 7.105 -6.782 -26.520 1.00 71.19 339 THR A CA 1
ATOM 2635 C C . THR A 1 339 ? 7.625 -5.382 -26.201 1.00 71.19 339 THR A C 1
ATOM 2637 O O . THR A 1 339 ? 8.653 -5.008 -26.751 1.00 71.19 339 THR A O 1
ATOM 2640 N N . SER A 1 340 ? 7.010 -4.637 -25.273 1.00 79.88 340 SER A N 1
ATOM 2641 C CA . SER A 1 340 ? 7.570 -3.401 -24.695 1.00 79.88 340 SER A CA 1
ATOM 2642 C C . SER A 1 340 ? 8.665 -3.718 -23.664 1.00 79.88 340 SER A C 1
ATOM 2644 O O . SER A 1 340 ? 8.567 -3.376 -22.481 1.00 79.88 340 SER A O 1
ATOM 2646 N N . LEU A 1 341 ? 9.686 -4.450 -24.119 1.00 72.31 341 LEU A N 1
ATOM 2647 C CA . LEU A 1 341 ? 10.763 -4.999 -23.298 1.00 72.31 341 LEU A CA 1
ATOM 2648 C C . LEU A 1 341 ? 11.564 -3.900 -22.587 1.00 72.31 341 LEU A C 1
ATOM 2650 O O . LEU A 1 341 ? 11.979 -4.085 -21.447 1.00 72.31 341 LEU A O 1
ATOM 2654 N N . ASP A 1 342 ? 11.744 -2.752 -23.233 1.00 70.50 342 ASP A N 1
ATOM 2655 C CA . ASP A 1 342 ? 12.398 -1.567 -22.679 1.00 70.50 342 ASP A CA 1
ATOM 2656 C C . ASP A 1 342 ? 11.720 -1.093 -21.384 1.00 70.50 342 ASP A C 1
ATOM 2658 O O . ASP A 1 342 ? 12.376 -0.922 -20.354 1.00 70.50 342 ASP A O 1
ATOM 2662 N N . VAL A 1 343 ? 10.391 -0.955 -21.407 1.00 78.88 343 VAL A N 1
ATOM 2663 C CA . VAL A 1 343 ? 9.591 -0.529 -20.258 1.00 78.88 343 VAL A CA 1
ATOM 2664 C C . VAL A 1 343 ? 9.669 -1.584 -19.165 1.00 78.88 343 VAL A C 1
ATOM 2666 O O . VAL A 1 343 ? 9.898 -1.253 -18.002 1.00 78.88 343 VAL A O 1
ATOM 2669 N N . LEU A 1 344 ? 9.502 -2.854 -19.540 1.00 80.75 344 LEU A N 1
ATOM 2670 C CA . LEU A 1 344 ? 9.519 -3.970 -18.603 1.00 80.75 344 LEU A CA 1
ATOM 2671 C C . LEU A 1 344 ? 10.863 -4.060 -17.866 1.00 80.75 344 LEU A C 1
ATOM 2673 O O . LEU A 1 344 ? 10.892 -4.102 -16.637 1.00 80.75 344 LEU A O 1
ATOM 2677 N N . LEU A 1 345 ? 11.979 -4.029 -18.599 1.00 76.75 345 LEU A N 1
ATOM 2678 C CA . LEU A 1 345 ? 13.322 -4.073 -18.025 1.00 76.75 345 LEU A CA 1
ATOM 2679 C C . LEU A 1 345 ? 13.611 -2.851 -17.156 1.00 76.75 345 LEU A C 1
ATOM 2681 O O . LEU A 1 345 ? 14.171 -3.007 -16.072 1.00 76.75 345 LEU A O 1
ATOM 2685 N N . ASN A 1 346 ? 13.220 -1.652 -17.595 1.00 78.12 346 ASN A N 1
ATOM 2686 C CA . ASN A 1 346 ? 13.447 -0.425 -16.836 1.00 78.12 346 ASN A CA 1
ATOM 2687 C C . ASN A 1 346 ? 12.733 -0.470 -15.476 1.00 78.12 346 ASN A C 1
ATOM 2689 O O . ASN A 1 346 ? 13.365 -0.277 -14.439 1.00 78.12 346 ASN A O 1
ATOM 2693 N N . VAL A 1 347 ? 11.446 -0.826 -15.465 1.00 81.56 347 VAL A N 1
ATOM 2694 C CA . VAL A 1 347 ? 10.633 -0.918 -14.240 1.00 81.56 347 VAL A CA 1
ATOM 2695 C C . VAL A 1 347 ? 11.167 -1.992 -13.287 1.00 81.56 347 VAL A C 1
ATOM 2697 O O . VAL A 1 347 ? 11.176 -1.808 -12.069 1.00 81.56 347 VAL A O 1
ATOM 2700 N N . LEU A 1 348 ? 11.637 -3.121 -13.821 1.00 81.50 348 LEU A N 1
ATOM 2701 C CA . LEU A 1 348 ? 12.154 -4.215 -12.999 1.00 81.50 348 LEU A CA 1
ATOM 2702 C C . LEU A 1 348 ? 13.536 -3.909 -12.414 1.00 81.50 348 LEU A C 1
ATOM 2704 O O . LEU A 1 348 ? 13.767 -4.226 -11.245 1.00 81.50 348 LEU A O 1
ATOM 2708 N N . ARG A 1 349 ? 14.424 -3.266 -13.186 1.00 79.25 349 ARG A N 1
ATOM 2709 C CA . ARG A 1 349 ? 15.768 -2.847 -12.745 1.00 79.25 349 ARG A CA 1
ATOM 2710 C C . ARG A 1 349 ? 15.739 -1.651 -11.796 1.00 79.25 349 ARG A C 1
ATOM 2712 O O . ARG A 1 349 ? 16.639 -1.515 -10.972 1.00 79.25 349 ARG A O 1
ATOM 2719 N N . HIS A 1 350 ? 14.719 -0.803 -11.896 1.00 79.31 350 HIS A N 1
ATOM 2720 C CA . HIS A 1 350 ? 14.588 0.419 -11.105 1.00 79.31 350 HIS A CA 1
ATOM 2721 C C . HIS A 1 350 ? 13.248 0.463 -10.359 1.00 79.31 350 HIS A C 1
ATOM 2723 O O . HIS A 1 350 ? 12.420 1.338 -10.645 1.00 79.31 350 HIS A O 1
ATOM 2729 N N . PRO A 1 351 ? 13.020 -0.464 -9.403 1.00 82.50 351 PRO A N 1
ATOM 2730 C CA . PRO A 1 351 ? 11.799 -0.470 -8.614 1.00 82.50 351 PRO A CA 1
ATOM 2731 C C . PRO A 1 351 ? 11.562 0.860 -7.907 1.00 82.50 351 PRO A C 1
ATOM 2733 O O . PRO A 1 351 ? 12.499 1.548 -7.499 1.00 82.50 351 PRO A O 1
ATOM 2736 N N . VAL A 1 352 ? 10.289 1.183 -7.693 1.00 80.31 352 VAL A N 1
ATOM 2737 C CA . VAL A 1 352 ? 9.926 2.194 -6.698 1.00 80.31 352 VAL A CA 1
ATOM 2738 C C . VAL A 1 352 ? 10.248 1.643 -5.319 1.00 80.31 352 VAL A C 1
ATOM 2740 O O . VAL A 1 352 ? 9.753 0.586 -4.935 1.00 80.31 352 VAL A O 1
ATOM 2743 N N . GLU A 1 353 ? 11.083 2.362 -4.580 1.00 76.38 353 GLU A N 1
ATOM 2744 C CA . GLU A 1 353 ? 11.322 2.085 -3.171 1.00 76.38 353 GLU A CA 1
ATOM 2745 C C . GLU A 1 353 ? 10.269 2.808 -2.334 1.00 76.38 353 GLU A C 1
ATOM 2747 O O . GLU A 1 353 ? 9.963 3.980 -2.569 1.00 76.38 353 GLU A O 1
ATOM 2752 N N . THR A 1 354 ? 9.719 2.117 -1.339 1.00 68.12 354 THR A N 1
ATOM 2753 C CA . THR A 1 354 ? 8.783 2.715 -0.384 1.00 68.12 354 THR A CA 1
ATOM 2754 C C . THR A 1 354 ? 9.303 2.493 1.029 1.00 68.12 354 THR A C 1
ATOM 2756 O O . THR A 1 354 ? 9.965 1.485 1.286 1.00 68.12 354 THR A O 1
ATOM 2759 N N . PRO A 1 355 ? 9.020 3.414 1.965 1.00 61.94 355 PRO A N 1
ATOM 2760 C CA . PRO A 1 355 ? 9.355 3.207 3.368 1.00 61.94 355 PRO A CA 1
ATOM 2761 C C . PRO A 1 355 ? 8.484 2.126 4.025 1.00 61.94 355 PRO A C 1
ATOM 2763 O O . PRO A 1 355 ? 8.740 1.775 5.173 1.00 61.94 355 PRO A O 1
ATOM 2766 N N . THR A 1 356 ? 7.458 1.618 3.332 1.00 64.50 356 THR A N 1
ATOM 2767 C CA . THR A 1 356 ? 6.520 0.625 3.851 1.00 64.50 356 THR A CA 1
ATOM 2768 C C . THR A 1 356 ? 7.191 -0.751 3.911 1.00 64.50 356 THR A C 1
ATOM 2770 O O . THR A 1 356 ? 7.505 -1.323 2.861 1.00 64.50 356 THR A O 1
ATOM 2773 N N . PRO A 1 357 ? 7.417 -1.319 5.110 1.00 63.22 357 PRO A N 1
ATOM 2774 C CA . PRO A 1 357 ? 8.070 -2.615 5.245 1.00 63.22 357 PRO A CA 1
ATOM 2775 C C . PRO A 1 357 ? 7.300 -3.717 4.511 1.00 63.22 357 PRO A C 1
ATOM 2777 O O . PRO A 1 357 ? 6.088 -3.839 4.649 1.00 63.22 357 PRO A O 1
ATOM 2780 N N . GLY A 1 358 ? 8.013 -4.539 3.739 1.00 68.94 358 GLY A N 1
ATOM 2781 C CA . GLY A 1 358 ? 7.425 -5.675 3.022 1.00 68.94 358 GLY A CA 1
ATOM 2782 C C . GLY A 1 358 ? 6.642 -5.316 1.756 1.00 68.94 358 GLY A C 1
ATOM 2783 O O . GLY A 1 358 ? 6.255 -6.223 1.027 1.00 68.94 358 GLY A O 1
ATOM 2784 N N . TRP A 1 359 ? 6.447 -4.035 1.437 1.00 78.38 359 TRP A N 1
ATOM 2785 C CA . TRP A 1 359 ? 5.844 -3.648 0.164 1.00 78.38 359 TRP A CA 1
ATOM 2786 C C . TRP A 1 359 ? 6.842 -3.825 -0.987 1.00 78.38 359 TRP A C 1
ATOM 2788 O O . TRP A 1 359 ? 8.021 -3.484 -0.867 1.00 78.38 359 TRP A O 1
ATOM 2798 N N . ALA A 1 360 ? 6.363 -4.316 -2.130 1.00 82.75 360 ALA A N 1
ATOM 2799 C CA . ALA A 1 360 ? 7.139 -4.408 -3.360 1.00 82.75 360 ALA A CA 1
ATOM 2800 C C . ALA A 1 360 ? 6.280 -4.030 -4.567 1.00 82.75 360 ALA A C 1
ATOM 2802 O O . ALA A 1 360 ? 5.124 -4.440 -4.694 1.00 82.75 360 ALA A O 1
ATOM 2803 N N . GLN A 1 361 ? 6.876 -3.284 -5.494 1.00 87.69 361 GLN A N 1
ATOM 2804 C CA . GLN A 1 361 ? 6.208 -2.886 -6.724 1.00 87.69 361 GLN A CA 1
ATOM 2805 C C . GLN A 1 361 ? 5.932 -4.109 -7.606 1.00 87.69 361 GLN A C 1
ATOM 2807 O O . GLN A 1 361 ? 6.856 -4.669 -8.197 1.00 87.69 361 GLN A O 1
ATOM 2812 N N . GLN A 1 362 ? 4.659 -4.465 -7.742 1.00 91.00 362 GLN A N 1
ATOM 2813 C CA . GLN A 1 362 ? 4.165 -5.407 -8.749 1.00 91.00 362 GLN A CA 1
ATOM 2814 C C . GLN A 1 362 ? 4.144 -4.802 -10.162 1.00 91.00 362 GLN A C 1
ATOM 2816 O O . GLN A 1 362 ? 3.834 -3.618 -10.344 1.00 91.00 362 GLN A O 1
ATOM 2821 N N . VAL A 1 363 ? 4.453 -5.641 -11.149 1.00 91.44 363 VAL A N 1
ATOM 2822 C CA . VAL A 1 363 ? 4.449 -5.350 -12.583 1.00 91.44 363 VAL A CA 1
ATOM 2823 C C . VAL A 1 363 ? 3.542 -6.358 -13.279 1.00 91.44 363 VAL A C 1
ATOM 2825 O O . VAL A 1 363 ? 3.826 -7.553 -13.310 1.00 91.44 363 VAL A O 1
ATOM 2828 N N . TYR A 1 364 ? 2.446 -5.882 -13.853 1.00 94.38 364 TYR A N 1
ATOM 2829 C CA . TYR A 1 364 ? 1.483 -6.720 -14.556 1.00 94.38 364 TYR A CA 1
ATOM 2830 C C . TYR A 1 364 ? 1.696 -6.623 -16.059 1.00 94.38 364 TYR A C 1
ATOM 2832 O O . TYR A 1 364 ? 1.792 -5.524 -16.604 1.00 94.38 364 TYR A O 1
ATOM 2840 N N . VAL A 1 365 ? 1.747 -7.764 -16.737 1.00 93.19 365 VAL A N 1
ATOM 2841 C CA . VAL A 1 365 ? 1.991 -7.841 -18.178 1.00 93.19 365 VAL A CA 1
ATOM 2842 C C . VAL A 1 365 ? 0.882 -8.651 -18.836 1.00 93.19 365 VAL A C 1
ATOM 2844 O O . VAL A 1 365 ? 0.584 -9.760 -18.399 1.00 93.19 365 VAL A O 1
ATOM 2847 N N . ALA A 1 366 ? 0.283 -8.114 -19.899 1.00 94.38 366 ALA A N 1
ATOM 2848 C CA . ALA A 1 366 ? -0.669 -8.840 -20.738 1.00 94.38 366 ALA A CA 1
ATOM 2849 C C . ALA A 1 366 ? -0.072 -9.031 -22.136 1.00 94.38 366 ALA A C 1
ATOM 2851 O O . ALA A 1 366 ? 0.088 -8.068 -22.868 1.00 94.38 366 ALA A O 1
ATOM 2852 N N . GLN A 1 367 ? 0.264 -10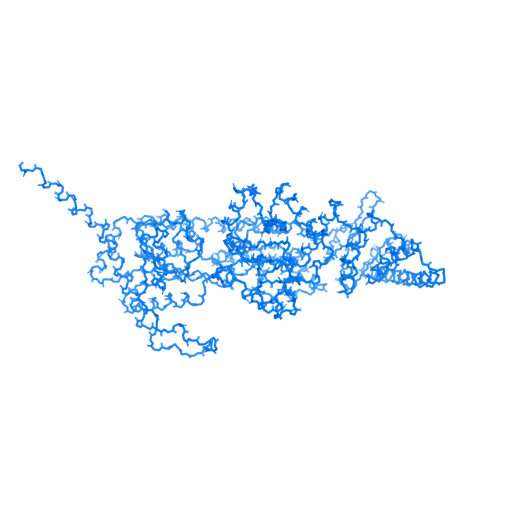.257 -22.531 1.00 93.06 367 GLN A N 1
ATOM 2853 C CA . GLN A 1 367 ? 0.872 -10.541 -23.834 1.00 93.06 367 GLN A CA 1
ATOM 2854 C C . GLN A 1 367 ? -0.078 -11.336 -24.728 1.00 93.06 367 GLN A C 1
ATOM 2856 O O . GLN A 1 367 ? -0.184 -12.554 -24.601 1.00 93.06 367 GLN A O 1
ATOM 2861 N N . GLN A 1 368 ? -0.753 -10.668 -25.663 1.00 91.75 368 GLN A N 1
ATOM 2862 C CA . GLN A 1 368 ? -1.710 -11.343 -26.547 1.00 91.75 368 GLN A CA 1
ATOM 2863 C C . GLN A 1 368 ? -1.041 -12.197 -27.630 1.00 91.75 368 GLN A C 1
ATOM 2865 O O . GLN A 1 368 ? -1.467 -13.325 -27.888 1.00 91.75 368 GLN A O 1
ATOM 2870 N N . ASP A 1 369 ? 0.027 -11.677 -28.237 1.00 88.69 369 ASP A N 1
ATOM 2871 C CA . ASP A 1 369 ? 0.732 -12.334 -29.335 1.00 88.69 369 ASP A CA 1
ATOM 2872 C C . ASP A 1 369 ? 1.821 -13.282 -28.804 1.00 88.69 369 ASP A C 1
ATOM 2874 O O . ASP A 1 369 ? 2.922 -12.866 -28.432 1.00 88.69 369 ASP A O 1
ATOM 2878 N N . LEU A 1 370 ? 1.508 -14.578 -28.753 1.00 87.75 370 LEU A N 1
ATOM 2879 C CA . LEU A 1 370 ? 2.460 -15.605 -28.321 1.00 87.75 370 LEU A CA 1
ATOM 2880 C C . LEU A 1 370 ? 3.623 -15.784 -29.298 1.00 87.75 370 LEU A C 1
ATOM 2882 O O . LEU A 1 370 ? 4.705 -16.196 -28.880 1.00 87.75 370 LEU A O 1
ATOM 2886 N N . LEU A 1 371 ? 3.424 -15.488 -30.584 1.00 83.62 371 LEU A N 1
ATOM 2887 C CA . LEU A 1 371 ? 4.485 -15.591 -31.577 1.00 83.62 371 LEU A CA 1
ATOM 2888 C C . LEU A 1 371 ? 5.510 -14.478 -31.361 1.00 83.62 371 LEU A C 1
ATOM 2890 O O . LEU A 1 371 ? 6.708 -14.758 -31.350 1.00 83.62 371 LEU A O 1
ATOM 2894 N N . ALA A 1 372 ? 5.055 -13.248 -31.114 1.00 77.81 372 ALA A N 1
ATOM 2895 C CA . ALA A 1 372 ? 5.936 -12.141 -30.758 1.00 77.81 372 ALA A CA 1
ATOM 2896 C C . ALA A 1 372 ? 6.690 -12.402 -29.445 1.00 77.81 372 ALA A C 1
ATOM 2898 O O . ALA A 1 372 ? 7.897 -12.175 -29.386 1.00 77.81 372 ALA A O 1
ATOM 2899 N N . LEU A 1 373 ? 6.023 -12.951 -28.421 1.00 82.12 373 LEU A N 1
ATOM 2900 C CA . LEU A 1 373 ? 6.684 -13.344 -27.170 1.00 82.12 373 LEU A CA 1
ATOM 2901 C C . LEU A 1 373 ? 7.755 -14.411 -27.399 1.00 82.12 373 LEU A C 1
ATOM 2903 O O . LEU A 1 373 ? 8.869 -14.287 -26.901 1.00 82.12 373 LEU A O 1
ATOM 2907 N N . ARG A 1 374 ? 7.435 -15.450 -28.179 1.00 82.00 374 ARG A N 1
ATOM 2908 C CA . ARG A 1 374 ? 8.390 -16.504 -28.528 1.00 82.00 374 ARG A CA 1
ATOM 2909 C C . ARG A 1 374 ? 9.603 -15.928 -29.254 1.00 82.00 374 ARG A C 1
ATOM 2911 O O . ARG A 1 374 ? 10.722 -16.267 -28.891 1.00 82.00 374 ARG A O 1
ATOM 2918 N N . ARG A 1 375 ? 9.389 -15.064 -30.253 1.00 75.88 375 ARG A N 1
ATOM 2919 C CA . ARG A 1 375 ? 10.469 -14.385 -30.989 1.00 75.88 375 ARG A CA 1
ATOM 2920 C C . ARG A 1 375 ? 11.338 -13.551 -30.050 1.00 75.88 375 ARG A C 1
ATOM 2922 O O . ARG A 1 375 ? 12.556 -13.622 -30.134 1.00 75.88 375 ARG A O 1
ATOM 2929 N N . LEU A 1 376 ? 10.724 -12.835 -29.108 1.00 75.62 376 LEU A N 1
ATOM 2930 C CA . LEU A 1 376 ? 11.443 -12.073 -28.089 1.00 75.62 376 LEU A CA 1
ATOM 2931 C C . LEU A 1 376 ? 12.306 -12.979 -27.198 1.00 75.62 376 LEU A C 1
ATOM 2933 O O . LEU A 1 376 ? 13.477 -12.689 -26.987 1.00 75.62 376 LEU A O 1
ATOM 2937 N N . MET A 1 377 ? 11.757 -14.099 -26.722 1.00 77.69 377 MET A N 1
ATOM 2938 C CA . MET A 1 377 ? 12.480 -15.069 -25.887 1.00 77.69 377 MET A CA 1
ATOM 2939 C C . MET A 1 377 ? 13.609 -15.798 -26.627 1.00 77.69 377 MET A C 1
ATOM 2941 O O . MET A 1 377 ? 14.514 -16.325 -25.991 1.00 77.69 377 MET A O 1
ATOM 2945 N N . GLN A 1 378 ? 13.571 -15.850 -27.961 1.00 76.81 378 GLN A N 1
ATOM 2946 C CA . GLN A 1 378 ? 14.660 -16.417 -28.765 1.00 76.81 378 GLN A CA 1
ATOM 2947 C C . GLN A 1 378 ? 15.888 -15.503 -28.823 1.00 76.81 378 GLN A C 1
ATOM 2949 O O . GLN A 1 378 ? 16.990 -15.994 -29.040 1.00 76.81 378 GLN A O 1
ATOM 2954 N N . VAL A 1 379 ? 15.702 -14.194 -28.633 1.00 71.19 379 VAL A N 1
ATOM 2955 C CA . VAL A 1 379 ? 16.773 -13.188 -28.736 1.00 71.19 379 VAL A CA 1
ATOM 2956 C C . VAL A 1 379 ? 17.117 -12.533 -27.396 1.00 71.19 379 VAL A C 1
ATOM 2958 O O . VAL A 1 379 ? 18.127 -11.845 -27.294 1.00 71.19 379 VAL A O 1
ATOM 2961 N N . CYS A 1 380 ? 16.291 -12.730 -26.366 1.00 70.69 380 CYS A N 1
ATOM 2962 C CA . CYS A 1 380 ? 16.464 -12.153 -25.038 1.00 70.69 380 CYS A CA 1
ATOM 2963 C C . CYS A 1 380 ? 16.170 -13.192 -23.951 1.00 70.69 380 CYS A C 1
ATOM 2965 O O . CYS A 1 380 ? 15.098 -13.802 -23.942 1.00 70.69 380 CYS A O 1
ATOM 2967 N N . ASP A 1 381 ? 17.094 -13.355 -22.999 1.00 74.25 381 ASP A N 1
ATOM 2968 C CA . ASP A 1 381 ? 16.847 -14.169 -21.811 1.00 74.25 381 ASP A CA 1
ATOM 2969 C C . ASP A 1 381 ? 15.910 -13.431 -20.842 1.00 74.25 381 ASP A C 1
ATOM 2971 O O . ASP A 1 381 ? 16.320 -12.558 -20.073 1.00 74.25 381 ASP A O 1
ATOM 2975 N N . LEU A 1 382 ? 14.625 -13.792 -20.886 1.00 75.06 382 LEU A N 1
ATOM 2976 C CA . LEU A 1 382 ? 13.609 -13.267 -19.973 1.00 75.06 382 LEU A CA 1
ATOM 2977 C C . LEU A 1 382 ? 13.547 -14.039 -18.647 1.00 75.06 382 LEU A C 1
ATOM 2979 O O . LEU A 1 382 ? 12.759 -13.662 -17.778 1.00 75.06 382 LEU A O 1
ATOM 2983 N N . SER A 1 383 ? 14.350 -15.092 -18.452 1.00 77.19 383 SER A N 1
ATOM 2984 C CA . SER A 1 383 ? 14.303 -15.934 -17.246 1.00 77.19 383 SER A CA 1
ATOM 2985 C C . SER A 1 383 ? 14.455 -15.131 -15.947 1.00 77.19 383 SER A C 1
ATOM 2987 O O . SER A 1 383 ? 13.646 -15.341 -15.041 1.00 77.19 383 SER A O 1
ATOM 2989 N N . PRO A 1 384 ? 15.376 -14.149 -15.837 1.00 70.69 384 PRO A N 1
ATOM 2990 C CA . PRO A 1 384 ? 15.486 -13.323 -14.631 1.00 70.69 384 PRO A CA 1
ATOM 2991 C C . PRO A 1 384 ? 14.220 -12.513 -14.325 1.00 70.69 384 PRO A C 1
ATOM 2993 O O . PRO A 1 384 ? 13.942 -12.213 -13.165 1.00 70.69 384 PRO A O 1
ATOM 2996 N N . LEU A 1 385 ? 13.442 -12.164 -15.355 1.00 71.62 385 LEU A N 1
ATOM 2997 C CA . LEU A 1 385 ? 12.171 -11.462 -15.194 1.00 71.62 385 LEU A CA 1
ATOM 2998 C C . LEU A 1 385 ? 11.090 -12.447 -14.749 1.00 71.62 385 LEU A C 1
ATOM 3000 O O . LEU A 1 385 ? 10.427 -12.216 -13.744 1.00 71.62 385 LEU A O 1
ATOM 3004 N N . LEU A 1 386 ? 10.956 -13.571 -15.454 1.00 76.06 386 LEU A N 1
ATOM 3005 C CA . LEU A 1 386 ? 9.905 -14.567 -15.222 1.00 76.06 386 LEU A CA 1
ATOM 3006 C C . LEU A 1 386 ? 9.998 -15.253 -13.849 1.00 76.06 386 LEU A C 1
ATOM 3008 O O . LEU A 1 386 ? 8.987 -15.733 -13.347 1.00 76.06 386 LEU A O 1
ATOM 3012 N N . VAL A 1 387 ? 11.183 -15.287 -13.231 1.00 80.75 387 VAL A N 1
ATOM 3013 C CA . VAL A 1 387 ? 11.385 -15.828 -11.873 1.00 80.75 387 VAL A CA 1
ATOM 3014 C C . VAL A 1 387 ? 11.008 -14.814 -10.782 1.00 80.75 387 VAL A C 1
ATOM 3016 O O . VAL A 1 387 ? 10.843 -15.178 -9.617 1.00 80.75 387 VAL A O 1
ATOM 3019 N N . SER A 1 388 ? 10.840 -13.534 -11.123 1.00 81.50 388 SER A N 1
ATOM 3020 C CA . SER A 1 388 ? 10.492 -12.510 -10.142 1.00 81.50 388 SER A CA 1
ATOM 3021 C C . SER A 1 388 ? 9.063 -12.689 -9.628 1.00 81.50 388 SER A C 1
ATOM 3023 O O . SER A 1 388 ? 8.100 -12.634 -10.389 1.00 81.50 388 SER A O 1
ATOM 3025 N N . THR A 1 389 ? 8.906 -12.767 -8.305 1.00 83.19 389 THR A N 1
ATOM 3026 C CA . THR A 1 389 ? 7.594 -12.744 -7.627 1.00 83.19 389 THR A CA 1
ATOM 3027 C C . THR A 1 389 ? 6.842 -11.421 -7.800 1.00 83.19 389 THR A C 1
ATOM 3029 O O . THR A 1 389 ? 5.694 -11.302 -7.380 1.00 83.19 389 THR A O 1
ATOM 3032 N N . ARG A 1 390 ? 7.488 -10.418 -8.408 1.00 85.31 390 ARG A N 1
ATOM 3033 C CA . ARG A 1 390 ? 6.917 -9.106 -8.714 1.00 85.31 390 ARG A CA 1
ATOM 3034 C C . ARG A 1 390 ? 6.172 -9.067 -10.049 1.00 85.31 390 ARG A C 1
ATOM 3036 O O . ARG A 1 390 ? 5.620 -8.021 -10.375 1.00 85.31 390 ARG A O 1
ATOM 3043 N N . ILE A 1 391 ? 6.216 -10.130 -10.859 1.00 88.94 391 ILE A N 1
ATOM 3044 C CA . ILE A 1 391 ? 5.584 -10.135 -12.183 1.00 88.94 391 ILE A CA 1
ATOM 3045 C C . ILE A 1 391 ? 4.291 -10.947 -12.169 1.00 88.94 391 ILE A C 1
ATOM 3047 O O . ILE A 1 391 ? 4.292 -12.156 -11.954 1.00 88.94 391 ILE A O 1
ATOM 3051 N N . GLY A 1 392 ? 3.185 -10.280 -12.497 1.00 91.00 392 GLY A N 1
ATOM 3052 C CA . GLY A 1 392 ? 1.927 -10.923 -12.862 1.00 91.00 392 GLY A CA 1
ATOM 3053 C C . GLY A 1 392 ? 1.781 -10.977 -14.380 1.00 91.00 392 GLY A C 1
ATOM 3054 O O . GLY A 1 392 ? 1.373 -9.988 -14.983 1.00 91.00 392 GLY A O 1
ATOM 3055 N N . LEU A 1 393 ? 2.107 -12.110 -15.004 1.00 91.38 393 LEU A N 1
ATOM 3056 C CA . LEU A 1 393 ? 2.050 -12.277 -16.460 1.00 91.38 393 LEU A CA 1
ATOM 3057 C C . LEU A 1 393 ? 0.819 -13.089 -16.888 1.00 91.38 393 LEU A C 1
ATOM 3059 O O . LEU A 1 393 ? 0.616 -14.213 -16.440 1.00 91.38 393 LEU A O 1
ATOM 3063 N N . GLU A 1 394 ? 0.040 -12.528 -17.808 1.00 94.88 394 GLU A N 1
ATOM 3064 C CA . GLU A 1 394 ? -1.023 -13.207 -18.548 1.00 94.88 394 GLU A CA 1
ATOM 3065 C C . GLU A 1 394 ? -0.647 -13.262 -20.033 1.00 94.88 394 GLU A C 1
ATOM 3067 O O . GLU A 1 394 ? -0.227 -12.252 -20.598 1.00 94.88 394 GLU A O 1
ATOM 3072 N N . TRP A 1 395 ? -0.811 -14.412 -20.699 1.00 93.75 395 TRP A N 1
ATOM 3073 C CA . TRP A 1 395 ? -0.430 -14.565 -22.114 1.00 93.75 395 TRP A CA 1
ATOM 3074 C C . TRP A 1 395 ? -1.474 -15.267 -22.997 1.00 93.75 395 TRP A C 1
ATOM 3076 O O . TRP A 1 395 ? -2.323 -16.026 -22.530 1.00 93.75 395 TRP A O 1
ATOM 3086 N N . GLY A 1 396 ? -1.409 -15.044 -24.304 1.00 94.56 396 GLY A N 1
ATOM 3087 C CA . GLY A 1 396 ? -2.323 -15.609 -25.297 1.00 94.56 396 GLY A CA 1
ATOM 3088 C C . GLY A 1 396 ? -3.484 -14.682 -25.660 1.00 94.56 396 GLY A C 1
ATOM 3089 O O . GLY A 1 396 ? -3.636 -13.624 -25.053 1.00 94.56 396 GLY A O 1
ATOM 3090 N N . PRO A 1 397 ? -4.351 -15.080 -26.609 1.00 94.06 397 PRO A N 1
ATOM 3091 C CA . PRO A 1 397 ? -5.334 -14.184 -27.235 1.00 94.06 397 PRO A CA 1
ATOM 3092 C C . PRO A 1 397 ? -6.283 -13.464 -26.263 1.00 94.06 397 PRO A C 1
ATOM 3094 O O . PRO A 1 397 ? -6.793 -12.392 -26.566 1.00 94.06 397 PRO A O 1
ATOM 3097 N N . HIS A 1 398 ? -6.491 -14.034 -25.073 1.00 96.44 398 HIS A N 1
ATOM 3098 C CA . HIS A 1 398 ? -7.363 -13.498 -24.024 1.00 96.44 398 HIS A CA 1
ATOM 3099 C C . HIS A 1 398 ? -6.597 -12.939 -22.812 1.00 96.44 398 HIS A C 1
ATOM 3101 O O . HIS A 1 398 ? -7.191 -12.766 -21.752 1.00 96.44 398 HIS A O 1
ATOM 3107 N N . ALA A 1 399 ? -5.291 -12.673 -22.936 1.00 95.31 399 ALA A N 1
ATOM 3108 C CA . ALA A 1 399 ? -4.441 -12.206 -21.837 1.00 95.31 399 ALA A CA 1
ATOM 3109 C C . ALA A 1 399 ? -5.008 -10.968 -21.134 1.00 95.31 399 ALA A C 1
ATOM 3111 O O . ALA A 1 399 ? -5.131 -10.947 -19.916 1.00 95.31 399 ALA A O 1
ATOM 3112 N N . GLU A 1 400 ? -5.414 -9.960 -21.907 1.00 95.75 400 GLU A N 1
ATOM 3113 C CA . GLU A 1 400 ? -5.996 -8.731 -21.363 1.00 95.75 400 GLU A CA 1
ATOM 3114 C C . GLU A 1 400 ? -7.304 -8.991 -20.609 1.00 95.75 400 GLU A C 1
ATOM 3116 O O . GLU A 1 400 ? -7.483 -8.493 -19.501 1.00 95.75 400 GLU A O 1
ATOM 3121 N N . GLN A 1 401 ? -8.189 -9.816 -21.180 1.00 96.38 401 GLN A N 1
ATOM 3122 C CA . GLN A 1 401 ? -9.461 -10.173 -20.553 1.00 96.38 401 GLN A CA 1
ATOM 3123 C C . GLN A 1 401 ? -9.243 -10.903 -19.230 1.00 96.38 401 GLN A C 1
ATOM 3125 O O . GLN A 1 401 ? -9.869 -10.552 -18.233 1.00 96.38 401 GLN A O 1
ATOM 3130 N N . ARG A 1 402 ? -8.346 -11.895 -19.205 1.00 97.38 402 ARG A N 1
ATOM 3131 C CA . ARG A 1 402 ? -8.029 -12.630 -17.977 1.00 97.38 402 ARG A CA 1
ATOM 3132 C C . ARG A 1 402 ? -7.340 -11.747 -16.949 1.00 97.38 402 ARG A C 1
ATOM 3134 O O . ARG A 1 402 ? -7.655 -11.862 -15.773 1.00 97.38 402 ARG A O 1
ATOM 3141 N N . LEU A 1 403 ? -6.474 -10.824 -17.370 1.00 96.06 403 LEU A N 1
ATOM 3142 C CA . LEU A 1 403 ? -5.846 -9.875 -16.456 1.00 96.06 403 LEU A CA 1
ATOM 3143 C C . LEU A 1 403 ? -6.886 -8.947 -15.813 1.00 96.06 403 LEU A C 1
ATOM 3145 O O . LEU A 1 403 ? -6.885 -8.771 -14.597 1.00 96.06 403 LEU A O 1
ATOM 3149 N N . ALA A 1 404 ? -7.808 -8.385 -16.597 1.00 96.62 404 ALA A N 1
ATOM 3150 C CA . ALA A 1 404 ? -8.884 -7.560 -16.055 1.00 96.62 404 ALA A CA 1
ATOM 3151 C C . ALA A 1 404 ? -9.839 -8.365 -15.160 1.00 96.62 404 ALA A C 1
ATOM 3153 O O . ALA A 1 404 ? -10.212 -7.898 -14.084 1.00 96.62 404 ALA A O 1
ATOM 3154 N N . GLN A 1 405 ? -10.195 -9.586 -15.570 1.00 96.88 405 GLN A N 1
ATOM 3155 C CA . GLN A 1 405 ? -10.998 -10.511 -14.772 1.00 96.88 405 GLN A CA 1
ATOM 3156 C C . GLN A 1 405 ? -10.305 -10.848 -13.450 1.00 96.88 405 GLN A C 1
ATOM 3158 O O . GLN A 1 405 ? -10.947 -10.801 -12.408 1.00 96.88 405 GLN A O 1
ATOM 3163 N N . ARG A 1 406 ? -8.986 -11.059 -13.455 1.00 96.00 406 ARG A N 1
ATOM 3164 C CA . ARG A 1 406 ? -8.190 -11.266 -12.243 1.00 96.00 406 ARG A CA 1
ATOM 3165 C C . ARG A 1 406 ? -8.302 -10.077 -11.288 1.00 96.00 406 ARG A C 1
ATOM 3167 O O . ARG A 1 406 ? -8.512 -10.282 -10.099 1.00 96.00 406 ARG A O 1
ATOM 3174 N N . PHE A 1 407 ? -8.229 -8.834 -11.767 1.00 95.25 407 PHE A N 1
ATOM 3175 C CA . PHE A 1 407 ? -8.477 -7.674 -10.897 1.00 95.25 407 PHE A CA 1
ATOM 3176 C C . PHE A 1 407 ? -9.931 -7.602 -10.404 1.00 95.25 407 PHE A C 1
ATOM 3178 O O . PHE A 1 407 ? -10.169 -7.140 -9.288 1.00 95.25 407 PHE A O 1
ATOM 3185 N N . ALA A 1 408 ? -10.906 -8.052 -11.191 1.00 95.19 408 ALA A N 1
ATOM 3186 C CA . ALA A 1 408 ? -12.299 -8.110 -10.753 1.00 95.19 408 ALA A CA 1
ATOM 3187 C C . ALA A 1 408 ? -12.520 -9.169 -9.654 1.00 95.19 408 ALA A C 1
ATOM 3189 O O . ALA A 1 408 ? -13.198 -8.898 -8.667 1.00 95.19 408 ALA A O 1
ATOM 3190 N N . GLU A 1 409 ? -11.919 -10.350 -9.805 1.00 94.75 409 GLU A N 1
ATOM 3191 C CA . GLU A 1 409 ? -12.059 -11.500 -8.900 1.00 94.75 409 GLU A CA 1
ATOM 3192 C C . GLU A 1 409 ? -11.189 -11.383 -7.642 1.00 94.75 409 GLU A C 1
ATOM 3194 O O . GLU A 1 409 ? -11.542 -11.912 -6.589 1.00 94.75 409 GLU A O 1
ATOM 3199 N N . HIS A 1 410 ? -10.076 -10.650 -7.725 1.00 92.88 410 HIS A N 1
ATOM 3200 C CA . HIS A 1 410 ? -9.145 -10.431 -6.622 1.00 92.88 410 HIS A CA 1
ATOM 3201 C C . HIS A 1 410 ? -9.109 -8.946 -6.233 1.00 92.88 410 HIS A C 1
ATOM 3203 O O . HIS A 1 410 ? -8.178 -8.221 -6.599 1.00 92.88 410 HIS A O 1
ATOM 3209 N N . PRO A 1 411 ? -10.098 -8.462 -5.457 1.00 90.62 411 PRO A N 1
ATOM 3210 C CA . PRO A 1 411 ? -10.206 -7.052 -5.083 1.00 90.62 411 PRO A CA 1
ATOM 3211 C C . PRO A 1 411 ? -9.037 -6.535 -4.227 1.00 90.62 411 PRO A C 1
ATOM 3213 O O . PRO A 1 411 ? -8.844 -5.326 -4.150 1.00 90.62 411 PRO A O 1
ATOM 3216 N N . ARG A 1 412 ? -8.241 -7.440 -3.636 1.00 88.25 412 ARG A N 1
ATOM 3217 C CA . ARG A 1 412 ? -6.998 -7.123 -2.913 1.00 88.25 412 ARG A CA 1
ATOM 3218 C C . ARG A 1 412 ? -5.870 -6.660 -3.828 1.00 88.25 412 ARG A C 1
ATOM 3220 O O . ARG A 1 412 ? -4.987 -5.947 -3.378 1.00 88.25 412 ARG A O 1
ATOM 3227 N N . LEU A 1 413 ? -5.876 -7.047 -5.105 1.00 89.62 413 LEU A N 1
ATOM 3228 C CA . LEU A 1 413 ? -4.845 -6.600 -6.037 1.00 89.62 413 LEU A CA 1
ATOM 3229 C C . LEU A 1 413 ? -5.034 -5.113 -6.332 1.00 89.62 413 LEU A C 1
ATOM 3231 O O . LEU A 1 413 ? -6.114 -4.699 -6.777 1.00 89.62 413 LEU A O 1
ATOM 3235 N N . VAL A 1 414 ? -3.979 -4.325 -6.129 1.00 87.69 414 VAL A N 1
ATOM 3236 C CA . VAL A 1 414 ? -3.972 -2.899 -6.470 1.00 87.69 414 VAL A CA 1
ATOM 3237 C C . VAL A 1 414 ? -4.004 -2.740 -7.983 1.00 87.69 414 VAL A C 1
ATOM 3239 O O . VAL A 1 414 ? -3.170 -3.304 -8.694 1.00 87.69 414 VAL A O 1
ATOM 3242 N N . LEU A 1 415 ? -4.952 -1.946 -8.482 1.00 91.38 415 LEU A N 1
ATOM 3243 C CA . LEU A 1 415 ? -4.982 -1.568 -9.892 1.00 91.38 415 LEU A CA 1
ATOM 3244 C C . LEU A 1 415 ? -3.775 -0.667 -10.201 1.00 91.38 415 LEU A C 1
ATOM 3246 O O . LEU A 1 415 ? -3.638 0.378 -9.568 1.00 91.38 415 LEU A O 1
ATOM 3250 N N . PRO A 1 416 ? -2.923 -1.014 -11.183 1.00 91.38 416 PRO A N 1
ATOM 3251 C CA . PRO A 1 416 ? -1.775 -0.187 -11.538 1.00 91.38 416 PRO A CA 1
ATOM 3252 C C . PRO A 1 416 ? -2.188 1.213 -12.000 1.00 91.38 416 PRO A C 1
ATOM 3254 O O . PRO A 1 416 ? -2.959 1.361 -12.960 1.00 91.38 416 PRO A O 1
ATOM 3257 N N . GLU A 1 417 ? -1.652 2.240 -11.339 1.00 88.19 417 GLU A N 1
ATOM 3258 C CA . GLU A 1 417 ? -1.799 3.635 -11.772 1.00 88.19 417 GLU A CA 1
ATOM 3259 C C . GLU A 1 417 ? -0.955 3.913 -13.019 1.00 88.19 417 GLU A C 1
ATOM 3261 O O . GLU A 1 417 ? -1.383 4.623 -13.930 1.00 88.19 417 GLU A O 1
ATOM 3266 N N . ILE A 1 418 ? 0.230 3.302 -13.097 1.00 88.38 418 ILE A N 1
ATOM 3267 C CA . ILE A 1 418 ? 1.157 3.499 -14.205 1.00 88.38 418 ILE A CA 1
ATOM 3268 C C . ILE A 1 418 ? 0.850 2.469 -15.294 1.00 88.38 418 ILE A C 1
ATOM 3270 O O . ILE A 1 418 ? 0.971 1.264 -15.077 1.00 88.38 418 ILE A O 1
ATOM 3274 N N . ARG A 1 419 ? 0.461 2.936 -16.483 1.00 91.81 419 ARG A N 1
ATOM 3275 C CA . ARG A 1 419 ? -0.004 2.083 -17.588 1.00 91.81 419 ARG A CA 1
ATOM 3276 C C . ARG A 1 419 ? 0.768 2.402 -18.872 1.00 91.81 419 ARG A C 1
ATOM 3278 O O . ARG A 1 419 ? 0.631 3.488 -19.430 1.00 91.81 419 ARG A O 1
ATOM 3285 N N . PHE A 1 420 ? 1.558 1.451 -19.365 1.00 87.56 420 PHE A N 1
ATOM 3286 C CA . PHE A 1 420 ? 2.348 1.570 -20.593 1.00 87.56 420 PHE A CA 1
ATOM 3287 C C . PHE A 1 420 ? 1.850 0.612 -21.670 1.00 87.56 420 PHE A C 1
ATOM 3289 O O . PHE A 1 420 ? 1.614 -0.559 -21.393 1.00 87.56 420 PHE A O 1
ATOM 3296 N N . ALA A 1 421 ? 1.716 1.106 -22.905 1.00 87.00 421 ALA A N 1
ATOM 3297 C CA . ALA A 1 421 ? 1.306 0.306 -24.067 1.00 87.00 421 ALA A CA 1
ATOM 3298 C C . ALA A 1 421 ? 0.029 -0.542 -23.844 1.00 87.00 421 ALA A C 1
ATOM 3300 O O . ALA A 1 421 ? -0.150 -1.575 -24.476 1.00 87.00 421 ALA A O 1
ATOM 3301 N N . VAL A 1 422 ? -0.853 -0.112 -22.934 1.00 90.12 422 VAL A N 1
ATOM 3302 C CA . VAL A 1 422 ? -2.124 -0.782 -22.630 1.00 90.12 422 VAL A CA 1
ATOM 3303 C C . VAL A 1 422 ? -3.112 -0.509 -23.758 1.00 90.12 422 VAL A C 1
ATOM 3305 O O . VAL A 1 422 ? -3.310 0.651 -24.129 1.00 90.12 422 VAL A O 1
ATOM 3308 N N . SER A 1 423 ? -3.733 -1.557 -24.306 1.00 91.75 423 SER A N 1
ATOM 3309 C CA . SER A 1 423 ? -4.716 -1.382 -25.373 1.00 91.75 423 SER A CA 1
ATOM 3310 C C . SER A 1 423 ? -5.951 -0.610 -24.878 1.00 91.75 423 SER A C 1
ATOM 3312 O O . SER A 1 423 ? -6.281 -0.647 -23.685 1.00 91.75 423 SER A O 1
ATOM 3314 N N . PRO A 1 424 ? -6.704 0.053 -25.775 1.00 93.25 424 PRO A N 1
ATOM 3315 C CA . PRO A 1 424 ? -7.971 0.687 -25.408 1.00 93.25 424 PRO A CA 1
ATOM 3316 C C . PRO A 1 424 ? -8.980 -0.291 -24.785 1.00 93.25 424 PRO A C 1
ATOM 3318 O O . PRO A 1 424 ? -9.746 0.094 -23.903 1.00 93.25 424 PRO A O 1
ATOM 3321 N N . SER A 1 425 ? -8.957 -1.561 -25.209 1.00 94.25 425 SER A N 1
ATOM 3322 C CA . SER A 1 425 ? -9.837 -2.611 -24.685 1.00 94.25 425 SER A CA 1
ATOM 3323 C C . SER A 1 425 ? -9.524 -2.926 -23.223 1.00 94.25 425 SER A C 1
ATOM 3325 O O . SER A 1 425 ? -10.420 -2.864 -22.377 1.00 94.25 425 SER A O 1
ATOM 3327 N N . LEU A 1 426 ? -8.253 -3.197 -22.901 1.00 94.50 426 LEU A N 1
ATOM 3328 C CA . LEU A 1 426 ? -7.824 -3.435 -21.524 1.00 94.50 426 LEU A CA 1
ATOM 3329 C C . LEU A 1 426 ? -8.068 -2.200 -20.651 1.00 94.50 426 LEU A C 1
ATOM 3331 O O . LEU A 1 426 ? -8.584 -2.326 -19.543 1.00 94.50 426 LEU A O 1
ATOM 3335 N N . MET A 1 427 ? -7.796 -0.998 -21.166 1.00 95.50 427 MET A N 1
ATOM 3336 C CA . MET A 1 427 ? -8.068 0.246 -20.443 1.00 95.50 427 MET A CA 1
ATOM 3337 C C . MET A 1 427 ? -9.549 0.369 -20.050 1.00 95.50 427 MET A C 1
ATOM 3339 O O . MET A 1 427 ? -9.854 0.624 -18.885 1.00 95.50 427 MET A O 1
ATOM 3343 N N . ALA A 1 428 ? -10.469 0.125 -20.988 1.00 95.94 428 ALA A N 1
ATOM 3344 C CA . ALA A 1 428 ? -11.908 0.164 -20.730 1.00 95.94 428 ALA A CA 1
ATOM 3345 C C . ALA A 1 428 ? -12.369 -0.936 -19.755 1.00 95.94 428 ALA A C 1
ATOM 3347 O O . ALA A 1 428 ? -13.311 -0.742 -18.985 1.00 95.94 428 ALA A O 1
ATOM 3348 N N . GLN A 1 429 ? -11.727 -2.107 -19.766 1.00 96.69 429 GLN A N 1
ATOM 3349 C CA . GLN A 1 429 ? -12.004 -3.174 -18.801 1.00 96.69 429 GLN A CA 1
ATOM 3350 C C . GLN A 1 429 ? -11.554 -2.791 -17.388 1.00 96.69 429 GLN A C 1
ATOM 3352 O O . GLN A 1 429 ? -12.335 -2.924 -16.450 1.00 96.69 429 GLN A O 1
ATOM 3357 N N . LEU A 1 430 ? -10.345 -2.250 -17.231 1.00 95.50 430 LEU A N 1
ATOM 3358 C CA . LEU A 1 430 ? -9.833 -1.803 -15.932 1.00 95.50 430 LEU A CA 1
ATOM 3359 C C . LEU A 1 430 ? -10.642 -0.637 -15.368 1.00 95.50 430 LEU A C 1
ATOM 3361 O O . LEU A 1 430 ? -10.913 -0.624 -14.175 1.00 95.50 430 LEU A O 1
ATOM 3365 N N . GLN A 1 431 ? -11.087 0.297 -16.214 1.00 95.94 431 GLN A N 1
ATOM 3366 C CA . GLN A 1 431 ? -11.998 1.370 -15.801 1.00 95.94 431 GLN A CA 1
ATOM 3367 C C . GLN A 1 431 ? -13.321 0.821 -15.256 1.00 95.94 431 GLN A C 1
ATOM 3369 O O . GLN A 1 431 ? -13.822 1.331 -14.262 1.00 95.94 431 GLN A O 1
ATOM 3374 N N . ARG A 1 432 ? -13.869 -0.249 -15.850 1.00 96.81 432 ARG A N 1
ATOM 3375 C CA . ARG A 1 432 ? -15.061 -0.919 -15.305 1.00 96.81 432 ARG A CA 1
ATOM 3376 C C . ARG A 1 432 ? -14.792 -1.569 -13.951 1.00 96.81 432 ARG A C 1
ATOM 3378 O O . ARG A 1 432 ? -15.633 -1.456 -13.066 1.00 96.81 432 ARG A O 1
ATOM 3385 N N . VAL A 1 433 ? -13.634 -2.213 -13.775 1.00 95.81 433 VAL A N 1
ATOM 3386 C CA . VAL A 1 433 ? -13.230 -2.763 -12.468 1.00 95.81 433 VAL A CA 1
ATOM 3387 C C . VAL A 1 433 ? -13.095 -1.644 -11.435 1.00 95.81 433 VAL A C 1
ATOM 3389 O O . VAL A 1 433 ? -13.604 -1.766 -10.327 1.00 95.81 433 VAL A O 1
ATOM 3392 N N . GLU A 1 434 ? -12.448 -0.540 -11.802 1.00 93.75 434 GLU A N 1
ATOM 3393 C CA . GLU A 1 434 ? -12.246 0.618 -10.933 1.00 93.75 434 GLU A CA 1
ATOM 3394 C C . GLU A 1 434 ? -13.574 1.265 -10.518 1.00 93.75 434 GLU A C 1
ATOM 3396 O O . GLU A 1 434 ? -13.807 1.462 -9.326 1.00 93.75 434 GLU A O 1
ATOM 3401 N N . SER A 1 435 ? -14.468 1.536 -11.474 1.00 94.62 435 SER A N 1
ATOM 3402 C CA . SER A 1 435 ? -15.807 2.064 -11.194 1.00 94.62 435 SER A CA 1
ATOM 3403 C C . SER A 1 435 ? -16.622 1.110 -10.326 1.00 94.62 435 SER A C 1
ATOM 3405 O O . SER A 1 435 ? -17.189 1.549 -9.334 1.00 94.62 435 SER A O 1
ATOM 3407 N N . GLY A 1 436 ? -16.609 -0.195 -10.620 1.00 94.88 436 GLY A N 1
ATOM 3408 C CA . GLY A 1 436 ? -17.318 -1.185 -9.806 1.00 94.88 436 GLY A CA 1
ATOM 3409 C C . GLY A 1 436 ? -16.797 -1.251 -8.367 1.00 94.88 436 GLY A C 1
ATOM 3410 O O . GLY A 1 436 ? -17.587 -1.303 -7.428 1.00 94.88 436 GLY A O 1
ATOM 3411 N N . ARG A 1 437 ? -15.473 -1.183 -8.167 1.00 92.88 437 ARG A N 1
ATOM 3412 C CA . ARG A 1 437 ? -14.872 -1.107 -6.823 1.00 92.88 437 ARG A CA 1
ATOM 3413 C C . ARG A 1 437 ? -15.251 0.190 -6.102 1.00 92.88 437 ARG A C 1
ATOM 3415 O O . ARG A 1 437 ? -15.502 0.154 -4.901 1.00 92.88 437 ARG A O 1
ATOM 3422 N N . ARG A 1 438 ? -15.308 1.320 -6.814 1.00 91.56 438 ARG A N 1
ATOM 3423 C CA . ARG A 1 438 ? -15.723 2.617 -6.257 1.00 91.56 438 ARG A CA 1
ATOM 3424 C C . ARG A 1 438 ? -17.186 2.601 -5.818 1.00 91.56 438 ARG A C 1
ATOM 3426 O O . ARG A 1 438 ? -17.462 2.963 -4.682 1.00 91.56 438 ARG A O 1
ATOM 3433 N N . GLU A 1 439 ? -18.089 2.112 -6.662 1.00 93.62 439 GLU A N 1
ATOM 3434 C CA . GLU A 1 439 ? -19.516 1.972 -6.338 1.00 93.62 439 GLU A CA 1
ATOM 3435 C C . GLU A 1 439 ? -19.730 1.054 -5.123 1.00 93.62 439 GLU A C 1
ATOM 3437 O O . GLU A 1 439 ? -20.499 1.378 -4.221 1.00 93.62 439 GLU A O 1
ATOM 3442 N N . GLN A 1 440 ? -19.003 -0.068 -5.049 1.00 92.75 440 GLN A N 1
ATOM 3443 C CA . GLN A 1 440 ? -19.039 -0.964 -3.886 1.00 92.75 440 GLN A CA 1
ATOM 3444 C C . GLN A 1 440 ? -18.532 -0.289 -2.608 1.00 92.75 440 GLN A C 1
ATOM 3446 O O . GLN A 1 440 ? -19.116 -0.480 -1.540 1.00 92.75 440 GLN A O 1
ATOM 3451 N N . LEU A 1 441 ? -17.451 0.490 -2.705 1.00 91.44 441 LEU A N 1
ATOM 3452 C CA . LEU A 1 441 ? -16.895 1.246 -1.587 1.00 91.44 441 LEU A CA 1
ATOM 3453 C C . LEU A 1 441 ? -17.886 2.303 -1.085 1.00 91.44 441 LEU A C 1
ATOM 3455 O O . LEU A 1 441 ? -18.127 2.383 0.117 1.00 91.44 441 LEU A O 1
ATOM 3459 N N . GLU A 1 442 ? -18.477 3.080 -1.991 1.00 92.75 442 GLU A N 1
ATOM 3460 C CA . GLU A 1 442 ? -19.467 4.116 -1.674 1.00 92.75 442 GLU A CA 1
ATOM 3461 C C . GLU A 1 442 ? -20.712 3.508 -1.016 1.00 92.75 442 GLU A C 1
ATOM 3463 O O . GLU A 1 442 ? -21.078 3.915 0.087 1.00 92.75 442 GLU A O 1
ATOM 3468 N N . ALA A 1 443 ? -21.284 2.448 -1.597 1.00 95.12 443 ALA A N 1
ATOM 3469 C CA . ALA A 1 443 ? -22.427 1.739 -1.018 1.00 95.12 443 ALA A CA 1
ATOM 3470 C C . ALA A 1 443 ? -22.119 1.147 0.372 1.00 95.12 443 ALA A C 1
ATOM 3472 O O . ALA A 1 443 ? -22.969 1.135 1.272 1.00 95.12 443 ALA A O 1
ATOM 3473 N N . ALA A 1 444 ? -20.893 0.657 0.578 1.00 95.50 444 ALA A N 1
ATOM 3474 C CA . ALA A 1 444 ? -20.457 0.166 1.876 1.00 95.50 444 ALA A CA 1
ATOM 3475 C C . ALA A 1 444 ? -20.313 1.301 2.901 1.00 95.50 444 ALA A C 1
ATOM 3477 O O . ALA A 1 444 ? -20.755 1.137 4.038 1.00 95.50 444 ALA A O 1
ATOM 3478 N N . ILE A 1 445 ? -19.760 2.455 2.514 1.00 93.62 445 ILE A N 1
ATOM 3479 C CA . ILE A 1 445 ? -19.673 3.645 3.376 1.00 93.62 445 ILE A CA 1
ATOM 3480 C C . ILE A 1 445 ? -21.070 4.110 3.784 1.00 93.62 445 ILE A C 1
ATOM 3482 O O . ILE A 1 445 ? -21.318 4.270 4.977 1.00 93.62 445 ILE A O 1
ATOM 3486 N N . GLU A 1 446 ? -21.998 4.241 2.836 1.00 94.69 446 GLU A N 1
ATOM 3487 C CA . GLU A 1 446 ? -23.389 4.616 3.123 1.00 94.69 446 GLU A CA 1
ATOM 3488 C C . GLU A 1 446 ? -24.044 3.637 4.106 1.00 94.69 446 GLU A C 1
ATOM 3490 O O . GLU A 1 446 ? -24.714 4.042 5.058 1.00 94.69 446 GLU A O 1
ATOM 3495 N N . THR A 1 447 ? -23.796 2.335 3.933 1.00 96.31 447 THR A N 1
ATOM 3496 C CA . THR A 1 447 ? -24.290 1.295 4.846 1.00 96.31 447 THR A CA 1
ATOM 3497 C C . THR A 1 447 ? -23.721 1.455 6.258 1.00 96.31 447 THR A C 1
ATOM 3499 O O . THR A 1 447 ? -24.458 1.322 7.238 1.00 96.31 447 THR A O 1
ATOM 3502 N N . ILE A 1 448 ? -22.422 1.737 6.384 1.00 95.75 448 ILE A N 1
ATOM 3503 C CA . ILE A 1 448 ? -21.758 1.972 7.672 1.00 95.75 448 ILE A CA 1
ATOM 3504 C C . ILE A 1 448 ? -22.341 3.233 8.326 1.00 95.75 448 ILE A C 1
ATOM 3506 O O . ILE A 1 448 ? -22.730 3.197 9.492 1.00 95.75 448 ILE A O 1
ATOM 3510 N N . GLU A 1 449 ? -22.455 4.339 7.592 1.00 94.06 449 GLU A N 1
ATOM 3511 C CA . GLU A 1 449 ? -23.007 5.594 8.112 1.00 94.06 449 GLU A CA 1
ATOM 3512 C C . GLU A 1 449 ? -24.464 5.438 8.576 1.00 94.06 449 GLU A C 1
ATOM 3514 O O . GLU A 1 449 ? -24.814 5.924 9.652 1.00 94.06 449 GLU A O 1
ATOM 3519 N N . ALA A 1 450 ? -25.292 4.697 7.833 1.00 95.12 450 ALA A N 1
ATOM 3520 C CA . ALA A 1 450 ? -26.686 4.441 8.194 1.00 95.12 450 ALA A CA 1
ATOM 3521 C C . ALA A 1 450 ? -26.843 3.559 9.447 1.00 95.12 450 ALA A C 1
ATOM 3523 O O . ALA A 1 450 ? -27.803 3.723 10.202 1.00 95.12 450 ALA A O 1
ATOM 3524 N N . ARG A 1 451 ? -25.925 2.611 9.681 1.00 95.69 451 ARG A N 1
ATOM 3525 C CA . ARG A 1 451 ? -25.992 1.669 10.817 1.00 95.69 451 ARG A CA 1
ATOM 3526 C C . ARG A 1 451 ? -25.325 2.185 12.087 1.00 95.69 451 ARG A C 1
ATOM 3528 O O . ARG A 1 451 ? -25.716 1.785 13.186 1.00 95.69 451 ARG A O 1
ATOM 3535 N N . HIS A 1 452 ? -24.315 3.040 11.954 1.00 94.31 452 HIS A N 1
ATOM 3536 C CA . HIS A 1 452 ? -23.492 3.505 13.068 1.00 94.31 452 HIS A CA 1
ATOM 3537 C C . HIS A 1 452 ? -23.793 4.960 13.420 1.00 94.31 452 HIS A C 1
ATOM 3539 O O . HIS A 1 452 ? -22.949 5.847 13.298 1.00 94.31 452 HIS A O 1
ATOM 3545 N N . ASP A 1 453 ? -25.008 5.187 13.912 1.00 94.25 453 ASP A N 1
ATOM 3546 C CA . ASP A 1 453 ? -25.424 6.454 14.497 1.00 94.25 453 ASP A CA 1
ATOM 3547 C C . ASP A 1 453 ? -25.233 6.474 16.031 1.00 94.2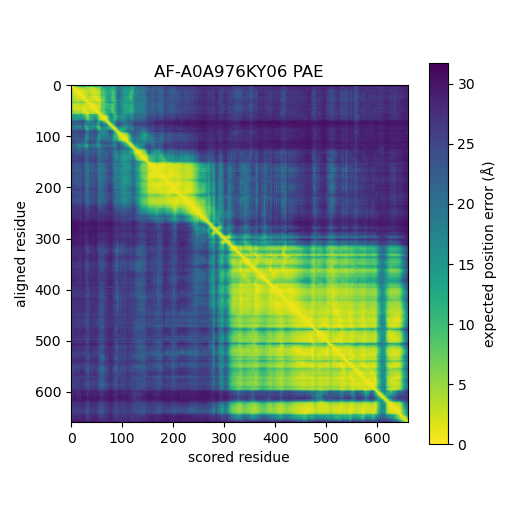5 453 ASP A C 1
ATOM 3549 O O . ASP A 1 453 ? -24.727 5.539 16.663 1.00 94.25 453 ASP A O 1
ATOM 3553 N N . ARG A 1 454 ? -25.677 7.555 16.683 1.00 92.69 454 ARG A N 1
ATOM 3554 C CA . ARG A 1 454 ? -25.631 7.659 18.152 1.00 92.69 454 ARG A CA 1
ATOM 3555 C C . ARG A 1 454 ? -26.507 6.632 18.875 1.00 92.69 454 ARG A C 1
ATOM 3557 O O . ARG A 1 454 ? -26.246 6.346 20.045 1.00 92.69 454 ARG A O 1
ATOM 3564 N N . SER A 1 455 ? -27.551 6.100 18.240 1.00 94.00 455 SER A N 1
ATOM 3565 C CA . SER A 1 455 ? -28.390 5.067 18.848 1.00 94.00 455 SER A CA 1
ATOM 3566 C C . SER A 1 455 ? -27.622 3.749 18.976 1.00 94.00 455 SER A C 1
ATOM 3568 O O . SER A 1 455 ? -27.701 3.101 20.025 1.00 94.00 455 SER A O 1
ATOM 3570 N N . ARG A 1 456 ? -26.770 3.419 17.992 1.00 95.44 456 ARG A N 1
ATOM 3571 C CA . ARG A 1 456 ? -25.907 2.231 18.031 1.00 95.44 456 ARG A CA 1
ATOM 3572 C C . ARG A 1 456 ? -24.951 2.243 19.221 1.00 95.44 456 ARG A C 1
ATOM 3574 O O . ARG A 1 456 ? -24.788 1.217 19.875 1.00 95.44 456 ARG A O 1
ATOM 3581 N N . LEU A 1 457 ? -24.409 3.404 19.586 1.00 96.06 457 LEU A N 1
ATOM 3582 C CA . LEU A 1 457 ? -23.555 3.546 20.772 1.00 96.06 457 LEU A CA 1
ATOM 3583 C C . LEU A 1 457 ? -24.258 3.129 22.073 1.00 96.06 457 LEU A C 1
ATOM 3585 O O . LEU A 1 457 ? -23.634 2.539 22.955 1.00 96.06 457 LEU A O 1
ATOM 3589 N N . ARG A 1 458 ? -25.567 3.395 22.198 1.00 96.06 458 ARG A N 1
ATOM 3590 C CA . ARG A 1 458 ? -26.360 2.957 23.360 1.00 96.06 458 ARG A CA 1
ATOM 3591 C C . ARG A 1 458 ? -26.526 1.441 23.385 1.00 96.06 458 ARG A C 1
ATOM 3593 O O . ARG A 1 458 ? -26.495 0.856 24.465 1.00 96.06 458 ARG A O 1
ATOM 3600 N N . VAL A 1 459 ? -26.670 0.812 22.218 1.00 97.12 459 VAL A N 1
ATOM 3601 C CA . VAL A 1 459 ? -26.700 -0.653 22.091 1.00 97.12 459 VAL A CA 1
ATOM 3602 C C . VAL A 1 459 ? -25.358 -1.241 22.528 1.00 97.12 459 VAL A C 1
ATOM 3604 O O . VAL A 1 459 ? -25.345 -2.119 23.390 1.00 97.12 459 VAL A O 1
ATOM 3607 N N . THR A 1 460 ? -24.240 -0.709 22.023 1.00 97.44 460 THR A N 1
ATOM 3608 C CA . THR A 1 460 ? -22.883 -1.128 22.417 1.00 97.44 460 THR A CA 1
ATOM 3609 C C . THR A 1 460 ? -22.655 -0.973 23.922 1.00 97.44 460 THR A C 1
ATOM 3611 O O . THR A 1 460 ? -22.198 -1.907 24.579 1.00 97.44 460 THR A O 1
ATOM 3614 N N . LEU A 1 461 ? -23.045 0.163 24.511 1.00 97.50 461 LEU A N 1
ATOM 3615 C CA . LEU A 1 461 ? -22.958 0.371 25.958 1.00 97.50 461 LEU A CA 1
ATOM 3616 C C . LEU A 1 461 ? -23.844 -0.612 26.745 1.00 97.50 461 LEU A C 1
ATOM 3618 O O . LEU A 1 461 ? -23.441 -1.116 27.793 1.00 97.50 461 LEU A O 1
ATOM 3622 N N . GLY A 1 462 ? -25.046 -0.905 26.245 1.00 97.69 462 GLY A N 1
ATOM 3623 C CA . GLY A 1 462 ? -25.939 -1.906 26.825 1.00 97.69 462 GLY A CA 1
ATOM 3624 C C . GLY A 1 462 ? -25.304 -3.297 26.866 1.00 97.69 462 GLY A C 1
ATOM 3625 O O . GLY A 1 462 ? -25.355 -3.942 27.913 1.00 97.69 462 GLY A O 1
ATOM 3626 N N . LYS A 1 463 ? -24.655 -3.715 25.770 1.00 98.06 463 LYS A N 1
ATOM 3627 C CA . LYS A 1 463 ? -23.906 -4.978 25.697 1.00 98.06 463 LYS A CA 1
ATOM 3628 C C . LYS A 1 463 ? -22.790 -5.024 26.741 1.00 98.06 463 LYS A C 1
ATOM 3630 O O . LYS A 1 463 ? -22.752 -5.944 27.552 1.00 98.06 463 LYS A O 1
ATOM 3635 N N . LEU A 1 464 ? -21.953 -3.983 26.794 1.00 96.94 464 LEU A N 1
ATOM 3636 C CA . LEU A 1 464 ? -20.850 -3.862 27.760 1.00 96.94 464 LEU A CA 1
ATOM 3637 C C . LEU A 1 464 ? -21.320 -3.955 29.218 1.00 96.94 464 LEU A C 1
ATOM 3639 O O . LEU A 1 464 ? -20.662 -4.575 30.046 1.00 96.94 464 LEU A O 1
ATOM 3643 N N . ARG A 1 465 ? -22.469 -3.357 29.550 1.00 96.38 465 ARG A N 1
ATOM 3644 C CA . ARG A 1 465 ? -23.035 -3.414 30.909 1.00 96.38 465 ARG A CA 1
ATOM 3645 C C . ARG A 1 465 ? -23.560 -4.792 31.290 1.00 96.38 465 ARG A C 1
ATOM 3647 O O . ARG A 1 465 ? -23.522 -5.133 32.467 1.00 96.38 465 ARG A O 1
ATOM 3654 N N . ARG A 1 466 ? -24.073 -5.548 30.319 1.00 97.38 466 ARG A N 1
ATOM 3655 C CA . ARG A 1 466 ? -24.623 -6.895 30.526 1.00 97.38 466 ARG A CA 1
ATOM 3656 C C . ARG A 1 466 ? -23.590 -8.009 30.343 1.00 97.38 466 ARG A C 1
ATOM 3658 O O . ARG A 1 466 ? -23.926 -9.162 30.580 1.00 97.38 466 ARG A O 1
ATOM 3665 N N . GLY A 1 467 ? -22.362 -7.679 29.935 1.00 95.00 467 GLY A N 1
ATOM 3666 C CA . GLY A 1 467 ? -21.344 -8.672 29.586 1.00 95.00 467 GLY A CA 1
ATOM 3667 C C . GLY A 1 467 ? -21.691 -9.456 28.317 1.00 95.00 467 GLY A C 1
ATOM 3668 O O . GLY A 1 467 ? -21.309 -10.612 28.184 1.00 95.00 467 GLY A O 1
ATOM 3669 N N . GLU A 1 468 ? -22.457 -8.858 27.400 1.00 97.38 468 GLU A N 1
ATOM 3670 C CA . GLU A 1 468 ? -22.809 -9.504 26.135 1.00 97.38 468 GLU A CA 1
ATOM 3671 C C . GLU A 1 468 ? -21.659 -9.418 25.117 1.00 97.38 468 GLU A C 1
ATOM 3673 O O . GLU A 1 468 ? -20.945 -8.407 25.067 1.00 97.38 468 GLU A O 1
ATOM 3678 N N . PRO A 1 469 ? -21.523 -10.426 24.236 1.00 97.81 469 PRO A N 1
ATOM 3679 C CA . PRO A 1 469 ? -20.561 -10.405 23.144 1.00 97.81 469 PRO A CA 1
ATOM 3680 C C . PRO A 1 469 ? -20.644 -9.163 22.246 1.00 97.81 469 PRO A C 1
ATOM 3682 O O . PRO A 1 469 ? -21.653 -8.886 21.595 1.00 97.81 469 PRO A O 1
ATOM 3685 N N . LEU A 1 470 ? -19.526 -8.447 22.158 1.00 98.38 470 LEU A N 1
ATOM 3686 C CA . LEU A 1 470 ? -19.252 -7.462 21.105 1.00 98.38 470 LEU A CA 1
ATOM 3687 C C . LEU A 1 470 ? -18.821 -8.108 19.781 1.00 98.38 470 LEU A C 1
ATOM 3689 O O . LEU A 1 470 ? -18.175 -9.158 19.771 1.00 98.38 470 LEU A O 1
ATOM 3693 N N . ARG A 1 471 ? -19.113 -7.409 18.682 1.00 98.50 471 ARG A N 1
ATOM 3694 C CA . ARG A 1 471 ? -18.534 -7.613 17.349 1.00 98.50 471 ARG A CA 1
ATOM 3695 C C . ARG A 1 471 ? -17.317 -6.699 17.198 1.00 98.50 471 ARG A C 1
ATOM 3697 O O . ARG A 1 471 ? -17.469 -5.480 17.156 1.00 98.50 471 ARG A O 1
ATOM 3704 N N . VAL A 1 472 ? -16.124 -7.272 17.128 1.00 98.12 472 VAL A N 1
ATOM 3705 C CA . VAL A 1 472 ? -14.849 -6.552 17.032 1.00 98.12 472 VAL A CA 1
ATOM 3706 C C . VAL A 1 472 ? -14.258 -6.779 15.647 1.00 98.12 472 VAL A C 1
ATOM 3708 O O . VAL A 1 472 ? -13.970 -7.917 15.282 1.00 98.12 472 VAL A O 1
ATOM 3711 N N . TRP A 1 473 ? -14.081 -5.711 14.876 1.00 97.38 473 TRP A N 1
ATOM 3712 C CA . TRP A 1 473 ? -13.411 -5.781 13.577 1.00 97.38 473 TRP A CA 1
ATOM 3713 C C . TRP A 1 473 ? -12.005 -5.202 13.687 1.00 97.38 473 TRP A C 1
ATOM 3715 O O . TRP A 1 473 ? -11.838 -4.176 14.342 1.00 97.38 473 TRP A O 1
ATOM 3725 N N . ALA A 1 474 ? -11.000 -5.814 13.061 1.00 94.81 474 ALA A N 1
ATOM 3726 C CA . ALA A 1 474 ? -9.654 -5.247 13.027 1.00 94.81 474 ALA A CA 1
ATOM 3727 C C . ALA A 1 474 ? -9.040 -5.161 11.639 1.00 94.81 474 ALA A C 1
ATOM 3729 O O . ALA A 1 474 ? -9.306 -5.986 10.770 1.00 94.81 474 ALA A O 1
ATOM 3730 N N . THR A 1 475 ? -8.120 -4.214 11.497 1.00 91.62 475 THR A N 1
ATOM 3731 C CA . THR A 1 475 ? -7.149 -4.200 10.406 1.00 91.62 475 THR A CA 1
ATOM 3732 C C . THR A 1 475 ? -5.740 -4.277 10.973 1.00 91.62 475 THR A C 1
ATOM 3734 O O . THR A 1 475 ? -5.414 -3.591 11.951 1.00 91.62 475 THR A O 1
ATOM 3737 N N . THR A 1 476 ? -4.901 -5.111 10.366 1.00 85.31 476 THR A N 1
ATOM 3738 C CA . THR A 1 476 ? -3.455 -5.061 10.588 1.00 85.31 476 THR A CA 1
ATOM 3739 C C . THR A 1 476 ? -2.824 -4.449 9.350 1.00 85.31 476 THR A C 1
ATOM 3741 O O . THR A 1 476 ? -3.020 -4.956 8.251 1.00 85.31 476 THR A O 1
ATOM 3744 N N . GLY A 1 477 ? -2.125 -3.326 9.518 1.00 74.06 477 GLY A N 1
ATOM 3745 C CA . GLY A 1 477 ? -1.374 -2.724 8.422 1.00 74.06 477 GLY A CA 1
ATOM 3746 C C . GLY A 1 477 ? -0.170 -3.586 8.003 1.00 74.06 477 GLY A C 1
ATOM 3747 O O . GLY A 1 477 ? -0.003 -4.734 8.462 1.00 74.06 477 GLY A O 1
ATOM 3748 N N . PRO A 1 478 ? 0.757 -3.021 7.218 1.00 68.00 478 PRO A N 1
ATOM 3749 C CA . PRO A 1 478 ? 2.035 -3.631 6.884 1.00 68.00 478 PRO A CA 1
ATOM 3750 C C . PRO A 1 478 ? 2.974 -3.431 8.082 1.00 68.00 478 PRO A C 1
ATOM 3752 O O . PRO A 1 478 ? 4.010 -2.775 8.022 1.00 68.00 478 PRO A O 1
ATOM 3755 N N . CYS A 1 479 ? 2.533 -3.912 9.240 1.00 63.91 479 CYS A N 1
ATOM 3756 C CA . CYS A 1 479 ? 3.198 -3.702 10.508 1.00 63.91 479 CYS A CA 1
ATOM 3757 C C . CYS A 1 479 ? 4.295 -4.749 10.711 1.00 63.91 479 CYS A C 1
ATOM 3759 O O . CYS A 1 479 ? 4.199 -5.868 10.189 1.00 63.91 479 CYS A O 1
ATOM 3761 N N . PRO A 1 480 ? 5.283 -4.452 11.569 1.00 67.25 480 PRO A N 1
ATOM 3762 C CA . PRO A 1 480 ? 6.208 -5.455 12.070 1.00 67.25 480 PRO A CA 1
ATOM 3763 C C . PRO A 1 480 ? 5.469 -6.685 12.618 1.00 67.25 480 PRO A C 1
ATOM 3765 O O . PRO A 1 480 ? 4.371 -6.584 13.176 1.00 67.25 480 PRO A O 1
ATOM 3768 N N . THR A 1 481 ? 6.109 -7.856 12.538 1.00 74.25 481 THR A N 1
ATOM 3769 C CA . THR A 1 481 ? 5.583 -9.137 13.048 1.00 74.25 481 THR A CA 1
ATOM 3770 C C . THR A 1 481 ? 5.063 -9.040 14.489 1.00 74.25 481 THR A C 1
ATOM 3772 O O . THR A 1 481 ? 4.113 -9.736 14.852 1.00 74.25 481 THR A O 1
ATOM 3775 N N . ALA A 1 482 ? 5.641 -8.148 15.301 1.00 78.31 482 ALA A N 1
ATOM 3776 C CA . ALA A 1 482 ? 5.219 -7.882 16.673 1.00 78.31 482 ALA A CA 1
ATOM 3777 C C . ALA A 1 482 ? 3.770 -7.368 16.763 1.00 78.31 482 ALA A C 1
ATOM 3779 O O . ALA A 1 482 ? 2.958 -7.984 17.447 1.00 78.31 482 ALA A O 1
ATOM 3780 N N . THR A 1 483 ? 3.397 -6.314 16.031 1.00 76.50 483 THR A N 1
ATOM 3781 C CA . THR A 1 483 ? 2.036 -5.748 16.094 1.00 76.50 483 THR A CA 1
ATOM 3782 C C . THR A 1 483 ? 0.988 -6.727 15.561 1.00 76.50 483 THR A C 1
ATOM 3784 O O . THR A 1 483 ? -0.093 -6.863 16.134 1.00 76.50 483 THR A O 1
ATOM 3787 N N . ARG A 1 484 ? 1.321 -7.490 14.509 1.00 81.00 484 ARG A N 1
ATOM 3788 C CA . ARG A 1 484 ? 0.456 -8.577 14.009 1.00 81.00 484 ARG A CA 1
ATOM 3789 C C . ARG A 1 484 ? 0.231 -9.656 15.071 1.00 81.00 484 ARG A C 1
ATOM 3791 O O . ARG A 1 484 ? -0.882 -10.161 15.208 1.00 81.00 484 ARG A O 1
ATOM 3798 N N . THR A 1 485 ? 1.272 -9.979 15.838 1.00 83.38 485 THR A N 1
ATOM 3799 C CA . THR A 1 485 ? 1.199 -10.927 16.960 1.00 83.38 485 THR A CA 1
ATOM 3800 C C . THR A 1 485 ? 0.311 -10.386 18.079 1.00 83.38 485 THR A C 1
ATOM 3802 O O . THR A 1 485 ? -0.604 -11.081 18.505 1.00 83.38 485 THR A O 1
ATOM 3805 N N . VAL A 1 486 ? 0.486 -9.118 18.462 1.00 83.81 486 VAL A N 1
ATOM 3806 C CA . VAL A 1 486 ? -0.347 -8.423 19.460 1.00 83.81 486 VAL A CA 1
ATOM 3807 C C . VAL A 1 486 ? -1.831 -8.484 19.093 1.00 83.81 486 VAL A C 1
ATOM 3809 O O . VAL A 1 486 ? -2.650 -8.888 19.916 1.00 83.81 486 VAL A O 1
ATOM 3812 N N . VAL A 1 487 ? -2.194 -8.146 17.850 1.00 87.19 487 VAL A N 1
ATOM 3813 C CA . VAL A 1 487 ? -3.598 -8.193 17.404 1.00 87.19 487 VAL A CA 1
ATOM 3814 C C . VAL A 1 487 ? -4.128 -9.619 17.347 1.00 87.19 487 VAL A C 1
ATOM 3816 O O . VAL A 1 487 ? -5.260 -9.862 17.762 1.00 87.19 487 VAL A O 1
ATOM 3819 N N . ARG A 1 488 ? -3.330 -10.577 16.862 1.00 89.19 488 ARG A N 1
ATOM 3820 C CA . ARG A 1 488 ? -3.709 -11.996 16.849 1.00 89.19 488 ARG A CA 1
ATOM 3821 C C . ARG A 1 488 ? -4.024 -12.493 18.260 1.00 89.19 488 ARG A C 1
ATOM 3823 O O . ARG A 1 488 ? -5.051 -13.143 18.446 1.00 89.19 488 ARG A O 1
ATOM 3830 N N . ASP A 1 489 ? -3.163 -12.187 19.221 1.00 89.56 489 ASP A N 1
ATOM 3831 C CA . ASP A 1 489 ? -3.285 -12.677 20.589 1.00 89.56 489 ASP A CA 1
ATOM 3832 C C . ASP A 1 489 ? -4.459 -11.986 21.304 1.00 89.56 489 ASP A C 1
ATOM 3834 O O . ASP A 1 489 ? -5.293 -12.666 21.903 1.00 89.56 489 ASP A O 1
ATOM 3838 N N . LEU A 1 490 ? -4.632 -10.668 21.122 1.00 90.44 490 LEU A N 1
ATOM 3839 C CA . LEU A 1 490 ? -5.825 -9.936 21.570 1.00 90.44 490 LEU A CA 1
ATOM 3840 C C . LEU A 1 490 ? -7.116 -10.560 21.019 1.00 90.44 490 LEU A C 1
ATOM 3842 O O . LEU A 1 490 ? -8.083 -10.747 21.752 1.00 90.44 490 LEU A O 1
ATOM 3846 N N . PHE A 1 491 ? -7.144 -10.909 19.733 1.00 93.38 491 PHE A N 1
ATOM 3847 C CA . PHE A 1 491 ? -8.313 -11.524 19.101 1.00 93.38 491 PHE A CA 1
ATOM 3848 C C . PHE A 1 491 ? -8.595 -12.926 19.632 1.00 93.38 491 PHE A C 1
ATOM 3850 O O . PHE A 1 491 ? -9.758 -13.300 19.790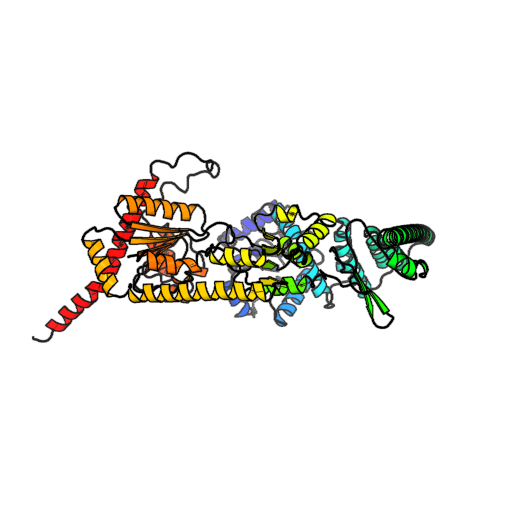 1.00 93.38 491 PHE A O 1
ATOM 3857 N N . ALA A 1 492 ? -7.553 -13.708 19.913 1.00 91.69 492 ALA A N 1
ATOM 3858 C CA . ALA A 1 492 ? -7.708 -15.002 20.560 1.00 91.69 492 ALA A CA 1
ATOM 3859 C C . ALA A 1 492 ? -8.346 -14.841 21.949 1.00 91.69 492 ALA A C 1
ATOM 3861 O O . ALA A 1 492 ? -9.322 -15.528 22.249 1.00 91.69 492 ALA A O 1
ATOM 3862 N N . ALA A 1 493 ? -7.870 -13.880 22.745 1.00 92.44 493 ALA A N 1
ATOM 3863 C CA . ALA A 1 493 ? -8.430 -13.580 24.058 1.00 92.44 493 ALA A CA 1
ATOM 3864 C C . ALA A 1 493 ? -9.884 -13.085 23.986 1.00 92.44 493 ALA A C 1
ATOM 3866 O O . ALA A 1 493 ? -10.743 -13.592 24.705 1.00 92.44 493 ALA A O 1
ATOM 3867 N N . LEU A 1 494 ? -10.201 -12.159 23.076 1.00 95.12 494 LEU A N 1
ATOM 3868 C CA . LEU A 1 494 ? -11.570 -11.669 22.886 1.00 95.12 494 LEU A CA 1
ATOM 3869 C C . LEU A 1 494 ? -12.530 -12.803 22.484 1.00 95.12 494 LEU A C 1
ATOM 3871 O O . LEU A 1 494 ? -13.633 -12.898 23.019 1.00 95.12 494 LEU A O 1
ATOM 3875 N N . ARG A 1 495 ? -12.113 -13.712 21.594 1.00 96.19 495 ARG A N 1
ATOM 3876 C CA . ARG A 1 495 ? -12.923 -14.889 21.233 1.00 96.19 495 ARG A CA 1
ATOM 3877 C C . ARG A 1 495 ? -13.143 -15.828 22.417 1.00 96.19 495 ARG A C 1
ATOM 3879 O O . ARG A 1 495 ? -14.251 -16.326 22.585 1.00 96.19 495 ARG A O 1
ATOM 3886 N N . GLN A 1 496 ? -12.130 -16.039 23.261 1.00 94.44 496 GLN A N 1
ATOM 3887 C CA . GLN A 1 496 ? -12.277 -16.821 24.497 1.00 94.44 496 GLN A CA 1
ATOM 3888 C C . GLN A 1 496 ? -13.235 -16.157 25.498 1.00 94.44 496 GLN A C 1
ATOM 3890 O O . GLN A 1 496 ? -13.944 -16.853 26.218 1.00 94.44 496 GLN A O 1
ATOM 3895 N N . GLN A 1 497 ? -13.314 -14.825 25.498 1.00 94.25 497 GLN A N 1
ATOM 3896 C CA . GLN A 1 497 ? -14.302 -14.044 26.254 1.00 94.25 497 GLN A CA 1
ATOM 3897 C C . GLN A 1 497 ? -15.709 -14.059 25.618 1.00 94.25 497 GLN A C 1
ATOM 3899 O O . GLN A 1 497 ? -16.628 -13.437 26.143 1.00 94.25 497 GLN A O 1
ATOM 3904 N N . GLY A 1 498 ? -15.900 -14.764 24.497 1.00 97.25 498 GLY A N 1
ATOM 3905 C CA . GLY A 1 498 ? -17.186 -14.915 23.814 1.00 97.25 498 GLY A CA 1
ATOM 3906 C C . GLY A 1 498 ? -17.470 -13.871 22.733 1.00 97.25 498 GLY A C 1
ATOM 3907 O O . GLY A 1 498 ? -18.552 -13.900 22.151 1.00 97.25 498 GLY A O 1
ATOM 3908 N N . HIS A 1 499 ? -16.535 -12.964 22.431 1.00 97.88 499 HIS A N 1
ATOM 3909 C CA . HIS A 1 499 ? -16.705 -11.969 21.371 1.00 97.88 499 HIS A CA 1
ATOM 3910 C C . HIS A 1 499 ? -16.679 -12.578 19.971 1.00 97.88 499 HIS A C 1
ATOM 3912 O O . HIS A 1 499 ? -16.015 -13.582 19.702 1.00 97.88 499 HIS A O 1
ATOM 3918 N N . LEU A 1 500 ? -17.353 -11.899 19.043 1.00 98.12 500 LEU A N 1
ATOM 3919 C CA . LEU A 1 500 ? -17.236 -12.171 17.618 1.00 98.12 500 LEU A CA 1
ATOM 3920 C C . LEU A 1 500 ? -16.139 -11.280 17.056 1.00 98.12 500 LEU A C 1
ATOM 3922 O O . LEU A 1 500 ? -16.226 -10.059 17.161 1.00 98.12 500 LEU A O 1
ATOM 3926 N N . CYS A 1 501 ? -15.116 -11.880 16.458 1.00 97.56 501 CYS A N 1
ATOM 3927 C CA . CYS A 1 501 ? -13.971 -11.134 15.952 1.00 97.56 501 CYS A CA 1
ATOM 3928 C C . CYS A 1 501 ? -13.702 -11.476 14.489 1.00 97.56 501 CYS A C 1
ATOM 3930 O O . CYS A 1 501 ? -13.490 -12.653 14.173 1.00 97.56 501 CYS A O 1
ATOM 3932 N N . ASP A 1 502 ? -13.637 -10.453 13.642 1.00 96.06 502 ASP A N 1
ATOM 3933 C CA . ASP A 1 502 ? -13.247 -10.550 12.234 1.00 96.06 502 ASP A CA 1
ATOM 3934 C C . ASP A 1 502 ? -12.107 -9.576 11.933 1.00 96.06 502 ASP A C 1
ATOM 3936 O O . ASP A 1 502 ? -11.967 -8.546 12.595 1.00 96.06 502 ASP A O 1
ATOM 3940 N N . ARG A 1 503 ? -11.237 -9.922 10.988 1.00 93.00 503 ARG A N 1
ATOM 3941 C CA . ARG A 1 503 ? -10.073 -9.095 10.680 1.00 93.00 503 ARG A CA 1
ATOM 3942 C C . ARG A 1 503 ? -9.712 -9.126 9.209 1.00 93.00 503 ARG A C 1
ATOM 3944 O O . ARG A 1 503 ? -9.825 -10.155 8.546 1.00 93.00 503 ARG A O 1
ATOM 3951 N N . LEU A 1 504 ? -9.180 -8.005 8.752 1.00 90.81 504 LEU A N 1
ATOM 3952 C CA . LEU A 1 504 ? -8.586 -7.852 7.441 1.00 90.81 504 LEU A CA 1
ATOM 3953 C C . LEU A 1 504 ? -7.088 -7.597 7.626 1.00 90.81 504 LEU A C 1
ATOM 3955 O O . LEU A 1 504 ? -6.676 -6.551 8.121 1.00 90.81 504 LEU A O 1
ATOM 3959 N N . ASP A 1 505 ? -6.276 -8.597 7.304 1.00 86.62 505 ASP A N 1
ATOM 3960 C CA . ASP A 1 505 ? -4.822 -8.484 7.397 1.00 86.62 505 ASP A CA 1
ATOM 3961 C C . ASP A 1 505 ? -4.271 -7.943 6.075 1.00 86.62 505 ASP A C 1
ATOM 3963 O O . ASP A 1 505 ? -4.645 -8.463 5.019 1.00 86.62 505 ASP A O 1
ATOM 3967 N N . GLU A 1 506 ? -3.389 -6.936 6.119 1.00 73.12 506 GLU A N 1
ATOM 3968 C CA . GLU A 1 506 ? -2.664 -6.502 4.923 1.00 73.12 506 GLU A CA 1
ATOM 3969 C C . GLU A 1 506 ? -1.789 -7.650 4.378 1.00 73.12 506 GLU A C 1
ATOM 3971 O O . GLU A 1 506 ? -0.899 -8.132 5.099 1.00 73.12 506 GLU A O 1
ATOM 3976 N N . PRO A 1 507 ? -2.055 -8.129 3.147 1.00 67.88 507 PRO A N 1
ATOM 3977 C CA . PRO A 1 507 ? -1.438 -9.328 2.597 1.00 67.88 507 PRO A CA 1
ATOM 3978 C C . PRO A 1 507 ? -0.034 -9.072 2.036 1.00 67.88 507 PRO A C 1
ATOM 3980 O O . PRO A 1 507 ? 0.608 -8.060 2.312 1.00 67.88 507 PRO A O 1
ATOM 3983 N N . ASP A 1 508 ? 0.438 -10.057 1.277 1.00 72.44 508 ASP A N 1
ATOM 3984 C CA . ASP A 1 508 ? 1.692 -10.096 0.536 1.00 72.44 508 ASP A CA 1
ATOM 3985 C C . ASP A 1 508 ? 1.995 -8.819 -0.287 1.00 72.44 508 ASP A C 1
ATOM 3987 O O . ASP A 1 508 ? 1.097 -8.031 -0.603 1.00 72.44 508 ASP A O 1
ATOM 3991 N N . PRO A 1 509 ? 3.271 -8.602 -0.671 1.00 65.00 509 PRO A N 1
ATOM 3992 C CA . PRO A 1 509 ? 3.689 -7.420 -1.419 1.00 65.00 509 PRO A CA 1
ATOM 3993 C C . PRO A 1 509 ? 2.805 -7.139 -2.650 1.00 65.00 509 PRO A C 1
ATOM 3995 O O . PRO A 1 509 ? 2.771 -7.932 -3.590 1.00 65.00 509 PRO A O 1
ATOM 3998 N N . GLY A 1 510 ? 2.149 -5.974 -2.685 1.00 67.31 510 GLY A N 1
ATOM 3999 C CA . GLY A 1 510 ? 1.320 -5.519 -3.812 1.00 67.31 510 GLY A CA 1
ATOM 4000 C C . GLY A 1 510 ? -0.176 -5.814 -3.717 1.00 67.31 510 GLY A C 1
ATOM 4001 O O . GLY A 1 510 ? -0.912 -5.552 -4.675 1.00 67.31 510 GLY A O 1
ATOM 4002 N N . GLU A 1 511 ? -0.627 -6.319 -2.574 1.00 83.00 511 GLU A N 1
ATOM 4003 C CA . GLU A 1 511 ? -2.030 -6.268 -2.180 1.00 83.00 511 GLU A CA 1
ATOM 4004 C C . GLU A 1 511 ? -2.314 -5.008 -1.343 1.00 83.00 511 GLU A C 1
ATOM 4006 O O . GLU A 1 511 ? -1.462 -4.535 -0.593 1.00 83.00 511 GLU A O 1
ATOM 4011 N N . ASP A 1 512 ? -3.519 -4.458 -1.480 1.00 82.56 512 ASP A N 1
ATOM 4012 C CA . ASP A 1 512 ? -4.049 -3.361 -0.670 1.00 82.56 512 ASP A CA 1
ATOM 4013 C C . ASP A 1 512 ? -5.437 -3.751 -0.173 1.00 82.56 512 ASP A C 1
ATOM 4015 O O . ASP A 1 512 ? -6.334 -4.121 -0.939 1.00 82.56 512 ASP A O 1
ATOM 4019 N N . VAL A 1 513 ? -5.616 -3.680 1.140 1.00 85.12 513 VAL A N 1
ATOM 4020 C CA . VAL A 1 513 ? -6.897 -3.978 1.784 1.00 85.12 513 VAL A CA 1
ATOM 4021 C C . VAL A 1 513 ? -7.808 -2.772 1.844 1.00 85.12 513 VAL A C 1
ATOM 4023 O O . VAL A 1 513 ? -8.993 -2.942 2.117 1.00 85.12 513 VAL A O 1
ATOM 4026 N N . GLY A 1 514 ? -7.294 -1.572 1.584 1.00 85.44 514 GLY A N 1
ATOM 4027 C CA . GLY A 1 514 ? -8.024 -0.321 1.683 1.00 85.44 514 GLY A CA 1
ATOM 4028 C C . GLY A 1 514 ? -9.387 -0.344 0.990 1.00 85.44 514 GLY A C 1
ATOM 4029 O O . GLY A 1 514 ? -10.391 -0.074 1.655 1.00 85.44 514 GLY A O 1
ATOM 4030 N N . PRO A 1 515 ? -9.471 -0.756 -0.290 1.00 84.62 515 PRO A N 1
ATOM 4031 C CA . PRO A 1 515 ? -10.742 -0.886 -1.005 1.00 84.62 515 PRO A CA 1
ATOM 4032 C C . PRO A 1 515 ? -11.717 -1.904 -0.392 1.00 84.62 515 PRO A C 1
ATOM 4034 O O . PRO A 1 515 ? -12.921 -1.821 -0.618 1.00 84.62 515 PRO A O 1
ATOM 4037 N N . LEU A 1 516 ? -11.214 -2.869 0.381 1.00 90.00 516 LEU A N 1
ATOM 4038 C CA . LEU A 1 516 ? -11.996 -3.930 1.020 1.00 90.00 516 LEU A CA 1
ATOM 4039 C C . LEU A 1 516 ? -12.400 -3.626 2.457 1.00 90.00 516 LEU A C 1
ATOM 4041 O O . LEU A 1 516 ? -13.281 -4.306 2.989 1.00 90.00 516 LEU A O 1
ATOM 4045 N N . MET A 1 517 ? -11.800 -2.614 3.081 1.00 92.31 517 MET A N 1
ATOM 4046 C CA . MET A 1 517 ? -12.092 -2.261 4.464 1.00 92.31 517 MET A CA 1
ATOM 4047 C C . MET A 1 517 ? -13.564 -1.906 4.653 1.00 92.31 517 MET A C 1
ATOM 4049 O O . MET A 1 517 ? -14.228 -2.537 5.472 1.00 92.31 517 MET A O 1
ATOM 4053 N N . ALA A 1 518 ? -14.104 -0.949 3.888 1.00 93.69 518 ALA A N 1
ATOM 4054 C CA . ALA A 1 518 ? -15.506 -0.561 4.044 1.00 93.69 518 ALA A CA 1
ATOM 4055 C C . ALA A 1 518 ? -16.469 -1.723 3.751 1.00 93.69 518 ALA A C 1
ATOM 4057 O O . ALA A 1 518 ? -17.317 -1.989 4.600 1.00 93.69 518 ALA A O 1
ATOM 4058 N N . PRO A 1 519 ? -16.347 -2.475 2.635 1.00 94.50 519 PRO A N 1
ATOM 4059 C CA . PRO A 1 519 ? -17.201 -3.640 2.399 1.00 94.50 519 PRO A CA 1
ATOM 4060 C C . PRO A 1 519 ? -17.135 -4.684 3.522 1.00 94.50 519 PRO A C 1
ATOM 4062 O O . PRO A 1 519 ? -18.170 -5.201 3.941 1.00 94.50 519 PRO A O 1
ATOM 4065 N N . SER A 1 520 ? -15.941 -4.960 4.057 1.00 95.38 520 SER A N 1
ATOM 4066 C CA . SER A 1 520 ? -15.757 -5.895 5.173 1.00 95.38 520 SER A CA 1
ATOM 4067 C C . SER A 1 520 ? -16.413 -5.384 6.460 1.00 95.38 520 SER A C 1
ATOM 4069 O O . SER A 1 520 ? -17.162 -6.123 7.098 1.00 95.38 520 SER A O 1
ATOM 4071 N N . ILE A 1 521 ? -16.221 -4.107 6.805 1.00 96.44 521 ILE A N 1
ATOM 4072 C CA . ILE A 1 521 ? -16.855 -3.466 7.967 1.00 96.44 521 ILE A CA 1
ATOM 4073 C C . ILE A 1 521 ? -18.381 -3.456 7.804 1.00 96.44 521 ILE A C 1
ATOM 4075 O O . ILE A 1 521 ? -19.097 -3.814 8.735 1.00 96.44 521 ILE A O 1
ATOM 4079 N N . ALA A 1 522 ? -18.894 -3.106 6.624 1.00 96.75 522 ALA A N 1
ATOM 4080 C CA . ALA A 1 522 ? -20.325 -3.084 6.332 1.00 96.75 522 ALA A CA 1
ATOM 4081 C C . ALA A 1 522 ? -20.955 -4.482 6.430 1.00 96.75 522 ALA A C 1
ATOM 4083 O O . ALA A 1 522 ? -22.051 -4.631 6.973 1.00 96.75 522 ALA A O 1
ATOM 4084 N N . ALA A 1 523 ? -20.277 -5.522 5.938 1.00 96.94 523 ALA A N 1
ATOM 4085 C CA . ALA A 1 523 ? -20.743 -6.902 6.052 1.00 96.94 523 ALA A CA 1
ATOM 4086 C C . ALA A 1 523 ? -20.709 -7.398 7.507 1.00 96.94 523 ALA A C 1
ATOM 4088 O O . ALA A 1 523 ? -21.634 -8.076 7.962 1.00 96.94 523 ALA A O 1
ATOM 4089 N N . PHE A 1 524 ? -19.662 -7.036 8.251 1.00 98.00 524 PHE A N 1
ATOM 4090 C CA . PHE A 1 524 ? -19.464 -7.489 9.620 1.00 98.00 524 PHE A CA 1
ATOM 4091 C C . PHE A 1 524 ? -20.217 -6.660 10.674 1.00 98.00 524 PHE A C 1
ATOM 4093 O O . PHE A 1 524 ? -20.416 -7.172 11.769 1.00 98.00 524 PHE A O 1
ATOM 4100 N N . ASP A 1 525 ? -20.679 -5.438 10.394 1.00 97.50 525 ASP A N 1
ATOM 4101 C CA . ASP A 1 525 ? -21.438 -4.576 11.329 1.00 97.50 525 ASP A CA 1
ATOM 4102 C C . ASP A 1 525 ? -20.826 -4.513 12.754 1.00 97.50 525 ASP A C 1
ATOM 4104 O O . ASP A 1 525 ? -21.458 -4.944 13.730 1.00 97.50 525 ASP A O 1
ATOM 4108 N N . PRO A 1 526 ? -19.561 -4.072 12.905 1.00 98.06 526 PRO A N 1
ATOM 4109 C CA . PRO A 1 526 ? -18.869 -4.116 14.189 1.00 98.06 526 PRO A CA 1
ATOM 4110 C C . PRO A 1 526 ? -19.461 -3.160 15.229 1.00 98.06 526 PRO A C 1
ATOM 4112 O O . PRO A 1 526 ? -19.945 -2.076 14.926 1.00 98.06 526 PRO A O 1
ATOM 4115 N N . ASP A 1 527 ? -19.343 -3.529 16.501 1.00 98.31 527 ASP A N 1
ATOM 4116 C CA . ASP A 1 527 ? -19.589 -2.616 17.620 1.00 98.31 527 ASP A CA 1
ATOM 4117 C C . ASP A 1 527 ? -18.366 -1.724 17.905 1.00 98.31 527 ASP A C 1
ATOM 4119 O O . ASP A 1 527 ? -18.516 -0.650 18.489 1.00 98.31 527 ASP A O 1
ATOM 4123 N N . VAL A 1 528 ? -17.168 -2.177 17.514 1.00 97.75 528 VAL A N 1
ATOM 4124 C CA . VAL A 1 528 ? -15.887 -1.478 17.678 1.00 97.75 528 VAL A CA 1
ATOM 4125 C C . VAL A 1 528 ? -14.891 -1.910 16.596 1.00 97.75 528 VAL A C 1
ATOM 4127 O O . VAL A 1 528 ? -14.839 -3.083 16.214 1.00 97.75 528 VAL A O 1
ATOM 4130 N N . ILE A 1 529 ? -14.090 -0.958 16.120 1.00 97.00 529 ILE A N 1
ATOM 4131 C CA . ILE A 1 529 ? -12.960 -1.187 15.214 1.00 97.00 529 ILE A CA 1
ATOM 4132 C C . ILE A 1 529 ? -11.649 -1.141 15.999 1.00 97.00 529 ILE A C 1
ATOM 4134 O O . ILE A 1 529 ? -11.481 -0.298 16.875 1.00 97.00 529 ILE A O 1
ATOM 4138 N N . VAL A 1 530 ? -10.709 -2.019 15.662 1.00 96.00 530 VAL A N 1
ATOM 4139 C CA . VAL A 1 530 ? -9.346 -2.044 16.198 1.00 96.00 530 VAL A CA 1
ATOM 4140 C C . VAL A 1 530 ? -8.351 -1.858 15.052 1.00 96.00 530 VAL A C 1
ATOM 4142 O O . VAL A 1 530 ? -8.363 -2.602 14.075 1.00 96.00 530 VAL A O 1
ATOM 4145 N N . THR A 1 531 ? -7.465 -0.876 15.158 1.00 93.75 531 THR A N 1
ATOM 4146 C CA . THR A 1 531 ? -6.407 -0.624 14.175 1.00 93.75 531 THR A CA 1
ATOM 4147 C C . THR A 1 531 ? -5.050 -0.918 14.800 1.00 93.75 531 THR A C 1
ATOM 4149 O O . THR A 1 531 ? -4.708 -0.384 15.855 1.00 93.75 531 THR A O 1
ATOM 4152 N N . ALA A 1 532 ? -4.259 -1.777 14.162 1.00 90.94 532 ALA A N 1
ATOM 4153 C CA . ALA A 1 532 ? -2.869 -1.997 14.550 1.00 90.94 532 ALA A CA 1
ATOM 4154 C C . ALA A 1 532 ? -1.969 -0.985 13.846 1.00 90.94 532 ALA A C 1
ATOM 4156 O O . ALA A 1 532 ? -1.983 -0.920 12.620 1.00 90.94 532 ALA A O 1
ATOM 4157 N N . ASP A 1 533 ? -1.184 -0.231 14.617 1.00 88.06 533 ASP A N 1
ATOM 4158 C CA . ASP A 1 533 ? -0.176 0.718 14.118 1.00 88.06 533 ASP A CA 1
ATOM 4159 C C . ASP A 1 533 ? -0.727 1.863 13.245 1.00 88.06 533 ASP A C 1
ATOM 4161 O O . ASP A 1 533 ? 0.021 2.608 12.608 1.00 88.06 533 ASP A O 1
ATOM 4165 N N . GLY A 1 534 ? -2.050 2.018 13.233 1.00 89.38 534 GLY A N 1
ATOM 4166 C CA . GLY A 1 534 ? -2.771 3.005 12.447 1.00 89.38 534 GLY A CA 1
ATOM 4167 C C . GLY A 1 534 ? -3.810 3.732 13.288 1.00 89.38 534 GLY A C 1
ATOM 4168 O O . GLY A 1 534 ? -4.364 3.177 14.235 1.00 89.38 534 GLY A O 1
ATOM 4169 N N . LEU A 1 535 ? -4.092 4.977 12.936 1.00 91.00 535 LEU A N 1
ATOM 4170 C CA . LEU A 1 535 ? -5.188 5.780 13.473 1.00 91.00 535 LEU A CA 1
ATOM 4171 C C . LEU A 1 535 ? -6.379 5.741 12.515 1.00 91.00 535 LEU A C 1
ATOM 4173 O O . LEU A 1 535 ? -6.208 5.500 11.321 1.00 91.00 535 LEU A O 1
ATOM 4177 N N . ARG A 1 536 ? -7.578 6.081 13.006 1.00 91.62 536 ARG A N 1
ATOM 4178 C CA . ARG A 1 536 ? -8.778 6.250 12.160 1.00 91.62 536 ARG A CA 1
ATOM 4179 C C . ARG A 1 536 ? -8.498 7.111 10.926 1.00 91.62 536 ARG A C 1
ATOM 4181 O O . ARG A 1 536 ? -8.965 6.804 9.839 1.00 91.62 536 ARG A O 1
ATOM 4188 N N . THR A 1 537 ? -7.742 8.188 11.109 1.00 88.06 537 THR A N 1
ATOM 4189 C CA . THR A 1 537 ? -7.415 9.181 10.076 1.00 88.06 537 THR A CA 1
ATOM 4190 C C . THR A 1 537 ? -6.533 8.636 8.959 1.00 88.06 537 THR A C 1
ATOM 4192 O O . THR A 1 537 ? -6.447 9.244 7.898 1.00 88.06 537 THR A O 1
ATOM 4195 N N . GLN A 1 538 ? -5.875 7.505 9.204 1.00 86.19 538 GLN A N 1
ATOM 4196 C CA . GLN A 1 538 ? -5.017 6.818 8.248 1.00 86.19 538 GLN A CA 1
ATOM 4197 C C . GLN A 1 538 ? -5.767 5.711 7.508 1.00 86.19 538 GLN A C 1
ATOM 4199 O O . GLN A 1 538 ? -5.218 5.126 6.579 1.00 86.19 538 GLN A O 1
ATOM 4204 N N . LEU A 1 539 ? -7.012 5.419 7.898 1.00 86.44 539 LEU A N 1
ATOM 4205 C CA . LEU A 1 539 ? -7.822 4.457 7.178 1.00 86.44 539 LEU A CA 1
ATOM 4206 C C . LEU A 1 539 ? -8.328 5.098 5.876 1.00 86.44 539 LEU A C 1
ATOM 4208 O O . LEU A 1 539 ? -8.834 6.221 5.900 1.00 86.44 539 LEU A O 1
ATOM 4212 N N . PRO A 1 540 ? -8.256 4.387 4.740 1.00 78.62 540 PRO A N 1
ATOM 4213 C CA . PRO A 1 540 ? -8.715 4.893 3.446 1.00 78.62 540 PRO A CA 1
ATOM 4214 C C . PRO A 1 540 ? -10.235 5.096 3.392 1.00 78.62 540 PRO A C 1
ATOM 4216 O O . PRO A 1 540 ? -10.743 5.809 2.532 1.00 78.62 540 PRO A O 1
ATOM 4219 N N . THR A 1 541 ? -10.974 4.478 4.317 1.00 78.69 541 THR A N 1
ATOM 4220 C CA . THR A 1 541 ? -12.424 4.622 4.441 1.00 78.69 541 THR A CA 1
ATOM 4221 C C . THR A 1 541 ? -12.770 5.703 5.459 1.00 78.69 541 THR A C 1
ATOM 4223 O O . THR A 1 541 ? -12.316 5.661 6.604 1.00 78.69 541 THR A O 1
ATOM 4226 N N . ARG A 1 542 ? -13.660 6.630 5.088 1.00 84.38 542 ARG A N 1
ATOM 4227 C CA . ARG A 1 542 ? -14.261 7.565 6.044 1.00 84.38 542 ARG A CA 1
ATOM 4228 C C . ARG A 1 542 ? -15.203 6.799 6.972 1.00 84.38 542 ARG A C 1
ATOM 4230 O O . ARG A 1 542 ? -16.312 6.446 6.593 1.00 84.38 542 ARG A O 1
ATOM 4237 N N . LEU A 1 543 ? -14.755 6.540 8.195 1.00 89.31 543 LEU A N 1
ATOM 4238 C CA . LEU A 1 543 ? -15.580 5.886 9.206 1.00 89.31 543 LEU A CA 1
ATOM 4239 C C . LEU A 1 543 ? -16.391 6.915 10.004 1.00 89.31 543 LEU A C 1
ATOM 4241 O O . LEU A 1 543 ? -15.821 7.931 10.423 1.00 89.31 543 LEU A O 1
ATOM 4245 N N . PRO A 1 544 ? -17.675 6.649 10.310 1.00 91.88 544 PRO A N 1
ATOM 4246 C CA . PRO A 1 544 ? -18.488 7.554 11.104 1.00 91.88 544 PRO A CA 1
ATOM 4247 C C . PRO A 1 544 ? -17.900 7.706 12.503 1.00 91.88 544 PRO A C 1
ATOM 4249 O O . PRO A 1 544 ? -17.449 6.742 13.129 1.00 91.88 544 PRO A O 1
ATOM 4252 N N . ALA A 1 545 ? -17.939 8.934 13.018 1.00 91.69 545 ALA A N 1
ATOM 4253 C CA . ALA A 1 545 ? -17.411 9.251 14.340 1.00 91.69 545 ALA A CA 1
ATOM 4254 C C . ALA A 1 545 ? -18.094 8.441 15.451 1.00 91.69 545 ALA A C 1
ATOM 4256 O O . ALA A 1 545 ? -17.469 8.200 16.472 1.00 91.69 545 ALA A O 1
ATOM 4257 N N . ALA A 1 546 ? -19.347 8.011 15.248 1.00 93.94 546 ALA A N 1
ATOM 4258 C CA . ALA A 1 546 ? -20.129 7.214 16.192 1.00 93.94 546 ALA A CA 1
ATOM 4259 C C . ALA A 1 546 ? -19.821 5.703 16.172 1.00 93.94 546 ALA A C 1
ATOM 4261 O O . ALA A 1 546 ? -20.396 4.971 16.967 1.00 93.94 546 ALA A O 1
ATOM 4262 N N . LEU A 1 547 ? -18.917 5.218 15.318 1.00 96.25 547 LEU A N 1
ATOM 4263 C CA . LEU A 1 547 ? -18.386 3.855 15.405 1.00 96.25 547 LEU A CA 1
ATOM 4264 C C . LEU A 1 547 ? -17.081 3.889 16.205 1.00 96.25 547 LEU A C 1
ATOM 4266 O O . LEU A 1 547 ? -16.120 4.420 15.666 1.00 96.25 547 LEU A O 1
ATOM 4270 N N . PRO A 1 548 ? -16.993 3.380 17.447 1.00 96.88 548 PRO A N 1
ATOM 4271 C CA . PRO A 1 548 ? -15.767 3.463 18.245 1.00 96.88 548 PRO A CA 1
ATOM 4272 C C . PRO A 1 548 ? -14.550 2.834 17.550 1.00 96.88 548 PRO A C 1
ATOM 4274 O O . PRO A 1 548 ? -14.666 1.762 16.954 1.00 96.88 548 PRO A O 1
ATOM 4277 N N . CYS A 1 549 ? -13.385 3.482 17.649 1.00 96.69 549 CYS A N 1
ATOM 4278 C CA . CYS A 1 549 ? -12.127 2.993 17.078 1.00 96.69 549 CYS A CA 1
ATOM 4279 C C . CYS A 1 549 ? -11.032 2.941 18.149 1.00 96.69 549 CYS A C 1
ATOM 4281 O O . CYS A 1 549 ? -10.816 3.910 18.874 1.00 96.69 549 CYS A O 1
ATOM 4283 N N . VAL A 1 550 ? -10.323 1.820 18.234 1.00 96.44 550 VAL A N 1
ATOM 4284 C CA . VAL A 1 550 ? -9.217 1.588 19.165 1.00 96.44 550 VAL A CA 1
ATOM 4285 C C . VAL A 1 550 ? -7.936 1.416 18.361 1.00 96.44 550 VAL A C 1
ATOM 4287 O O . VAL A 1 550 ? -7.771 0.415 17.671 1.00 96.44 550 VAL A O 1
ATOM 4290 N N . ALA A 1 551 ? -7.024 2.375 18.451 1.00 95.06 551 ALA A N 1
ATOM 4291 C CA . ALA A 1 551 ? -5.708 2.274 17.831 1.00 95.06 551 ALA A CA 1
ATOM 4292 C C . ALA A 1 551 ? -4.707 1.661 18.809 1.00 95.06 551 ALA A C 1
ATOM 4294 O O . ALA A 1 551 ? -4.550 2.189 19.903 1.00 95.06 551 ALA A O 1
ATOM 4295 N N . ILE A 1 552 ? -4.015 0.589 18.425 1.00 93.56 552 ILE A N 1
ATOM 4296 C CA . ILE A 1 552 ? -2.931 -0.020 19.208 1.00 93.56 552 ILE A CA 1
ATOM 4297 C C . ILE A 1 552 ? -1.603 0.391 18.578 1.00 93.56 552 ILE A C 1
ATOM 4299 O O . ILE A 1 552 ? -1.300 -0.028 17.459 1.00 93.56 552 ILE A O 1
ATOM 4303 N N . LEU A 1 553 ? -0.818 1.208 19.279 1.00 91.50 553 LEU A N 1
ATOM 4304 C CA . LEU A 1 553 ? 0.410 1.811 18.763 1.00 91.50 553 LEU A CA 1
ATOM 4305 C C . LEU A 1 553 ? 1.615 1.396 19.612 1.00 91.50 553 LEU A C 1
ATOM 4307 O O . LEU A 1 553 ? 1.575 1.459 20.841 1.00 91.50 553 LEU A O 1
ATOM 4311 N N . GLY A 1 554 ? 2.685 0.976 18.935 1.00 88.94 554 GLY A N 1
ATOM 4312 C CA . GLY A 1 554 ? 3.937 0.543 19.565 1.00 88.94 554 GLY A CA 1
ATOM 4313 C C . GLY A 1 554 ? 5.074 1.563 19.493 1.00 88.94 554 GLY A C 1
ATOM 4314 O O . GLY A 1 554 ? 6.163 1.279 19.979 1.00 88.94 554 GLY A O 1
ATOM 4315 N N . ASP A 1 555 ? 4.853 2.723 18.868 1.00 88.75 555 ASP A N 1
ATOM 4316 C CA . ASP A 1 555 ? 5.878 3.754 18.705 1.00 88.75 555 ASP A CA 1
ATOM 4317 C C . ASP A 1 555 ? 5.314 5.186 18.745 1.00 88.75 555 ASP A C 1
ATOM 4319 O O . ASP A 1 555 ? 4.099 5.422 18.691 1.00 88.75 555 ASP A O 1
ATOM 4323 N N . ALA A 1 556 ? 6.234 6.147 18.824 1.00 86.62 556 ALA A N 1
ATOM 4324 C CA . ALA A 1 556 ? 5.988 7.584 18.788 1.00 86.62 556 ALA A CA 1
ATOM 4325 C C . ALA A 1 556 ? 6.490 8.201 17.469 1.00 86.62 556 ALA A C 1
ATOM 4327 O O . ALA A 1 556 ? 7.402 9.027 17.437 1.00 86.62 556 ALA A O 1
ATOM 4328 N N . SER A 1 557 ? 5.924 7.781 16.335 1.00 85.50 557 SER A N 1
ATOM 4329 C CA . SER A 1 557 ? 6.233 8.417 15.048 1.00 85.50 557 SER A CA 1
ATOM 4330 C C . SER A 1 557 ? 5.753 9.875 15.004 1.00 85.50 557 SER A C 1
ATOM 4332 O O . SER A 1 557 ? 4.564 10.151 15.169 1.00 85.50 557 SER A O 1
ATOM 4334 N N . ALA A 1 558 ? 6.651 10.815 14.680 1.00 80.69 558 ALA A N 1
ATOM 4335 C CA . ALA A 1 558 ? 6.346 12.251 14.602 1.00 80.69 558 ALA A CA 1
ATOM 4336 C C . ALA A 1 558 ? 5.179 12.585 13.649 1.00 80.69 558 ALA A C 1
ATOM 4338 O O . ALA A 1 558 ? 4.440 13.545 13.874 1.00 80.69 558 ALA A O 1
ATOM 4339 N N . ALA A 1 559 ? 4.958 11.765 12.615 1.00 80.88 559 ALA A N 1
ATOM 4340 C CA . ALA A 1 559 ? 3.831 11.911 11.691 1.00 80.88 559 ALA A CA 1
ATOM 4341 C C . ALA A 1 559 ? 2.457 11.748 12.375 1.00 80.88 559 ALA A C 1
ATOM 4343 O O . ALA A 1 559 ? 1.441 12.209 11.853 1.00 80.88 559 ALA A O 1
ATOM 4344 N N . ARG A 1 560 ? 2.406 11.125 13.558 1.00 86.12 560 ARG A N 1
ATOM 4345 C CA . ARG A 1 560 ? 1.184 10.967 14.356 1.00 86.12 560 ARG A CA 1
ATOM 4346 C C . ARG A 1 560 ? 0.893 12.187 15.228 1.00 86.12 560 ARG A C 1
ATOM 4348 O O . ARG A 1 560 ? -0.253 12.396 15.607 1.00 86.12 560 ARG A O 1
ATOM 4355 N N . PHE A 1 561 ? 1.869 13.046 15.496 1.00 90.38 561 PHE A N 1
ATOM 4356 C CA . PHE A 1 561 ? 1.703 14.191 16.399 1.00 90.38 561 PHE A CA 1
ATOM 4357 C C . PHE A 1 561 ? 1.306 15.490 15.693 1.00 90.38 561 PHE A C 1
ATOM 4359 O O . PHE A 1 561 ? 1.431 16.577 16.258 1.00 90.38 561 PHE A O 1
ATOM 4366 N N . THR A 1 562 ? 0.805 15.409 14.456 1.00 91.56 562 THR A N 1
ATOM 4367 C CA . THR A 1 562 ? 0.325 16.609 13.765 1.00 91.56 562 THR A CA 1
ATOM 4368 C C . THR A 1 562 ? -1.011 17.084 14.354 1.00 91.56 562 THR A C 1
ATOM 4370 O O . THR A 1 562 ? -1.873 16.253 14.662 1.00 91.56 562 THR A O 1
ATOM 4373 N N . PRO A 1 563 ? -1.249 18.407 14.453 1.00 90.12 563 PRO A N 1
ATOM 4374 C CA . PRO A 1 563 ? -2.536 18.936 14.907 1.00 90.12 563 PRO A CA 1
ATOM 4375 C C . PRO A 1 563 ? -3.724 18.426 14.083 1.00 90.12 563 PRO A C 1
ATOM 4377 O O . PRO A 1 563 ? -4.799 18.203 14.631 1.00 90.12 563 PRO A O 1
ATOM 4380 N N . ALA A 1 564 ? -3.524 18.199 12.779 1.00 89.31 564 ALA A N 1
ATOM 4381 C CA . ALA A 1 564 ? -4.548 17.655 11.892 1.00 89.31 564 ALA A CA 1
ATOM 4382 C C . ALA A 1 564 ? -4.927 16.213 12.265 1.00 89.31 564 ALA A C 1
ATOM 4384 O O . ALA A 1 564 ? -6.110 15.888 12.325 1.00 89.31 564 ALA A O 1
ATOM 4385 N N . THR A 1 565 ? -3.934 15.369 12.568 1.00 89.75 565 THR A N 1
ATOM 4386 C CA . THR A 1 565 ? -4.156 13.989 13.018 1.00 89.75 565 THR A CA 1
ATOM 4387 C C . THR A 1 565 ? -4.969 13.957 14.310 1.00 89.75 565 THR A C 1
ATOM 4389 O O . THR A 1 565 ? -5.950 13.224 14.395 1.00 89.75 565 THR A O 1
ATOM 4392 N N . VAL A 1 566 ? -4.593 14.781 15.292 1.00 91.06 566 VAL A N 1
ATOM 4393 C CA . VAL A 1 566 ? -5.249 14.839 16.608 1.00 91.06 566 VAL A CA 1
ATOM 4394 C C . VAL A 1 566 ? -6.673 15.388 16.499 1.00 91.06 566 VAL A C 1
ATOM 4396 O O . VAL A 1 566 ? -7.596 14.821 17.077 1.00 91.06 566 VAL A O 1
ATOM 4399 N N . ALA A 1 567 ? -6.877 16.454 15.718 1.00 90.25 567 ALA A N 1
ATOM 4400 C CA . ALA A 1 567 ? -8.187 17.081 15.530 1.00 90.25 567 ALA A CA 1
ATOM 4401 C C . ALA A 1 567 ? -9.200 16.182 14.805 1.00 90.25 567 ALA A C 1
ATOM 4403 O O . ALA A 1 567 ? -10.405 16.383 14.941 1.00 90.25 567 ALA A O 1
ATOM 4404 N N . ALA A 1 568 ? -8.725 15.208 14.030 1.00 89.25 568 ALA A N 1
ATOM 4405 C CA . ALA A 1 568 ? -9.574 14.280 13.298 1.00 89.25 568 ALA A CA 1
ATOM 4406 C C . ALA A 1 568 ? -9.912 12.995 14.087 1.00 89.25 568 ALA A C 1
ATOM 4408 O O . ALA A 1 568 ? -10.635 12.139 13.572 1.00 89.25 568 ALA A O 1
ATOM 4409 N N . LEU A 1 569 ? -9.446 12.868 15.337 1.00 90.62 569 LEU A N 1
ATOM 4410 C CA . LEU A 1 569 ? -9.889 11.811 16.247 1.00 90.62 569 LEU A CA 1
ATOM 4411 C C . LEU A 1 569 ? -11.339 12.045 16.685 1.00 90.62 569 LEU A C 1
ATOM 4413 O O . LEU A 1 569 ? -11.737 13.146 17.068 1.00 90.62 569 LEU A O 1
ATOM 4417 N N . GLY A 1 570 ? -12.137 10.983 16.643 1.00 89.94 570 GLY A N 1
ATOM 4418 C CA . GLY A 1 570 ? -13.524 11.002 17.080 1.00 89.94 570 GLY A CA 1
ATOM 4419 C C . GLY A 1 570 ? -13.667 11.038 18.608 1.00 89.94 570 GLY A C 1
ATOM 4420 O O . GLY A 1 570 ? -12.792 10.575 19.341 1.00 89.94 570 GLY A O 1
ATOM 4421 N N . PRO A 1 571 ? -14.826 11.482 19.125 1.00 92.38 571 PRO A N 1
ATOM 4422 C CA . PRO A 1 571 ? -15.114 11.522 20.559 1.00 92.38 571 PRO A CA 1
ATOM 4423 C C . PRO A 1 571 ? -15.307 10.133 21.179 1.00 92.38 571 PRO A C 1
ATOM 4425 O O . PRO A 1 571 ? -15.653 10.048 22.351 1.00 92.38 571 PRO A O 1
ATOM 4428 N N . TYR A 1 572 ? -15.113 9.043 20.434 1.00 94.81 572 TYR A N 1
ATOM 4429 C CA . TYR A 1 572 ? -15.137 7.656 20.919 1.00 94.81 572 TYR A CA 1
ATOM 4430 C C . TYR A 1 572 ? -13.859 6.897 20.548 1.00 94.81 572 TYR A C 1
ATOM 4432 O O . TYR A 1 572 ? -13.806 5.681 20.719 1.00 94.81 572 TYR A O 1
ATOM 4440 N N . ASP A 1 573 ? -12.837 7.607 20.062 1.00 95.50 573 ASP A N 1
ATOM 4441 C CA . ASP A 1 573 ? -11.557 7.001 19.721 1.00 95.50 573 ASP A CA 1
ATOM 4442 C C . ASP A 1 573 ? -10.716 6.789 20.985 1.00 95.50 573 ASP A C 1
ATOM 4444 O O . ASP A 1 573 ? -10.693 7.622 21.901 1.00 95.50 573 ASP A O 1
ATOM 4448 N N . LEU A 1 574 ? -10.055 5.637 21.035 1.00 96.38 574 LEU A N 1
ATOM 4449 C CA . LEU A 1 574 ? -9.140 5.213 22.086 1.00 96.38 574 LEU A CA 1
ATOM 4450 C C . LEU A 1 574 ? -7.769 4.954 21.468 1.00 96.38 574 LEU A C 1
ATOM 4452 O O . LEU A 1 574 ? -7.668 4.397 20.374 1.00 96.38 574 LEU A O 1
ATOM 4456 N N . THR A 1 575 ? -6.708 5.326 22.177 1.00 96.25 575 THR A N 1
ATOM 4457 C CA . THR A 1 575 ? -5.334 5.031 21.761 1.00 96.25 575 THR A CA 1
ATOM 4458 C C . THR A 1 575 ? -4.688 4.187 22.842 1.00 96.25 575 THR A C 1
ATOM 4460 O O . THR A 1 575 ? -4.527 4.637 23.970 1.00 96.25 575 THR A O 1
ATOM 4463 N N . PHE A 1 576 ? -4.373 2.944 22.514 1.00 94.62 576 PHE A N 1
ATOM 4464 C CA . PHE A 1 576 ? -3.736 1.964 23.378 1.00 94.62 576 PHE A CA 1
ATOM 4465 C C . PHE A 1 576 ? -2.250 1.912 23.040 1.00 94.62 576 PHE A C 1
ATOM 4467 O O . PHE A 1 576 ? -1.877 1.707 21.886 1.00 94.62 576 PHE A O 1
ATOM 4474 N N . LEU A 1 577 ? -1.407 2.143 24.040 1.00 93.00 577 LEU A N 1
ATOM 4475 C CA . LEU A 1 577 ? 0.039 2.247 23.889 1.00 93.00 577 LEU A CA 1
ATOM 4476 C C . LEU A 1 577 ? 0.708 1.080 24.605 1.00 93.00 577 LEU A C 1
ATOM 4478 O O . LEU A 1 577 ? 0.213 0.606 25.625 1.00 93.00 577 LEU A O 1
ATOM 4482 N N . THR A 1 578 ? 1.845 0.625 24.093 1.00 88.88 578 THR A N 1
ATOM 4483 C CA . THR A 1 578 ? 2.583 -0.501 24.684 1.00 88.88 578 THR A CA 1
ATOM 4484 C C . THR A 1 578 ? 3.323 -0.153 25.977 1.00 88.88 578 THR A C 1
ATOM 4486 O O . THR A 1 578 ? 3.803 -1.069 26.635 1.00 88.88 578 THR A O 1
ATOM 4489 N N . SER A 1 579 ? 3.425 1.132 26.344 1.00 89.31 579 SER A N 1
ATOM 4490 C CA . SER A 1 579 ? 4.055 1.573 27.593 1.00 89.31 579 SER A CA 1
ATOM 4491 C C . SER A 1 579 ? 3.414 2.839 28.175 1.00 89.31 579 SER A C 1
ATOM 4493 O O . SER A 1 579 ? 2.718 3.597 27.481 1.00 89.31 579 SER A O 1
ATOM 4495 N N . GLN A 1 580 ? 3.679 3.092 29.460 1.00 91.31 580 GLN A N 1
ATOM 4496 C CA . GLN A 1 580 ? 3.202 4.287 30.156 1.00 91.31 580 GLN A CA 1
ATOM 4497 C C . GLN A 1 580 ? 3.864 5.567 29.642 1.00 91.31 580 GLN A C 1
ATOM 4499 O O . GLN A 1 580 ? 3.194 6.600 29.562 1.00 91.31 580 GLN A O 1
ATOM 4504 N N . GLU A 1 581 ? 5.140 5.503 29.261 1.00 93.00 581 GLU A N 1
ATOM 4505 C CA . GLU A 1 581 ? 5.901 6.616 28.686 1.00 93.00 581 GLU A CA 1
ATOM 4506 C C . GLU A 1 581 ? 5.278 7.051 27.362 1.00 93.00 581 GLU A C 1
ATOM 4508 O O . GLU A 1 581 ? 4.952 8.228 27.202 1.00 93.00 581 GLU A O 1
ATOM 4513 N N . LEU A 1 582 ? 4.997 6.098 26.464 1.00 92.56 582 LEU A N 1
ATOM 4514 C CA . LEU A 1 582 ? 4.299 6.375 25.207 1.00 92.56 582 LEU A CA 1
ATOM 4515 C C . LEU A 1 582 ? 2.908 6.959 25.470 1.00 92.56 582 LEU A C 1
ATOM 4517 O O . LEU A 1 582 ? 2.514 7.948 24.856 1.00 92.56 582 LEU A O 1
ATOM 4521 N N . ALA A 1 583 ? 2.154 6.405 26.424 1.00 94.38 583 ALA A N 1
ATOM 4522 C CA . ALA A 1 583 ? 0.846 6.957 26.773 1.00 94.38 583 ALA A CA 1
ATOM 4523 C C . ALA A 1 583 ? 0.941 8.391 27.324 1.00 94.38 583 ALA A C 1
ATOM 4525 O O . ALA A 1 583 ? 0.031 9.195 27.114 1.00 94.38 583 ALA A O 1
ATOM 4526 N N . ALA A 1 584 ? 2.002 8.728 28.062 1.00 94.31 584 ALA A N 1
ATOM 4527 C CA . ALA A 1 584 ? 2.250 10.083 28.546 1.00 94.31 584 ALA A CA 1
ATOM 4528 C C . ALA A 1 584 ? 2.605 11.037 27.398 1.00 94.31 584 ALA A C 1
ATOM 4530 O O . ALA A 1 584 ? 2.040 12.127 27.329 1.00 94.31 584 ALA A O 1
ATOM 4531 N N . GLU A 1 585 ? 3.460 10.607 26.474 1.00 95.38 585 GLU A N 1
ATOM 4532 C CA . GLU A 1 585 ? 3.847 11.372 25.287 1.00 95.38 585 GLU A CA 1
ATOM 4533 C C . GLU A 1 585 ? 2.638 11.687 24.394 1.00 95.38 585 GLU A C 1
ATOM 4535 O O . GLU A 1 585 ? 2.365 12.850 24.098 1.00 95.38 585 GLU A O 1
ATOM 4540 N N . TYR A 1 586 ? 1.816 10.690 24.053 1.00 95.56 586 TYR A N 1
ATOM 4541 C CA . TYR A 1 586 ? 0.606 10.921 23.253 1.00 95.56 586 TYR A CA 1
ATOM 4542 C C . TYR A 1 586 ? -0.365 11.894 23.944 1.00 95.56 586 TYR A C 1
ATOM 4544 O O . TYR A 1 586 ? -0.948 12.761 23.288 1.00 95.56 586 TYR A O 1
ATOM 4552 N N . ARG A 1 587 ? -0.511 11.822 25.276 1.00 95.62 587 ARG A N 1
ATOM 4553 C CA . ARG A 1 587 ? -1.317 12.796 26.038 1.00 95.62 587 ARG A CA 1
ATOM 4554 C C . ARG A 1 587 ? -0.761 14.217 25.935 1.00 95.62 587 ARG A C 1
ATOM 4556 O O . ARG A 1 587 ? -1.549 15.148 25.783 1.00 95.62 587 ARG A O 1
ATOM 4563 N N . GLN A 1 588 ? 0.561 14.397 25.974 1.00 95.62 588 GLN A N 1
ATOM 4564 C CA . GLN A 1 588 ? 1.196 15.711 25.782 1.00 95.62 588 GLN A CA 1
ATOM 4565 C C . GLN A 1 588 ? 0.903 16.291 24.392 1.00 95.62 588 GLN A C 1
ATOM 4567 O O . GLN A 1 588 ? 0.749 17.503 24.252 1.00 95.62 588 GLN A O 1
ATOM 4572 N N . HIS A 1 589 ? 0.739 15.429 23.387 1.00 95.25 589 HIS A N 1
ATOM 4573 C CA . HIS A 1 589 ? 0.347 15.809 22.029 1.00 95.25 589 HIS A CA 1
ATOM 4574 C C . HIS A 1 589 ? -1.171 15.951 21.821 1.00 95.25 589 HIS A C 1
ATOM 4576 O O . HIS A 1 589 ? -1.621 16.112 20.690 1.00 95.25 589 HIS A O 1
ATOM 4582 N N . GLY A 1 590 ? -1.973 15.936 22.889 1.00 94.25 590 GLY A N 1
ATOM 4583 C CA . GLY A 1 590 ? -3.408 16.219 22.818 1.00 94.25 590 GLY A CA 1
ATOM 4584 C C . GLY A 1 590 ? -4.283 15.020 22.461 1.00 94.25 590 GLY A C 1
ATOM 4585 O O . GLY A 1 590 ? -5.459 15.208 22.158 1.00 94.25 590 GLY A O 1
ATOM 4586 N N . TYR A 1 591 ? -3.760 13.791 22.525 1.00 94.25 591 TYR A N 1
ATOM 4587 C CA . TYR A 1 591 ? -4.591 12.597 22.383 1.00 94.25 591 TYR A CA 1
ATOM 4588 C C . TYR A 1 591 ? -5.501 12.465 23.610 1.00 94.25 591 TYR A C 1
ATOM 4590 O O . TYR A 1 591 ? -5.008 12.220 24.716 1.00 94.25 591 TYR A O 1
ATOM 4598 N N . PRO A 1 592 ? -6.831 12.590 23.450 1.00 83.19 592 PRO A N 1
ATOM 4599 C CA . PRO A 1 592 ? -7.737 12.751 24.584 1.00 83.19 592 PRO A CA 1
ATOM 4600 C C . PRO A 1 592 ? -7.816 11.496 25.464 1.00 83.19 592 PRO A C 1
ATOM 4602 O O . PRO A 1 592 ? -8.235 11.579 26.618 1.00 83.19 592 PRO A O 1
ATOM 4605 N N . ARG A 1 593 ? -7.458 10.323 24.917 1.00 92.00 593 ARG A N 1
ATOM 4606 C CA . ARG A 1 593 ? -7.651 9.008 25.548 1.00 92.00 593 ARG A CA 1
ATOM 4607 C C . ARG A 1 593 ? -6.531 8.024 25.217 1.00 92.00 593 ARG A C 1
ATOM 4609 O O . ARG A 1 593 ? -6.782 6.894 24.803 1.00 92.00 593 ARG A O 1
ATOM 4616 N N . ALA A 1 594 ? -5.297 8.487 25.381 1.00 94.44 594 ALA A N 1
ATOM 4617 C CA . ALA A 1 594 ? -4.119 7.634 25.333 1.00 94.44 594 ALA A CA 1
ATOM 4618 C C . ALA A 1 594 ? -3.958 6.870 26.659 1.00 94.44 594 ALA A C 1
ATOM 4620 O O . ALA A 1 594 ? -3.786 7.472 27.722 1.00 94.44 594 ALA A O 1
ATOM 4621 N N . VAL A 1 595 ? -4.047 5.543 26.583 1.00 93.12 595 VAL A N 1
ATOM 4622 C CA . VAL A 1 595 ? -4.023 4.601 27.705 1.00 93.12 595 VAL A CA 1
ATOM 4623 C C . VAL A 1 595 ? -2.897 3.601 27.469 1.00 93.12 595 VAL A C 1
ATOM 4625 O O . VAL A 1 595 ? -2.768 3.060 26.374 1.00 93.12 595 VAL A O 1
ATOM 4628 N N . SER A 1 596 ? -2.074 3.348 28.485 1.00 90.81 596 SER A N 1
ATOM 4629 C CA . SER A 1 596 ? -1.116 2.243 28.420 1.00 90.81 596 SER A CA 1
ATOM 4630 C C . SER A 1 596 ? -1.867 0.930 28.558 1.00 90.81 596 SER A C 1
ATOM 4632 O O . SER A 1 596 ? -2.683 0.772 29.468 1.00 90.81 596 SER A O 1
ATOM 4634 N N . LEU A 1 597 ? -1.562 -0.028 27.694 1.00 85.06 597 LEU A N 1
ATOM 4635 C CA . LEU A 1 597 ? -1.929 -1.411 27.933 1.00 85.06 597 LEU A CA 1
ATOM 4636 C C . LEU A 1 597 ? -1.298 -1.872 29.261 1.00 85.06 597 LEU A C 1
ATOM 4638 O O . LEU A 1 597 ? -0.184 -1.439 29.573 1.00 85.06 597 LEU A O 1
ATOM 4642 N N . PRO A 1 598 ? -1.993 -2.715 30.050 1.00 79.75 598 PRO A N 1
ATOM 4643 C CA . PRO A 1 598 ? -1.403 -3.370 31.210 1.00 79.75 598 PRO A CA 1
ATOM 4644 C C . PRO A 1 598 ? -0.075 -4.008 30.816 1.00 79.75 598 PRO A C 1
ATOM 4646 O O . PRO A 1 598 ? -0.014 -4.690 29.786 1.00 79.75 598 PRO A O 1
ATOM 4649 N N . ASP A 1 599 ? 0.957 -3.745 31.619 1.00 65.19 599 ASP A N 1
ATOM 4650 C CA . ASP A 1 599 ? 2.333 -4.127 31.333 1.00 65.19 599 ASP A CA 1
ATOM 4651 C C . ASP A 1 599 ? 2.424 -5.584 30.864 1.00 65.19 599 ASP A C 1
ATOM 4653 O O . ASP A 1 599 ? 2.246 -6.531 31.627 1.00 65.19 599 ASP A O 1
ATOM 4657 N N . ALA A 1 600 ? 2.805 -5.754 29.598 1.00 51.62 600 ALA A N 1
ATOM 4658 C CA . ALA A 1 600 ? 3.557 -6.929 29.169 1.00 51.62 600 ALA A CA 1
ATOM 4659 C C . ALA A 1 600 ? 5.031 -6.842 29.633 1.00 51.62 600 ALA A C 1
ATOM 4661 O O . ALA A 1 600 ? 5.824 -7.739 29.338 1.00 51.62 600 ALA A O 1
ATOM 4662 N N . ALA A 1 601 ? 5.387 -5.754 30.338 1.00 39.47 601 ALA A N 1
ATOM 4663 C CA . ALA A 1 601 ? 6.718 -5.234 30.664 1.00 39.47 601 ALA A CA 1
ATOM 4664 C C . ALA A 1 601 ?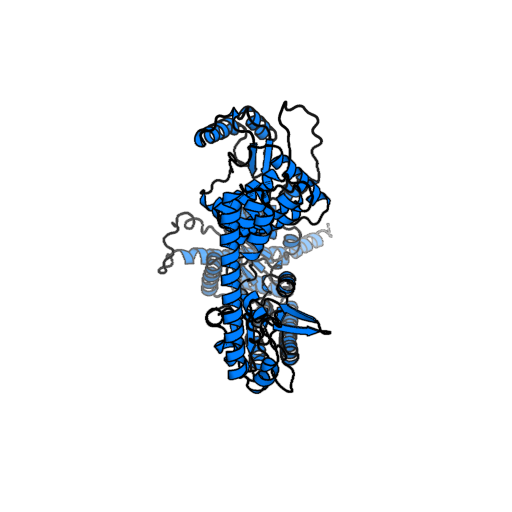 7.565 -6.097 31.619 1.00 39.47 601 ALA A C 1
ATOM 4666 O O . ALA A 1 601 ? 8.413 -5.593 32.344 1.00 39.47 601 ALA A O 1
ATOM 4667 N N . GLY A 1 602 ? 7.375 -7.415 31.604 1.00 44.06 602 GLY A N 1
ATOM 4668 C CA . GLY A 1 602 ? 8.278 -8.362 32.253 1.00 44.06 602 GLY A CA 1
ATOM 4669 C C . GLY A 1 602 ? 9.094 -9.233 31.296 1.00 44.06 602 GLY A C 1
ATOM 4670 O O . GLY A 1 602 ? 9.826 -10.086 31.787 1.00 44.06 602 GLY A O 1
ATOM 4671 N N . ARG A 1 603 ? 8.934 -9.141 29.961 1.00 48.25 603 ARG A N 1
ATOM 4672 C CA . ARG A 1 603 ? 9.511 -10.166 29.055 1.00 48.25 603 ARG A CA 1
ATOM 4673 C C . ARG A 1 603 ? 10.164 -9.703 27.753 1.00 48.25 603 ARG A C 1
ATOM 4675 O O . ARG A 1 603 ? 10.791 -10.535 27.103 1.00 48.25 603 ARG A O 1
ATOM 4682 N N . THR A 1 604 ? 10.045 -8.445 27.337 1.00 46.59 604 THR A N 1
ATOM 4683 C CA . THR A 1 604 ? 10.604 -8.014 26.039 1.00 46.59 604 THR A CA 1
ATOM 4684 C C . THR A 1 604 ? 12.058 -7.557 26.097 1.00 46.59 604 THR A C 1
ATOM 4686 O O . THR A 1 604 ? 12.759 -7.743 25.105 1.00 46.59 604 THR A O 1
ATOM 4689 N N . ASP A 1 605 ? 12.540 -7.059 27.238 1.00 43.44 605 ASP A N 1
ATOM 4690 C CA . ASP A 1 605 ? 13.888 -6.472 27.318 1.00 43.44 605 ASP A CA 1
ATOM 4691 C C . ASP A 1 605 ? 15.006 -7.509 27.556 1.00 43.44 605 ASP A C 1
ATOM 4693 O O . ASP A 1 605 ? 16.170 -7.224 27.287 1.00 43.44 605 ASP A O 1
ATOM 4697 N N . ASP A 1 606 ? 14.655 -8.746 27.938 1.00 37.94 606 ASP A N 1
ATOM 4698 C CA . ASP A 1 606 ? 15.607 -9.834 28.237 1.00 37.94 606 ASP A CA 1
ATOM 4699 C C . ASP A 1 606 ? 15.681 -10.941 27.166 1.00 37.94 606 ASP A C 1
ATOM 4701 O O . ASP A 1 606 ? 16.335 -11.966 27.372 1.00 37.94 606 ASP A O 1
ATOM 4705 N N . LEU A 1 607 ? 15.039 -10.787 26.003 1.00 38.53 607 LEU A N 1
ATOM 4706 C CA . LEU A 1 607 ? 15.146 -11.786 24.933 1.00 38.53 607 LEU A CA 1
ATOM 4707 C C . LEU A 1 607 ? 16.345 -11.475 24.017 1.00 38.53 607 LEU A C 1
ATOM 4709 O O . LEU A 1 607 ? 16.251 -10.584 23.168 1.00 38.53 607 LEU A O 1
ATOM 4713 N N . PRO A 1 608 ? 17.475 -12.211 24.118 1.00 36.81 608 PRO A N 1
ATOM 4714 C CA . PRO A 1 608 ? 18.592 -12.022 23.207 1.00 36.81 608 PRO A CA 1
ATOM 4715 C C . PRO A 1 608 ? 18.142 -12.289 21.769 1.00 36.81 608 PRO A C 1
ATOM 4717 O O . PRO A 1 608 ? 17.421 -13.248 21.489 1.00 36.81 608 PRO A O 1
ATOM 4720 N N . ALA A 1 609 ? 18.648 -11.485 20.831 1.00 43.97 609 ALA A N 1
ATOM 4721 C CA . ALA A 1 609 ? 18.325 -11.505 19.400 1.00 43.97 609 ALA A CA 1
ATOM 4722 C C . ALA A 1 609 ? 18.530 -12.858 18.666 1.00 43.97 609 ALA A C 1
ATOM 4724 O O . ALA A 1 609 ? 18.312 -12.936 17.458 1.00 43.97 609 ALA A O 1
ATOM 4725 N N . ARG A 1 610 ? 18.938 -13.933 19.358 1.00 32.31 610 ARG A N 1
ATOM 4726 C CA . ARG A 1 610 ? 19.264 -15.249 18.788 1.00 32.31 610 ARG A CA 1
ATOM 4727 C C . ARG A 1 610 ? 18.196 -16.342 18.951 1.00 32.31 610 ARG A C 1
ATOM 4729 O O . ARG A 1 610 ? 18.371 -17.388 18.342 1.00 32.31 610 ARG A O 1
ATOM 4736 N N . SER A 1 611 ? 17.081 -16.139 19.660 1.00 34.16 611 SER A N 1
ATOM 4737 C CA . SER A 1 611 ? 16.024 -17.172 19.807 1.00 34.16 611 SER A CA 1
ATOM 4738 C C . SER A 1 611 ? 14.814 -17.002 18.870 1.00 34.16 611 SER A C 1
ATOM 4740 O O . SER A 1 611 ? 13.695 -17.375 19.206 1.00 34.16 611 SER A O 1
ATOM 4742 N N . ARG A 1 612 ? 15.016 -16.468 17.656 1.00 41.09 612 ARG A N 1
ATOM 4743 C CA . ARG A 1 612 ? 13.955 -16.321 16.633 1.00 41.09 612 ARG A CA 1
ATOM 4744 C C . ARG A 1 612 ? 13.706 -17.577 15.780 1.00 41.09 612 ARG A C 1
ATOM 4746 O O . ARG A 1 612 ? 13.087 -17.473 14.724 1.00 41.09 612 ARG A O 1
ATOM 4753 N N . THR A 1 613 ? 14.165 -18.758 16.192 1.00 35.19 613 THR A N 1
ATOM 4754 C CA . THR A 1 613 ? 13.823 -20.005 15.491 1.00 35.19 613 THR A CA 1
ATOM 4755 C C . THR A 1 613 ? 12.534 -20.606 16.037 1.00 35.19 613 THR A C 1
ATOM 4757 O O . THR A 1 613 ? 12.361 -20.780 17.238 1.00 35.19 613 THR A O 1
ATOM 4760 N N . ALA A 1 614 ? 11.629 -20.897 15.106 1.00 39.78 614 ALA A N 1
ATOM 4761 C CA . ALA A 1 614 ? 10.296 -21.438 15.298 1.00 39.78 614 ALA A CA 1
ATOM 4762 C C . ALA A 1 614 ? 10.262 -22.695 16.186 1.00 39.78 614 ALA A C 1
ATOM 4764 O O . ALA A 1 614 ? 10.676 -23.758 15.740 1.00 39.78 614 ALA A O 1
ATOM 4765 N N . ALA A 1 615 ? 9.740 -22.568 17.409 1.00 36.09 615 ALA A N 1
ATOM 4766 C CA . ALA A 1 615 ? 8.911 -23.557 18.114 1.00 36.09 615 ALA A CA 1
ATOM 4767 C C . ALA A 1 615 ? 8.703 -23.107 19.571 1.00 36.09 615 ALA A C 1
ATOM 4769 O O . ALA A 1 615 ? 9.663 -22.990 20.324 1.00 36.09 615 ALA A O 1
ATOM 4770 N N . GLY A 1 616 ? 7.444 -22.899 19.970 1.00 36.62 616 GLY A N 1
ATOM 4771 C CA . GLY A 1 616 ? 7.046 -22.695 21.368 1.00 36.62 616 GLY A CA 1
ATOM 4772 C C . GLY A 1 616 ? 6.805 -21.235 21.749 1.00 36.62 616 GLY A C 1
ATOM 4773 O O . GLY A 1 616 ? 7.730 -20.497 22.073 1.00 36.62 616 GLY A O 1
ATOM 4774 N N . VAL A 1 617 ? 5.536 -20.820 21.742 1.00 38.88 617 VAL A N 1
ATOM 4775 C CA . VAL A 1 617 ? 5.099 -19.604 22.445 1.00 38.88 617 VAL A CA 1
ATOM 4776 C C . VAL A 1 617 ? 5.230 -19.885 23.951 1.00 38.88 617 VAL A C 1
ATOM 4778 O O . VAL A 1 617 ? 4.756 -20.933 24.384 1.00 38.88 617 VAL A O 1
ATOM 4781 N N . PRO A 1 618 ? 5.854 -19.013 24.763 1.00 43.56 618 PRO A N 1
ATOM 4782 C CA . PRO A 1 618 ? 5.897 -19.211 26.207 1.00 43.56 618 PRO A CA 1
ATOM 4783 C C . PRO A 1 618 ? 4.482 -19.110 26.798 1.00 43.56 618 PRO A C 1
ATOM 4785 O O . PRO A 1 618 ? 3.755 -18.168 26.476 1.00 43.56 618 PRO A O 1
ATOM 4788 N N . ASP A 1 619 ? 4.138 -20.005 27.728 1.00 51.00 619 ASP A N 1
ATOM 4789 C CA . ASP A 1 619 ? 2.833 -20.161 28.411 1.00 51.00 619 ASP A CA 1
ATOM 4790 C C . ASP A 1 619 ? 2.267 -18.912 29.138 1.00 51.00 619 ASP A C 1
ATOM 4792 O O . ASP A 1 619 ? 1.234 -18.992 29.792 1.00 51.00 619 ASP A O 1
ATOM 4796 N N . GLY A 1 620 ? 2.891 -17.732 29.025 1.00 58.62 620 GLY A N 1
ATOM 4797 C CA . GLY A 1 620 ? 2.399 -16.480 29.627 1.00 58.62 620 GLY A CA 1
ATOM 4798 C C . GLY A 1 620 ? 1.773 -15.470 28.660 1.00 58.62 620 GLY A C 1
ATOM 4799 O O . GLY A 1 620 ? 1.296 -14.439 29.114 1.00 58.62 620 GLY A O 1
ATOM 4800 N N . GLY A 1 621 ? 1.762 -15.717 27.344 1.00 70.69 621 GLY A N 1
ATOM 4801 C CA . GLY A 1 621 ? 1.189 -14.756 26.382 1.00 70.69 621 GLY A CA 1
ATOM 4802 C C . GLY A 1 621 ? -0.333 -14.580 26.502 1.00 70.69 621 GLY A C 1
ATOM 4803 O O . GLY A 1 621 ? -0.873 -13.529 26.158 1.00 70.69 621 GLY A O 1
ATOM 4804 N N . TRP A 1 622 ? -1.033 -15.593 27.019 1.00 77.25 622 TRP A N 1
ATOM 4805 C CA . TRP A 1 622 ? -2.494 -15.598 27.087 1.00 77.25 622 TRP A CA 1
ATOM 4806 C C . TRP A 1 622 ? -3.046 -14.678 28.189 1.00 77.25 622 TRP A C 1
ATOM 4808 O O . TRP A 1 622 ? -4.034 -13.987 27.948 1.00 77.25 622 TRP A O 1
ATOM 4818 N N . GLU A 1 623 ? -2.403 -14.612 29.362 1.00 83.12 623 GLU A N 1
ATOM 4819 C CA . GLU A 1 623 ? -2.839 -13.758 30.482 1.00 83.12 623 GLU A CA 1
ATOM 4820 C C . GLU A 1 623 ? -2.774 -12.280 30.097 1.00 83.12 623 GLU A C 1
ATOM 4822 O O . GLU A 1 623 ? -3.705 -11.512 30.342 1.00 83.12 623 GLU A O 1
ATOM 4827 N N . THR A 1 624 ? -1.694 -11.897 29.414 1.00 84.25 624 THR A N 1
ATOM 4828 C CA . THR A 1 624 ? -1.501 -10.545 28.892 1.00 84.25 624 THR A CA 1
ATOM 4829 C C . THR A 1 624 ? -2.574 -10.190 27.863 1.00 84.25 624 THR A C 1
ATOM 4831 O O . THR A 1 624 ? -3.219 -9.149 27.977 1.00 84.25 624 THR A O 1
ATOM 4834 N N . ALA A 1 625 ? -2.836 -11.073 26.895 1.00 85.88 625 ALA A N 1
ATOM 4835 C CA . ALA A 1 625 ? -3.880 -10.848 25.898 1.00 85.88 625 ALA A CA 1
ATOM 4836 C C . ALA A 1 625 ? -5.286 -10.758 26.525 1.00 85.88 625 ALA A C 1
ATOM 4838 O O . ALA A 1 625 ? -6.100 -9.926 26.117 1.00 85.88 625 ALA A O 1
ATOM 4839 N N . TRP A 1 626 ? -5.563 -11.566 27.553 1.00 88.56 626 TRP A N 1
ATOM 4840 C CA . TRP A 1 626 ? -6.806 -11.505 28.325 1.00 88.56 626 TRP A CA 1
ATOM 4841 C C . TRP A 1 626 ? -6.964 -10.173 29.068 1.00 88.56 626 TRP A C 1
ATOM 4843 O O . TRP A 1 626 ? -8.039 -9.557 29.035 1.00 88.56 626 TRP A O 1
ATOM 4853 N N . ALA A 1 627 ? -5.891 -9.692 29.701 1.00 89.31 627 ALA A N 1
ATOM 4854 C CA . ALA A 1 627 ? -5.861 -8.388 30.353 1.00 89.31 627 ALA A CA 1
ATOM 4855 C C . ALA A 1 627 ? -6.113 -7.252 29.349 1.00 89.31 627 ALA A C 1
ATOM 4857 O O . ALA A 1 627 ? -6.869 -6.329 29.649 1.00 89.31 627 ALA A O 1
ATOM 4858 N N . TRP A 1 628 ? -5.565 -7.344 28.135 1.00 90.44 628 TRP A N 1
ATOM 4859 C CA . TRP A 1 628 ? -5.808 -6.367 27.070 1.00 90.44 628 TRP A CA 1
ATOM 4860 C C . TRP A 1 628 ? -7.261 -6.359 26.589 1.00 90.44 628 TRP A C 1
ATOM 4862 O O . TRP A 1 628 ? -7.842 -5.284 26.441 1.00 90.44 628 TRP A O 1
ATOM 4872 N N . GLY A 1 629 ? -7.881 -7.531 26.404 1.00 91.38 629 GLY A N 1
ATOM 4873 C CA . GLY A 1 629 ? -9.309 -7.626 26.073 1.00 91.38 629 GLY A CA 1
ATOM 4874 C C . GLY A 1 629 ? -10.195 -7.002 27.156 1.00 91.38 629 GLY A C 1
ATOM 4875 O O . GLY A 1 629 ? -11.104 -6.226 26.859 1.00 91.38 629 GLY A O 1
ATOM 4876 N N . THR A 1 630 ? -9.856 -7.246 28.425 1.00 93.25 630 THR A N 1
ATOM 4877 C CA . THR A 1 630 ? -10.558 -6.663 29.580 1.00 93.25 630 THR A CA 1
ATOM 4878 C C . THR A 1 630 ? -10.385 -5.141 29.640 1.00 93.25 630 THR A C 1
ATOM 4880 O O . THR A 1 630 ? -11.357 -4.412 29.843 1.00 93.25 630 THR A O 1
ATOM 4883 N N . ALA A 1 631 ? -9.166 -4.641 29.409 1.00 92.31 631 ALA A N 1
ATOM 4884 C CA . ALA A 1 631 ? -8.871 -3.210 29.364 1.00 92.31 631 ALA A CA 1
ATOM 4885 C C . ALA A 1 631 ? -9.630 -2.505 28.229 1.00 92.31 631 ALA A C 1
ATOM 4887 O O . ALA A 1 631 ? -10.188 -1.428 28.441 1.00 92.31 631 ALA A O 1
ATOM 4888 N N . LEU A 1 632 ? -9.725 -3.136 27.052 1.00 94.12 632 LEU A N 1
ATOM 4889 C CA . LEU A 1 632 ? -10.509 -2.633 25.921 1.00 94.12 632 LEU A CA 1
ATOM 4890 C C . LEU A 1 632 ? -11.978 -2.447 26.300 1.00 94.12 632 LEU A C 1
ATOM 4892 O O . LEU A 1 632 ? -12.530 -1.367 26.093 1.00 94.12 632 LEU A O 1
ATOM 4896 N N . GLN A 1 633 ? -12.610 -3.468 26.882 1.00 95.62 633 GLN A N 1
ATOM 4897 C CA . GLN A 1 633 ? -14.010 -3.382 27.304 1.00 95.62 633 GLN A CA 1
ATOM 4898 C C . GLN A 1 633 ? -14.222 -2.304 28.371 1.00 95.62 633 GLN A C 1
ATOM 4900 O O . GLN A 1 633 ? -15.190 -1.542 28.296 1.00 95.62 633 GLN A O 1
ATOM 4905 N N . PHE A 1 634 ? -13.326 -2.238 29.360 1.00 96.06 634 PHE A N 1
ATOM 4906 C CA . PHE A 1 634 ? -13.409 -1.282 30.459 1.00 96.06 634 PHE A CA 1
ATOM 4907 C C . PHE A 1 634 ? -13.312 0.163 29.961 1.00 96.06 634 PHE A C 1
ATOM 4909 O O . PHE A 1 634 ? -14.196 0.972 30.250 1.00 96.06 634 PHE A O 1
ATOM 4916 N N . GLU A 1 635 ? -12.288 0.483 29.167 1.00 95.50 635 GLU A N 1
ATOM 4917 C CA . GLU A 1 635 ? -12.088 1.838 28.646 1.00 95.50 635 GLU A CA 1
ATOM 4918 C C . GLU A 1 635 ? -13.188 2.239 27.667 1.00 95.50 635 GLU A C 1
ATOM 4920 O O . GLU A 1 635 ? -13.708 3.355 27.748 1.00 95.50 635 GLU A O 1
ATOM 4925 N N . LEU A 1 636 ? -13.620 1.320 26.799 1.00 95.94 636 LEU A N 1
ATOM 4926 C CA . LEU A 1 636 ? -14.737 1.571 25.896 1.00 95.94 636 LEU A CA 1
ATOM 4927 C C . LEU A 1 636 ? -16.020 1.864 26.680 1.00 95.94 636 LEU A C 1
ATOM 4929 O O . LEU A 1 636 ? -16.715 2.837 26.389 1.00 95.94 636 LEU A O 1
ATOM 4933 N N . ARG A 1 637 ? -16.319 1.078 27.720 1.00 96.44 637 ARG A N 1
ATOM 4934 C CA . ARG A 1 637 ? -17.472 1.322 28.592 1.00 96.44 637 ARG A CA 1
ATOM 4935 C C . ARG A 1 637 ? -17.371 2.686 29.262 1.00 96.44 637 ARG A C 1
ATOM 4937 O O . ARG A 1 637 ? -18.324 3.455 29.182 1.00 96.44 637 ARG A O 1
ATOM 4944 N N . ARG A 1 638 ? -16.232 2.999 29.884 1.00 95.62 638 ARG A N 1
ATOM 4945 C CA . ARG A 1 638 ? -16.000 4.266 30.592 1.00 95.62 638 ARG A CA 1
ATOM 4946 C C . ARG A 1 638 ? -16.246 5.469 29.683 1.00 95.62 638 ARG A C 1
ATOM 4948 O O . ARG A 1 638 ? -16.941 6.406 30.071 1.00 95.62 638 ARG A O 1
ATOM 4955 N N . VAL A 1 639 ? -15.723 5.415 28.459 1.00 94.38 639 VAL A N 1
ATOM 4956 C CA . VAL A 1 639 ? -15.929 6.435 27.426 1.00 94.38 639 VAL A CA 1
ATOM 4957 C C . VAL A 1 639 ? -17.399 6.596 27.067 1.00 94.38 639 VAL A C 1
ATOM 4959 O O . VAL A 1 639 ? -17.919 7.711 27.067 1.00 94.38 639 VAL A O 1
ATOM 4962 N N . LEU A 1 640 ? -18.083 5.492 26.770 1.00 94.56 640 LEU A N 1
ATOM 4963 C CA . LEU A 1 640 ? -19.482 5.541 26.358 1.00 94.56 640 LEU A CA 1
ATOM 4964 C C . LEU A 1 640 ? -20.393 6.007 27.500 1.00 94.56 640 LEU A C 1
ATOM 4966 O O . LEU A 1 640 ? -21.361 6.722 27.251 1.00 94.56 640 LEU A O 1
ATOM 4970 N N . GLU A 1 641 ? -20.087 5.655 28.749 1.00 94.69 641 GLU A N 1
ATOM 4971 C CA . GLU A 1 641 ? -20.825 6.130 29.922 1.00 94.69 641 GLU A CA 1
ATOM 4972 C C . GLU A 1 641 ? -20.656 7.636 30.132 1.00 94.69 641 GLU A C 1
ATOM 4974 O O . GLU A 1 641 ? -21.658 8.333 30.310 1.00 94.69 641 GLU A O 1
ATOM 4979 N N . ALA A 1 642 ? -19.426 8.151 30.053 1.00 91.81 642 ALA A N 1
ATOM 4980 C CA . ALA A 1 642 ? -19.152 9.578 30.211 1.00 91.81 642 ALA A CA 1
ATOM 4981 C C . ALA A 1 642 ? -19.922 10.426 29.183 1.00 91.81 642 ALA A C 1
ATOM 4983 O O . ALA A 1 642 ? -20.574 11.404 29.546 1.00 91.81 642 ALA A O 1
ATOM 4984 N N . GLU A 1 643 ? -19.910 10.006 27.919 1.00 90.69 643 GLU A N 1
ATOM 4985 C CA . GLU A 1 643 ? -20.501 10.762 26.812 1.00 90.69 643 GLU A CA 1
ATOM 4986 C C . GLU A 1 643 ? -22.028 10.611 26.710 1.00 90.69 643 GLU A C 1
ATOM 4988 O O . GLU A 1 643 ? -22.730 11.571 26.391 1.00 90.69 643 GLU A O 1
ATOM 4993 N N . LEU A 1 644 ? -22.577 9.416 26.961 1.00 89.62 644 LEU A N 1
ATOM 4994 C CA . LEU A 1 644 ? -24.012 9.156 26.773 1.00 89.62 644 LEU A CA 1
AT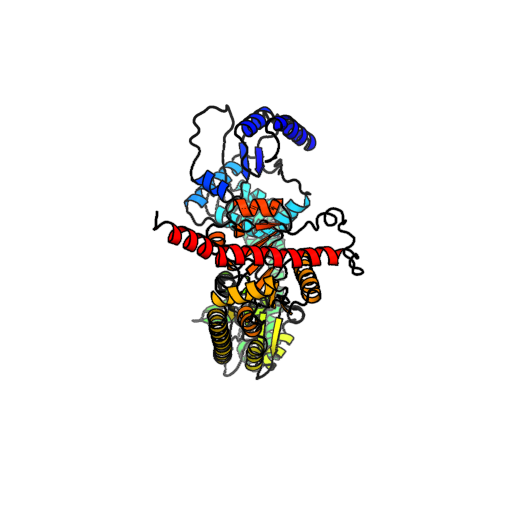OM 4995 C C . LEU A 1 644 ? -24.852 9.419 28.027 1.00 89.62 644 LEU A C 1
ATOM 4997 O O . LEU A 1 644 ? -26.050 9.674 27.899 1.00 89.62 644 LEU A O 1
ATOM 5001 N N . VAL A 1 645 ? -24.262 9.328 29.224 1.00 87.19 645 VAL A N 1
ATOM 5002 C CA . VAL A 1 645 ? -24.979 9.483 30.505 1.00 87.19 645 VAL A CA 1
ATOM 5003 C C . VAL A 1 645 ? -24.686 10.834 31.153 1.00 87.19 645 VAL A C 1
ATOM 5005 O O . VAL A 1 645 ? -25.599 11.453 31.704 1.00 87.19 645 VAL A O 1
ATOM 5008 N N . GLY A 1 646 ? -23.442 11.318 31.054 1.00 77.44 646 GLY A N 1
ATOM 5009 C CA . GLY A 1 646 ? -22.989 12.568 31.672 1.00 77.44 646 GLY A CA 1
ATOM 5010 C C . GLY A 1 646 ? -23.894 13.778 31.390 1.00 77.44 646 GLY A C 1
ATOM 5011 O O . GLY A 1 646 ? -24.350 14.411 32.344 1.00 77.44 646 GLY A O 1
ATOM 5012 N N . PRO A 1 647 ? -24.260 14.074 30.127 1.00 66.12 647 PRO A N 1
ATOM 5013 C CA . PRO A 1 647 ? -25.096 15.234 29.805 1.00 66.12 647 PRO A CA 1
ATOM 5014 C C . PRO A 1 647 ? -26.503 15.183 30.426 1.00 66.12 647 PRO A C 1
ATOM 5016 O O . PRO A 1 647 ? -27.069 16.219 30.780 1.00 66.12 647 PRO A O 1
ATOM 5019 N N . ALA A 1 648 ? -27.071 13.985 30.600 1.00 60.41 648 ALA A N 1
ATOM 5020 C CA . ALA A 1 648 ? -28.415 13.812 31.147 1.00 60.41 648 ALA A CA 1
ATOM 5021 C C . ALA A 1 648 ? -28.469 14.090 32.660 1.00 60.41 648 ALA A C 1
ATOM 5023 O O . ALA A 1 648 ? -29.444 14.663 33.146 1.00 60.41 648 ALA A O 1
ATOM 5024 N N . LEU A 1 649 ? -27.411 13.749 33.404 1.00 54.91 649 LEU A N 1
ATOM 5025 C CA . LEU A 1 649 ? -27.333 14.015 34.845 1.00 54.91 649 LEU A CA 1
ATOM 5026 C C . LEU A 1 649 ? -27.156 15.511 35.150 1.00 54.91 649 LEU A C 1
ATOM 5028 O O . LEU A 1 649 ? -27.778 16.018 36.085 1.00 54.91 649 LEU A O 1
ATOM 5032 N N . PHE A 1 650 ? -26.401 16.245 34.325 1.00 52.53 650 PHE A N 1
ATOM 5033 C CA . PHE A 1 650 ? -26.261 17.701 34.467 1.00 52.53 650 PHE A CA 1
ATOM 5034 C C . PHE A 1 650 ? -27.525 18.470 34.043 1.00 52.53 650 PHE A C 1
ATOM 5036 O O . PHE A 1 650 ? -27.876 19.469 34.671 1.00 52.53 650 PHE A O 1
ATOM 5043 N N . SER A 1 651 ? -28.266 17.980 33.044 1.00 52.34 651 SER A N 1
ATOM 5044 C CA . SER A 1 651 ? -29.544 18.571 32.620 1.00 52.34 651 SER A CA 1
ATOM 5045 C C . SER A 1 651 ? -30.645 18.450 33.688 1.00 52.34 651 SER A C 1
ATOM 5047 O O . SER A 1 651 ? -31.365 19.419 33.940 1.00 52.34 651 SER A O 1
ATOM 5049 N N . VAL A 1 652 ? -30.751 17.306 34.376 1.00 54.09 652 VAL A N 1
ATOM 5050 C CA . VAL A 1 652 ? -31.745 17.108 35.453 1.00 54.09 652 VAL A CA 1
ATOM 5051 C C . VAL A 1 652 ? -31.407 17.934 36.701 1.00 54.09 652 VAL A C 1
ATOM 5053 O O . VAL A 1 652 ? -32.318 18.425 37.371 1.00 54.09 652 VAL A O 1
ATOM 5056 N N . ALA A 1 653 ? -30.119 18.151 36.990 1.00 51.47 653 ALA A N 1
ATOM 5057 C CA . ALA A 1 653 ? -29.687 19.036 38.072 1.00 51.47 653 ALA A CA 1
ATOM 5058 C C . ALA A 1 653 ? -30.006 20.517 37.779 1.00 51.47 653 ALA A C 1
ATOM 5060 O O . ALA A 1 653 ? -30.481 21.223 38.667 1.00 51.47 653 ALA A O 1
ATOM 5061 N N . ALA A 1 654 ? -29.846 20.972 36.531 1.00 51.47 654 ALA A N 1
ATOM 5062 C CA . ALA A 1 654 ? -30.195 22.338 36.128 1.00 51.47 654 ALA A CA 1
ATOM 5063 C C . ALA A 1 654 ? -31.719 22.592 36.095 1.00 51.47 654 ALA A C 1
ATOM 5065 O O . ALA A 1 654 ? -32.174 23.680 36.441 1.00 51.47 654 ALA A O 1
ATOM 5066 N N . GLY A 1 655 ? -32.529 21.584 35.748 1.00 47.84 655 GLY A N 1
ATOM 5067 C CA . GLY A 1 655 ? -33.995 21.696 35.701 1.00 47.84 655 GLY A CA 1
ATOM 5068 C C . GLY A 1 655 ? -34.699 21.714 37.065 1.00 47.84 655 GLY A C 1
ATOM 5069 O O . GLY A 1 655 ? -35.855 22.124 37.148 1.00 47.84 655 GLY A O 1
ATOM 5070 N N . ARG A 1 656 ? -34.029 21.298 38.150 1.00 50.06 656 ARG A N 1
ATOM 5071 C CA . ARG A 1 656 ? -34.582 21.339 39.521 1.00 50.06 656 ARG A CA 1
ATOM 5072 C C . ARG A 1 656 ? -34.190 22.588 40.323 1.00 50.06 656 ARG A C 1
ATOM 5074 O O . ARG A 1 656 ? -34.688 22.756 41.429 1.00 50.06 656 ARG A O 1
ATOM 5081 N N . GLY A 1 657 ? -33.388 23.493 39.757 1.00 46.94 657 GLY A N 1
ATOM 5082 C CA . GLY A 1 657 ? -33.023 24.777 40.377 1.00 46.94 657 GLY A CA 1
ATOM 5083 C C . GLY A 1 657 ? -34.046 25.913 40.208 1.00 46.94 657 GLY A C 1
ATOM 5084 O O . GLY A 1 657 ? -33.762 27.035 40.603 1.00 46.94 657 GLY A O 1
ATOM 5085 N N . GLY A 1 658 ? -35.216 25.651 39.608 1.00 44.41 658 GLY A N 1
ATOM 5086 C CA . GLY A 1 658 ? -36.229 26.662 39.257 1.00 44.41 658 GLY A CA 1
ATOM 5087 C C . GLY A 1 658 ? -37.461 26.749 40.168 1.00 44.41 658 GLY A C 1
ATOM 5088 O O . GLY A 1 658 ? -38.477 27.295 39.745 1.00 44.41 658 GLY A O 1
ATOM 5089 N N . ARG A 1 659 ? -37.414 26.190 41.382 1.00 46.88 659 ARG A N 1
ATOM 5090 C CA . ARG A 1 659 ? -38.363 26.491 42.471 1.00 46.88 659 ARG A CA 1
ATOM 5091 C C . ARG A 1 659 ? -37.624 26.441 43.809 1.00 46.88 659 ARG A C 1
ATOM 5093 O O . ARG A 1 659 ? -37.579 25.394 44.450 1.00 46.88 659 ARG A O 1
ATOM 5100 N N . ALA A 1 660 ? -37.050 27.576 44.184 1.00 37.28 660 ALA A N 1
ATOM 5101 C CA . ALA A 1 660 ? -36.787 27.968 45.561 1.00 37.28 660 ALA A CA 1
ATOM 5102 C C . ALA A 1 660 ? -37.363 29.374 45.734 1.00 37.28 660 ALA A C 1
ATOM 5104 O O . ALA A 1 660 ? -37.117 30.197 44.820 1.00 37.28 660 ALA A O 1
#

pLDDT: mean 72.69, std 21.82, range [24.34, 98.5]

Secondary structure (DSSP, 8-state):
-TTS-GGGHHHHHHHHHHHTT--TTT--EEEEES---HHHHHHHHHH-TT--EEEEE--SHHHHHHHHH------S--TT---------S---SHHHHHHHHHHHHHHHTSTTTTTS-----SS-THHHHHHHHHHHHHHHHHHHHHHTSS-S-HHHHHHHHHHHHHTT-HHHHHHHHHHHHHHS--HHHHHHHHHHHHHTT-HHHHHHHHTTS---HHHHHHHHHHHHHHHHHHHHHHHHHHHHHHHHHHHH-HHHHHHHTTSPTTSS----BTTB--EEEEETTEEEEE--SS--PEEE-SSSEEES-PPPPHHHHHHHHHT-S-GGG--EEES-TT-HHHHHHHHHSPPP-SSTT----EEEEE--HHHHHHHHHHS--HHHHT-TTEEEEESTTHHHHHHHHHHH-TTBPPPSEEES--HHHHHHHHHHHHHHHHHHHHHHHHHHHH-SHHHHHHHHHHHHHTPPPEEEEEE-S--HHHHHHHHHHHHHHHHTT-EEEEEE--STTB--HHHHHHHHHHH--SEEEEES--GGGSSS---TTS-EEEEE-S--GGG--HHHHHT--TT-EEEESSHHHHHHHHHTT-TTEEEPS--TTSSTT--TT--SS----TTHHHHHHHHHHHHHHHHHHHHHHHHHHHHHHHHHHHTSS--

Nearest PDB structures (foldseek):
  6q6h-assembly1_J  TM=6.019E-01  e=1.178E-01  Homo sapiens
  4rg9-assembly1_B  TM=7.288E-01  e=5.485E-01  Homo sapiens
  5g05-assembly1_F  TM=7.302E-01  e=6.782E-01  Homo sapiens
  7qtt-assembly1_X  TM=4.494E-01  e=3.403E-01  Homo sapiens
  2pl2-assembly1_B  TM=2.963E-01  e=2.752E-01  Thermus thermophilus HB27